Protein AF-A0A972FHZ9-F1 (afdb_monomer)

Secondary structure (DSSP, 8-state):
----------------------------------EEEEEEEEEEEEE-HHHHHHHHHHHHHHHHHHHHTT---EEES-GGGTTEEEEEEEEETTTTEEEEEEEEEEEEEEETTEEEEEEEEEEEEEEEETTEEEEEEEEEETTTEEPPPEEEEEPPPPTT-HHHHHHHHHTTT-TT--------EEEE-TTPPPEEETTEEEEEEEEESSS-EEEEEE-SS--SSS---EEEEEEEEEETTEEEEEEEEEEEEEEEEEEEEGGGGS-SSPPEE--GGG---HHHHHHHHHHHHHSS-TTSSS-HHHHHHHHHHHHHHHHHHHHHHHSS-TTTT-TTGGG-HHHHHHHHHHHHHHHHHHS--TTT--S----

Mean predicted aligned error: 17.62 Å

Structure (mmCIF, N/CA/C/O backbone):
data_AF-A0A972FHZ9-F1
#
_entry.id   AF-A0A972FHZ9-F1
#
loop_
_atom_site.group_PDB
_atom_site.id
_atom_site.type_symbol
_atom_site.label_atom_id
_atom_site.label_alt_id
_atom_site.label_comp_id
_atom_site.label_asym_id
_atom_site.label_entity_id
_atom_site.label_seq_id
_atom_site.pdbx_PDB_ins_code
_atom_site.Cartn_x
_atom_site.Cartn_y
_atom_site.Cartn_z
_atom_site.occupancy
_atom_site.B_iso_or_equiv
_atom_site.auth_seq_id
_atom_site.auth_comp_id
_atom_site.auth_asym_id
_atom_site.auth_atom_id
_atom_site.pdbx_PDB_model_num
ATOM 1 N N . MET A 1 1 ? -66.608 -33.799 22.487 1.00 36.12 1 MET A N 1
ATOM 2 C CA . MET A 1 1 ? -67.083 -35.166 22.180 1.00 36.12 1 MET A CA 1
ATOM 3 C C . MET A 1 1 ? -67.141 -35.326 20.663 1.00 36.12 1 MET A C 1
ATOM 5 O O . MET A 1 1 ? -67.740 -34.474 20.034 1.00 36.12 1 MET A O 1
ATOM 9 N N . HIS A 1 2 ? -66.452 -36.361 20.153 1.00 34.94 2 HIS A N 1
ATOM 10 C CA . HIS A 1 2 ? -66.429 -36.977 18.799 1.00 34.94 2 HIS A CA 1
ATOM 11 C C . HIS A 1 2 ? -66.316 -36.054 17.559 1.00 34.94 2 HIS A C 1
ATOM 13 O O . HIS A 1 2 ? -67.216 -35.275 17.301 1.00 34.94 2 HIS A O 1
ATOM 19 N N . SER A 1 3 ? -65.222 -35.994 16.783 1.00 38.12 3 SER A N 1
ATOM 20 C CA . SER A 1 3 ? -64.330 -36.983 16.121 1.00 38.12 3 SER A CA 1
ATOM 21 C C . SER A 1 3 ? -64.711 -37.312 14.665 1.00 38.12 3 SER A C 1
ATOM 23 O O . SER A 1 3 ? -65.830 -37.734 14.389 1.00 38.12 3 SER A O 1
ATOM 25 N N . SER A 1 4 ? -63.672 -37.263 13.811 1.00 38.16 4 SER A N 1
ATOM 26 C CA . SER A 1 4 ? -63.495 -37.873 12.475 1.00 38.16 4 SER A CA 1
ATOM 27 C C . SER A 1 4 ? -64.092 -37.102 11.280 1.00 38.16 4 SER A C 1
ATOM 29 O O . SER A 1 4 ? -65.180 -36.564 11.384 1.00 38.16 4 SER A O 1
ATOM 31 N N . ARG A 1 5 ? -63.463 -36.989 10.100 1.00 37.50 5 ARG A N 1
ATOM 32 C CA . ARG A 1 5 ? -62.303 -37.669 9.484 1.00 37.50 5 ARG A CA 1
ATOM 33 C C . ARG A 1 5 ? -61.876 -36.859 8.239 1.00 37.50 5 ARG A C 1
ATOM 35 O O . A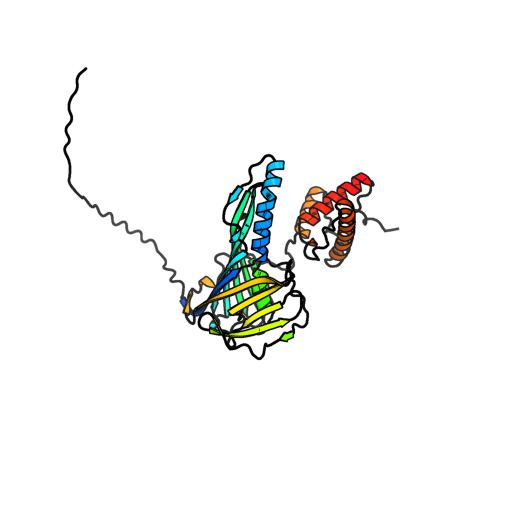RG A 1 5 ? -62.738 -36.379 7.511 1.00 37.50 5 ARG A O 1
ATOM 42 N N . THR A 1 6 ? -60.578 -36.765 7.959 1.00 44.47 6 THR A N 1
ATOM 43 C CA . THR A 1 6 ? -60.023 -36.435 6.627 1.00 44.47 6 THR A CA 1
ATOM 44 C C . THR A 1 6 ? -60.084 -37.665 5.701 1.00 44.47 6 THR A C 1
ATOM 46 O O . THR A 1 6 ? -60.233 -38.788 6.197 1.00 44.47 6 THR A O 1
ATOM 49 N N . PRO A 1 7 ? -59.981 -37.491 4.364 1.00 46.53 7 PRO A N 1
ATOM 50 C CA . PRO A 1 7 ? -58.689 -37.795 3.737 1.00 46.53 7 PRO A CA 1
ATOM 51 C C . PRO A 1 7 ? -58.280 -36.933 2.518 1.00 46.53 7 PRO A C 1
ATOM 53 O O . PRO A 1 7 ? -59.090 -36.402 1.765 1.00 46.53 7 PRO A O 1
ATOM 56 N N . SER A 1 8 ? -56.956 -36.900 2.355 1.00 34.06 8 SER A N 1
ATOM 57 C CA . SER A 1 8 ? -56.099 -36.620 1.191 1.00 34.06 8 SER A CA 1
ATOM 58 C C . SER A 1 8 ? -56.638 -36.994 -0.202 1.00 34.06 8 SER A C 1
ATOM 60 O O . SER A 1 8 ? -57.172 -38.091 -0.368 1.00 34.06 8 SER A O 1
ATOM 62 N N . LYS A 1 9 ? -56.328 -36.160 -1.216 1.00 32.69 9 LYS A N 1
ATOM 63 C CA . LYS A 1 9 ? -55.877 -36.597 -2.555 1.00 32.69 9 LYS A CA 1
ATOM 64 C C . LYS A 1 9 ? -54.842 -35.631 -3.152 1.00 32.69 9 LYS A C 1
ATOM 66 O O . LYS A 1 9 ? -54.832 -34.439 -2.872 1.00 32.69 9 LYS A O 1
ATOM 71 N N . VAL A 1 10 ? -53.970 -36.229 -3.954 1.00 31.61 10 VAL A N 1
ATOM 72 C CA . VAL A 1 10 ? -52.620 -35.848 -4.382 1.00 31.61 10 VAL A CA 1
ATOM 73 C C . VAL A 1 10 ? -52.620 -35.709 -5.921 1.00 31.61 10 VAL A C 1
ATOM 75 O O . VAL A 1 10 ? -53.064 -36.655 -6.561 1.00 31.61 10 VAL A O 1
ATOM 78 N N . THR A 1 11 ? -52.146 -34.552 -6.440 1.00 32.47 11 THR A N 1
ATOM 79 C CA . THR A 1 11 ? -51.518 -34.222 -7.772 1.00 32.47 11 THR A CA 1
ATOM 80 C C . THR A 1 11 ? -52.158 -34.700 -9.104 1.00 32.47 11 THR A C 1
ATOM 82 O O . THR A 1 11 ? -53.095 -35.490 -9.081 1.00 32.47 11 THR A O 1
ATOM 85 N N . PRO A 1 12 ? -51.618 -34.366 -10.311 1.00 47.16 12 PRO A N 1
ATOM 86 C CA . PRO A 1 12 ? -50.843 -33.212 -10.834 1.00 47.16 12 PRO A CA 1
ATOM 87 C C . PRO A 1 12 ? -51.491 -32.635 -12.137 1.00 47.16 12 PRO A C 1
ATOM 89 O O . PRO A 1 12 ? -52.632 -32.969 -12.421 1.00 47.16 12 PRO A O 1
ATOM 92 N N . PHE A 1 13 ? -50.744 -31.835 -12.924 1.00 30.38 13 PHE A N 1
ATOM 93 C CA . PHE A 1 13 ? -50.899 -31.389 -14.341 1.00 30.38 13 PHE A CA 1
ATOM 94 C C . PHE A 1 13 ? -50.919 -29.851 -14.444 1.00 30.38 13 PHE A C 1
ATOM 96 O O . PHE A 1 13 ? -51.624 -29.205 -13.685 1.00 30.38 13 PHE A O 1
ATOM 103 N N . LEU A 1 14 ? -50.249 -29.163 -15.371 1.00 29.53 14 LEU A N 1
ATOM 104 C CA . LEU A 1 14 ? -49.134 -29.431 -16.284 1.00 29.53 14 LEU A CA 1
ATOM 105 C C . LEU A 1 14 ? -48.761 -28.051 -16.874 1.00 29.53 14 LEU A C 1
ATOM 107 O O . LEU A 1 14 ? -49.586 -27.139 -16.894 1.00 29.53 14 LEU A O 1
ATOM 111 N N . LEU A 1 15 ? -47.517 -27.910 -17.322 1.00 30.86 15 LEU A N 1
ATOM 112 C CA . LEU A 1 15 ? -46.956 -26.736 -17.991 1.00 30.86 15 LEU A CA 1
ATOM 113 C C . LEU A 1 15 ? -47.874 -26.091 -19.047 1.00 30.86 15 LEU A C 1
ATOM 115 O O . LEU A 1 15 ? -48.360 -26.770 -19.948 1.00 30.86 15 LEU A O 1
ATOM 119 N N . ALA A 1 16 ? -47.929 -24.759 -19.035 1.00 30.77 16 ALA A N 1
ATOM 120 C CA . ALA A 1 16 ? -48.114 -23.957 -20.240 1.00 30.77 16 ALA A CA 1
ATOM 121 C C . ALA A 1 16 ? -47.090 -22.814 -20.227 1.00 30.77 16 ALA A C 1
ATOM 123 O O . ALA A 1 16 ? -47.262 -21.783 -19.581 1.00 30.77 16 ALA A O 1
ATOM 124 N N . VAL A 1 17 ? -45.980 -23.067 -20.919 1.00 32.78 17 VAL A N 1
ATOM 125 C CA . VAL A 1 17 ? -44.980 -22.079 -21.320 1.00 32.78 17 VAL A CA 1
ATOM 126 C C . VAL A 1 17 ? -45.645 -21.153 -22.333 1.00 32.78 17 VAL A C 1
ATOM 128 O O . VAL A 1 17 ? -46.023 -21.599 -23.413 1.00 32.78 17 VAL A O 1
ATOM 131 N N . LEU A 1 18 ? -45.783 -19.873 -21.995 1.00 32.00 18 LEU A N 1
ATOM 132 C CA . LEU A 1 18 ? -46.088 -18.827 -22.966 1.00 32.00 18 LEU A CA 1
ATOM 133 C C . LEU A 1 18 ? -44.900 -17.873 -23.022 1.00 32.00 18 LEU A C 1
ATOM 135 O O . LEU A 1 18 ? -44.718 -16.991 -22.186 1.00 32.00 18 LEU A O 1
ATOM 139 N N . SER A 1 19 ? -44.060 -18.142 -24.017 1.00 31.14 19 SER A N 1
ATOM 140 C CA . SER A 1 19 ? -42.948 -17.319 -24.461 1.00 31.14 19 SER A CA 1
ATOM 141 C C . SER A 1 19 ? -43.462 -15.948 -24.893 1.00 31.14 19 SER A C 1
ATOM 143 O O . SER A 1 19 ? -44.037 -15.807 -25.970 1.00 31.14 19 SER A O 1
ATOM 145 N N . ILE A 1 20 ? -43.217 -14.929 -24.074 1.00 36.31 20 ILE A N 1
ATOM 146 C CA . ILE A 1 20 ? -43.181 -13.544 -24.537 1.00 36.31 20 ILE A CA 1
ATOM 147 C C . ILE A 1 20 ? -41.704 -13.211 -24.717 1.00 36.31 20 ILE A C 1
ATOM 149 O O . ILE A 1 20 ? -40.995 -12.860 -23.777 1.00 36.31 20 ILE A O 1
ATOM 153 N N . THR A 1 21 ? -41.227 -13.388 -25.947 1.00 33.94 21 THR A N 1
ATOM 154 C CA . THR A 1 21 ? -39.967 -12.822 -26.427 1.00 33.94 21 THR A CA 1
ATOM 155 C C . THR A 1 21 ? -40.126 -11.309 -26.505 1.00 33.94 21 THR A C 1
ATOM 157 O O . THR A 1 21 ? -40.430 -10.754 -27.560 1.00 33.94 21 THR A O 1
ATOM 160 N N . SER A 1 22 ? -39.938 -10.633 -25.377 1.00 37.69 22 SER A N 1
ATOM 161 C CA . SER A 1 22 ? -39.629 -9.210 -25.381 1.00 37.69 22 SER A CA 1
ATOM 162 C C . SER A 1 22 ? -38.181 -9.068 -25.833 1.00 37.69 22 SER A C 1
ATOM 164 O O . SER A 1 22 ? -37.256 -9.296 -25.056 1.00 37.69 22 SER A O 1
ATOM 166 N N . LEU A 1 23 ? -37.990 -8.722 -27.111 1.00 38.62 23 LEU A N 1
ATOM 167 C CA . LEU A 1 23 ? -36.760 -8.102 -27.591 1.00 38.62 23 LEU A CA 1
ATOM 168 C C . LEU A 1 23 ? -36.585 -6.778 -26.838 1.00 38.62 23 LEU A C 1
ATOM 170 O O . LEU A 1 23 ? -36.986 -5.715 -27.306 1.00 38.62 23 LEU A O 1
ATOM 174 N N . THR A 1 24 ? -35.958 -6.824 -25.672 1.00 41.53 24 THR A N 1
ATOM 175 C CA . THR A 1 24 ? -35.124 -5.712 -25.252 1.00 41.53 24 THR A CA 1
ATOM 176 C C . THR A 1 24 ? -33.829 -5.840 -26.042 1.00 41.53 24 THR A C 1
ATOM 178 O O . THR A 1 24 ? -32.913 -6.571 -25.670 1.00 41.53 24 THR A O 1
ATOM 181 N N . LEU A 1 25 ? -33.742 -5.099 -27.152 1.00 41.47 25 LEU A N 1
ATOM 182 C CA . LEU A 1 25 ? -32.466 -4.553 -27.617 1.00 41.47 25 LEU A CA 1
ATOM 183 C C . LEU A 1 25 ? -31.961 -3.603 -26.519 1.00 41.47 25 LEU A C 1
ATOM 185 O O . LEU A 1 25 ? -31.985 -2.384 -26.644 1.00 41.47 25 LEU A O 1
ATOM 189 N N . GLY A 1 26 ? -31.551 -4.177 -25.392 1.00 34.72 26 GLY A N 1
ATOM 190 C CA . GLY A 1 26 ? -30.572 -3.555 -24.537 1.00 34.72 26 GLY A CA 1
ATOM 191 C C . GLY A 1 26 ? -29.279 -3.661 -25.311 1.00 34.72 26 GLY A C 1
ATOM 192 O O . GLY A 1 26 ? -28.727 -4.750 -25.458 1.00 34.72 26 GLY A O 1
ATOM 193 N N . SER A 1 27 ? -28.829 -2.537 -25.850 1.00 42.72 27 SER A N 1
ATOM 194 C CA . SER A 1 27 ? -27.440 -2.309 -26.197 1.00 42.72 27 SER A CA 1
ATOM 195 C C . SER A 1 27 ? -26.594 -2.542 -24.944 1.00 42.72 27 SER A C 1
ATOM 197 O O . SER A 1 27 ? -26.179 -1.605 -24.267 1.00 42.72 27 SER A O 1
ATOM 199 N N . ALA A 1 28 ? -26.345 -3.811 -24.624 1.00 39.69 28 ALA A N 1
ATOM 200 C CA . ALA A 1 28 ? -25.148 -4.225 -23.935 1.00 39.69 28 ALA A CA 1
ATOM 201 C C . ALA A 1 28 ? -24.023 -3.908 -24.915 1.00 39.69 28 ALA A C 1
ATOM 203 O O . ALA A 1 28 ? -23.588 -4.752 -25.700 1.00 39.69 28 ALA A O 1
ATOM 204 N N . GLY A 1 29 ? -23.619 -2.635 -24.921 1.00 37.09 29 GLY A N 1
ATOM 205 C CA . GLY A 1 29 ? -22.299 -2.252 -25.356 1.00 37.09 29 GLY A CA 1
ATOM 206 C C . GLY A 1 29 ? -21.361 -3.116 -24.542 1.00 37.09 29 GLY A C 1
ATOM 207 O O . GLY A 1 29 ? -21.085 -2.849 -23.377 1.00 37.09 29 GLY A O 1
ATOM 208 N N . SER A 1 30 ? -20.950 -4.221 -25.150 1.00 39.22 30 SER A N 1
ATOM 209 C CA . SER A 1 30 ? -19.762 -4.932 -24.755 1.00 39.22 30 SER A CA 1
ATOM 210 C C . SER A 1 30 ? -18.650 -3.927 -24.989 1.00 39.22 30 SER A C 1
ATOM 212 O O . SER A 1 30 ? -18.072 -3.863 -26.070 1.00 39.22 30 SER A O 1
ATOM 214 N N . HIS A 1 31 ? -18.392 -3.091 -23.985 1.00 41.53 31 HIS A N 1
ATOM 215 C CA . HIS A 1 31 ? -17.073 -2.539 -23.774 1.00 41.53 31 HIS A CA 1
ATOM 216 C C . HIS A 1 31 ? -16.197 -3.762 -23.521 1.00 41.53 31 HIS A C 1
ATOM 218 O O . HIS A 1 31 ? -15.962 -4.162 -22.383 1.00 41.53 31 HIS A O 1
ATOM 224 N N . ALA A 1 32 ? -15.814 -4.440 -24.604 1.00 45.75 32 ALA A N 1
ATOM 225 C CA . ALA A 1 32 ? -14.682 -5.330 -24.606 1.00 45.75 32 ALA A CA 1
ATOM 226 C C . ALA A 1 32 ? -13.535 -4.431 -24.166 1.00 45.75 32 ALA A C 1
ATOM 228 O O . ALA A 1 32 ? -13.055 -3.610 -24.944 1.00 45.75 32 ALA A O 1
ATOM 229 N N . ALA A 1 33 ? -13.246 -4.461 -22.867 1.00 58.81 33 ALA A N 1
ATOM 230 C CA . ALA A 1 33 ? -12.212 -3.643 -22.283 1.00 58.81 33 ALA A CA 1
ATOM 231 C C . ALA A 1 33 ? -10.935 -4.012 -23.031 1.00 58.81 33 ALA A C 1
ATOM 233 O O . ALA A 1 33 ? -10.531 -5.179 -23.016 1.00 58.81 33 ALA A O 1
ATOM 234 N N . ASP A 1 34 ? -10.420 -3.053 -23.798 1.00 81.56 34 ASP A N 1
ATOM 235 C CA . ASP A 1 34 ? -9.358 -3.297 -24.760 1.00 81.56 34 ASP A CA 1
ATOM 236 C C . ASP A 1 34 ? -8.165 -3.876 -24.000 1.00 81.56 34 ASP A C 1
ATOM 238 O O . ASP A 1 34 ? -7.641 -3.256 -23.067 1.00 81.56 34 ASP A O 1
ATOM 242 N N . ARG A 1 35 ? -7.833 -5.135 -24.293 1.00 87.31 35 ARG A N 1
ATOM 243 C CA . ARG A 1 35 ? -6.784 -5.854 -23.576 1.00 87.31 35 ARG A CA 1
ATOM 244 C C . ARG A 1 35 ? -5.467 -5.586 -24.279 1.00 87.31 35 ARG A C 1
ATOM 246 O O . ARG A 1 35 ? -5.270 -6.011 -25.412 1.00 87.31 35 ARG A O 1
ATOM 253 N N . ILE A 1 36 ? -4.551 -4.938 -23.578 1.00 90.06 36 ILE A N 1
ATOM 254 C CA . ILE A 1 36 ? -3.243 -4.551 -24.092 1.00 90.06 36 ILE A CA 1
ATOM 255 C C . ILE A 1 36 ? -2.209 -5.579 -23.625 1.00 90.06 36 ILE A C 1
ATOM 257 O O . ILE A 1 36 ? -2.117 -5.893 -22.436 1.00 90.06 36 ILE A O 1
ATOM 261 N N . ALA A 1 37 ? -1.472 -6.157 -24.573 1.00 92.75 37 ALA A N 1
ATOM 262 C CA . ALA A 1 37 ? -0.448 -7.164 -24.308 1.00 92.75 37 ALA A CA 1
ATOM 263 C C . ALA A 1 37 ? 0.852 -6.545 -23.771 1.00 92.75 37 ALA A C 1
ATOM 265 O O . ALA A 1 37 ? 1.229 -5.442 -24.156 1.00 92.75 37 ALA A O 1
ATOM 266 N N . GLY A 1 38 ? 1.587 -7.312 -22.960 1.00 92.62 38 GLY A N 1
ATOM 267 C CA . GLY A 1 38 ? 2.892 -6.898 -22.427 1.00 92.62 38 GLY A CA 1
ATOM 268 C C . GLY A 1 38 ? 2.835 -6.320 -21.013 1.00 92.62 38 GLY A C 1
ATOM 269 O O . GLY A 1 38 ? 3.799 -5.698 -20.572 1.00 92.62 38 GLY A O 1
ATOM 270 N N . GLY A 1 39 ? 1.721 -6.523 -20.311 1.00 95.88 39 GLY A N 1
ATOM 271 C CA . GLY A 1 39 ? 1.557 -6.139 -18.918 1.00 95.88 39 GLY A CA 1
ATOM 272 C C . GLY A 1 39 ? 2.061 -7.193 -17.932 1.00 95.88 39 GLY A C 1
ATOM 273 O O . GLY A 1 39 ? 2.273 -8.354 -18.282 1.00 95.88 39 GLY A O 1
ATOM 274 N N . PHE A 1 40 ? 2.218 -6.783 -16.681 1.00 96.50 40 PHE A N 1
ATOM 275 C CA . PHE A 1 40 ? 2.630 -7.614 -15.558 1.00 96.50 40 PHE A CA 1
ATOM 276 C C . PHE A 1 40 ? 1.651 -7.429 -14.404 1.00 96.50 40 PHE A C 1
ATOM 278 O O . PHE A 1 40 ? 1.159 -6.325 -14.180 1.00 96.50 40 PHE A O 1
ATOM 285 N N . GLU A 1 41 ? 1.393 -8.507 -13.677 1.00 97.06 41 GLU A N 1
ATOM 286 C CA . GLU A 1 41 ? 0.655 -8.494 -12.420 1.00 97.06 41 GLU A CA 1
ATOM 287 C C . GLU A 1 41 ? 1.550 -9.054 -11.315 1.00 97.06 41 GLU A C 1
ATOM 289 O O . GLU A 1 41 ? 2.112 -10.144 -11.455 1.00 97.06 41 GLU A O 1
ATOM 294 N N . ILE A 1 42 ? 1.671 -8.312 -10.219 1.00 95.50 42 ILE A N 1
ATOM 295 C CA . ILE A 1 42 ? 2.455 -8.688 -9.045 1.00 95.50 42 ILE A CA 1
ATOM 296 C C . ILE A 1 42 ? 1.523 -8.635 -7.837 1.00 95.50 42 ILE A C 1
ATOM 298 O O . ILE A 1 42 ? 0.853 -7.631 -7.617 1.00 95.50 42 ILE A O 1
ATOM 302 N N . VAL A 1 43 ? 1.473 -9.713 -7.059 1.00 97.12 43 VAL A N 1
ATOM 303 C CA . VAL A 1 43 ? 0.714 -9.765 -5.804 1.00 97.12 43 VAL A CA 1
ATOM 304 C C . VAL A 1 43 ? 1.690 -9.912 -4.654 1.00 97.12 43 VAL A C 1
ATOM 306 O O . VAL A 1 43 ? 2.536 -10.809 -4.669 1.00 97.12 43 VAL A O 1
ATOM 309 N N . ARG A 1 44 ? 1.552 -9.047 -3.653 1.00 96.00 44 ARG A N 1
ATOM 310 C CA . ARG A 1 44 ? 2.336 -9.062 -2.421 1.00 96.00 44 ARG A CA 1
ATOM 311 C C . ARG A 1 44 ? 1.440 -9.308 -1.230 1.00 96.00 44 ARG A C 1
ATOM 313 O O . ARG A 1 44 ? 0.312 -8.817 -1.177 1.00 96.00 44 ARG A O 1
ATOM 320 N N . GLN A 1 45 ? 1.989 -10.003 -0.250 1.00 96.06 45 GLN A N 1
ATOM 321 C CA . GLN A 1 45 ? 1.411 -10.103 1.077 1.00 96.06 45 GLN A CA 1
ATOM 322 C C . GLN A 1 45 ? 2.424 -9.596 2.085 1.00 96.06 45 GLN A C 1
ATOM 324 O O . GLN A 1 45 ? 3.624 -9.835 1.955 1.00 96.06 45 GLN A O 1
ATOM 329 N N . GLY A 1 46 ? 1.937 -8.887 3.090 1.00 93.12 46 GLY A N 1
ATOM 330 C CA . GLY A 1 46 ? 2.793 -8.364 4.130 1.00 93.12 46 GLY A CA 1
ATOM 331 C C . GLY A 1 46 ? 2.057 -8.150 5.434 1.00 93.12 46 GLY A C 1
ATOM 332 O O . GLY A 1 46 ? 0.846 -8.349 5.554 1.00 93.12 46 GLY A O 1
ATOM 333 N N . SER A 1 47 ? 2.835 -7.781 6.437 1.00 92.25 47 SER A N 1
ATOM 334 C CA . SER A 1 47 ? 2.349 -7.549 7.787 1.00 92.25 47 SER A CA 1
ATOM 335 C C . SER A 1 47 ? 3.210 -6.508 8.486 1.00 92.25 47 SER A C 1
ATOM 337 O O . SER A 1 47 ? 4.434 -6.531 8.334 1.00 92.25 47 SER A O 1
ATOM 339 N N . SER A 1 48 ? 2.589 -5.675 9.316 1.00 89.88 48 SER A N 1
ATOM 340 C CA . SER A 1 48 ? 3.268 -4.884 10.342 1.00 89.88 48 SER A CA 1
ATOM 341 C C . SER A 1 48 ? 3.012 -5.502 11.723 1.00 89.88 48 SER A C 1
ATOM 343 O O . SER A 1 48 ? 1.937 -5.297 12.294 1.00 89.88 48 SER A O 1
ATOM 345 N N . PRO A 1 49 ? 3.973 -6.271 12.279 1.00 87.25 49 PRO A N 1
ATOM 346 C CA . PRO A 1 49 ? 3.863 -6.798 13.638 1.00 87.25 49 PRO A CA 1
ATOM 347 C C . PRO A 1 49 ? 3.649 -5.691 14.672 1.00 87.25 49 PRO A C 1
ATOM 349 O O . PRO A 1 49 ? 2.858 -5.862 15.592 1.00 87.25 49 PRO A O 1
ATOM 352 N N . HIS A 1 50 ? 4.276 -4.531 14.468 1.00 83.38 50 HIS A N 1
ATOM 353 C CA . HIS A 1 50 ? 4.118 -3.373 15.340 1.00 83.38 50 HIS A CA 1
ATOM 354 C C . HIS A 1 50 ? 2.662 -2.879 15.411 1.00 83.38 50 HIS A C 1
ATOM 356 O O . HIS A 1 50 ? 2.119 -2.724 16.504 1.00 83.38 50 HIS A O 1
ATOM 362 N N . ALA A 1 51 ? 1.994 -2.707 14.263 1.00 84.94 51 ALA A N 1
ATOM 363 C CA . ALA A 1 51 ? 0.589 -2.293 14.228 1.00 84.94 51 ALA A CA 1
ATOM 364 C C . ALA A 1 51 ? -0.337 -3.316 14.910 1.00 84.94 51 ALA A C 1
ATOM 366 O O . ALA A 1 51 ? -1.265 -2.941 15.630 1.00 84.94 51 ALA A O 1
ATOM 367 N N . ARG A 1 52 ? -0.063 -4.613 14.728 1.00 88.94 52 ARG A N 1
ATOM 368 C CA . ARG A 1 52 ? -0.789 -5.694 15.406 1.00 88.94 52 ARG A CA 1
ATOM 369 C C . ARG A 1 52 ? -0.616 -5.622 16.921 1.00 88.94 52 ARG A C 1
ATOM 371 O O . ARG A 1 52 ? -1.594 -5.707 17.660 1.00 88.94 52 ARG A O 1
ATOM 378 N N . ASP A 1 53 ? 0.617 -5.480 17.390 1.00 86.31 53 ASP A N 1
ATOM 379 C CA . ASP A 1 53 ? 0.925 -5.484 18.818 1.00 86.31 53 ASP A CA 1
ATOM 380 C C . ASP A 1 53 ? 0.321 -4.243 19.505 1.00 86.31 53 ASP A C 1
ATOM 382 O O . ASP A 1 53 ? -0.276 -4.361 20.581 1.00 86.31 53 ASP A O 1
ATOM 386 N N . PHE A 1 54 ? 0.348 -3.085 18.833 1.00 85.31 54 PHE A N 1
ATOM 387 C CA . PHE A 1 54 ? -0.368 -1.880 19.261 1.00 85.31 54 PHE A CA 1
ATOM 388 C C . PHE A 1 54 ? -1.885 -2.103 19.343 1.00 85.31 54 PHE A C 1
ATOM 390 O O . PHE A 1 54 ? -2.507 -1.777 20.355 1.00 85.31 54 PHE A O 1
ATOM 397 N N . ALA A 1 55 ? -2.490 -2.720 18.325 1.00 87.62 55 ALA A N 1
ATOM 398 C CA . ALA A 1 55 ? -3.918 -3.029 18.321 1.00 87.62 55 ALA A CA 1
ATOM 399 C C . ALA A 1 55 ? -4.317 -3.970 19.472 1.00 87.62 55 ALA A C 1
ATOM 401 O O . ALA A 1 55 ? -5.309 -3.727 20.160 1.00 87.62 55 ALA A O 1
ATOM 402 N N . VAL A 1 56 ? -3.525 -5.017 19.729 1.00 90.19 56 VAL A N 1
ATOM 403 C CA . VAL A 1 56 ? -3.742 -5.947 20.851 1.00 90.19 56 VAL A CA 1
ATOM 404 C C . VAL A 1 56 ? -3.629 -5.232 22.197 1.00 90.19 56 VAL A C 1
ATOM 406 O O . VAL A 1 56 ? -4.424 -5.495 23.101 1.00 90.19 56 VAL A O 1
ATOM 409 N N . MET A 1 57 ? -2.657 -4.332 22.346 1.00 88.44 57 MET A N 1
ATOM 410 C CA . MET A 1 57 ? -2.501 -3.516 23.548 1.00 88.44 57 MET A CA 1
ATOM 411 C C . MET A 1 57 ? -3.704 -2.591 23.762 1.00 88.44 57 MET A C 1
ATOM 413 O O . MET A 1 57 ? -4.264 -2.576 24.860 1.00 88.44 57 MET A O 1
ATOM 417 N N . LEU A 1 58 ? -4.149 -1.884 22.718 1.00 87.25 58 LEU A N 1
ATOM 418 C CA . LEU A 1 58 ? -5.307 -0.993 22.785 1.00 87.25 58 LEU A CA 1
ATOM 419 C C . LEU A 1 58 ? -6.560 -1.760 23.227 1.00 87.25 58 LEU A C 1
ATOM 421 O O . LEU A 1 58 ? -7.189 -1.393 24.217 1.00 87.25 58 LEU A O 1
ATOM 425 N N . VAL A 1 59 ? -6.855 -2.890 22.576 1.00 90.56 59 VAL A N 1
ATOM 426 C CA . VAL A 1 59 ? -8.001 -3.75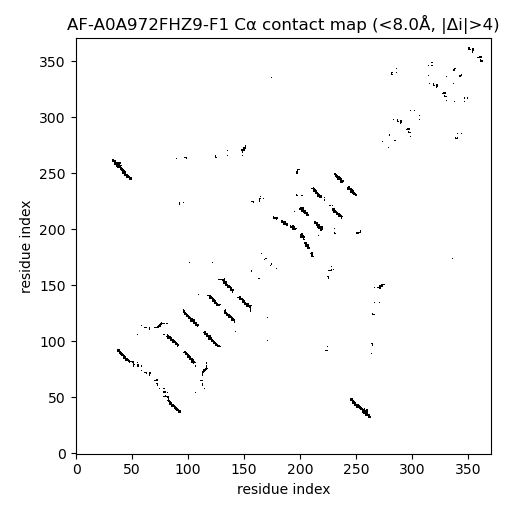6 22.901 1.00 90.56 59 VAL A CA 1
ATOM 427 C C . VAL A 1 59 ? -7.982 -4.252 24.350 1.00 90.56 59 VAL A C 1
ATOM 429 O O . VAL A 1 59 ? -9.043 -4.415 24.948 1.00 90.56 59 VAL A O 1
ATOM 432 N N . LYS A 1 60 ? -6.805 -4.489 24.939 1.00 91.31 60 LYS A N 1
ATOM 433 C CA . LYS A 1 60 ? -6.692 -4.887 26.352 1.00 91.31 60 LYS A CA 1
ATOM 434 C C . LYS A 1 60 ? -6.991 -3.735 27.317 1.00 91.31 60 LYS A C 1
ATOM 436 O O . LYS A 1 60 ? -7.518 -3.992 28.396 1.00 91.31 60 LYS A O 1
ATOM 441 N N . GLY A 1 61 ? -6.662 -2.493 26.952 1.00 87.00 61 GLY A N 1
ATOM 442 C CA . GLY A 1 61 ? -6.839 -1.311 27.807 1.00 87.00 61 GLY A CA 1
ATOM 443 C C . GLY A 1 61 ? -8.228 -0.665 27.733 1.00 87.00 61 GLY A C 1
ATOM 444 O O . GLY A 1 61 ? -8.732 -0.164 28.740 1.00 87.00 61 GLY A O 1
ATOM 445 N N . THR A 1 62 ? -8.883 -0.699 26.569 1.00 88.62 62 THR A N 1
ATOM 446 C CA . THR A 1 62 ? -10.176 -0.023 26.346 1.00 88.62 62 THR A CA 1
ATOM 447 C C . THR A 1 62 ? -11.340 -0.517 27.227 1.00 88.62 62 THR A C 1
ATOM 449 O O . THR A 1 62 ? -12.143 0.324 27.638 1.00 88.62 62 THR A O 1
ATOM 452 N N . PRO A 1 63 ? -11.474 -1.815 27.583 1.00 92.31 63 PRO A N 1
ATOM 453 C CA . PRO A 1 63 ? -12.578 -2.287 28.421 1.00 92.31 63 PRO A CA 1
ATOM 454 C C . PRO A 1 63 ? -12.715 -1.542 29.754 1.00 92.31 63 PRO A C 1
ATOM 456 O O . PRO A 1 63 ? -13.819 -1.132 30.104 1.00 92.31 63 PRO A O 1
ATOM 459 N N . ALA A 1 64 ? -11.601 -1.295 30.452 1.00 89.44 64 ALA A N 1
ATOM 460 C CA . ALA A 1 64 ? -11.603 -0.583 31.731 1.00 89.44 64 ALA A CA 1
ATOM 461 C C . ALA A 1 64 ? -12.035 0.886 31.574 1.00 89.44 64 ALA A C 1
ATOM 463 O O . ALA A 1 64 ? -12.784 1.414 32.392 1.00 89.44 64 ALA A O 1
ATOM 464 N N . GLN A 1 65 ? -11.618 1.546 30.489 1.00 88.19 65 GLN A N 1
ATOM 465 C CA . GLN A 1 65 ? -12.041 2.918 30.186 1.00 88.19 65 GLN A CA 1
ATOM 466 C C . GLN A 1 65 ? -13.546 2.992 29.893 1.00 88.19 65 GLN A C 1
ATOM 468 O O . GLN A 1 65 ? -14.228 3.910 30.340 1.00 88.19 65 GLN A O 1
ATOM 473 N N . CYS A 1 66 ? -14.087 2.004 29.183 1.00 92.06 66 CYS A N 1
ATOM 474 C CA . CYS A 1 66 ? -15.515 1.926 28.891 1.00 92.06 66 CYS A CA 1
ATOM 475 C C . CYS A 1 66 ? -16.374 1.641 30.124 1.00 92.06 66 CYS A C 1
ATOM 477 O O . CYS A 1 66 ? -17.462 2.207 30.254 1.00 92.06 66 CYS A O 1
ATOM 479 N N . GLU A 1 67 ? -15.862 0.838 31.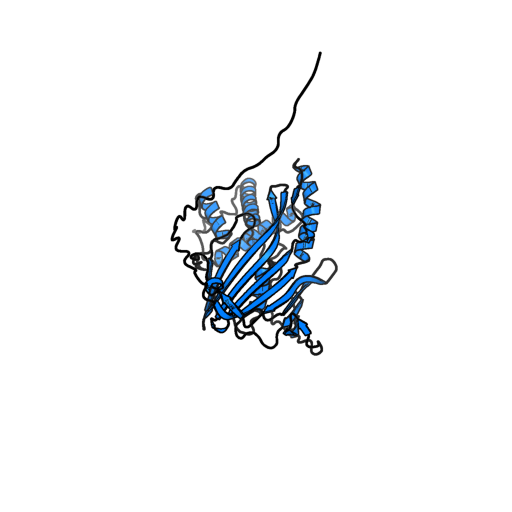058 1.00 93.19 67 GLU A N 1
ATOM 480 C CA . GLU A 1 67 ? -16.501 0.607 32.352 1.00 93.19 67 GLU A CA 1
ATOM 481 C C . GLU A 1 67 ? -16.636 1.911 33.155 1.00 93.19 67 GLU A C 1
ATOM 483 O O . GLU A 1 67 ? -17.723 2.203 33.655 1.00 93.19 67 GLU A O 1
ATOM 488 N N . LEU A 1 68 ? -15.596 2.758 33.178 1.00 92.50 68 LEU A N 1
ATOM 489 C CA . LEU A 1 68 ? -15.653 4.091 33.802 1.00 92.50 68 LEU A CA 1
ATOM 490 C C . LEU A 1 68 ? -16.700 5.014 33.156 1.00 92.50 68 LEU A C 1
ATOM 492 O O . LEU A 1 68 ? -17.273 5.870 33.826 1.00 92.50 68 LEU A O 1
ATOM 496 N N . LEU A 1 69 ? -16.980 4.826 31.865 1.00 92.00 69 LEU A N 1
ATOM 497 C CA . LEU A 1 69 ? -18.013 5.560 31.126 1.00 92.00 69 LEU A CA 1
ATOM 498 C C . LEU A 1 69 ? -19.413 4.932 31.252 1.00 92.00 69 LEU A C 1
ATOM 500 O O . LEU A 1 69 ? -20.361 5.434 30.641 1.00 92.00 69 LEU A O 1
ATOM 504 N N . GLY A 1 70 ? -19.560 3.831 31.998 1.00 93.25 70 GLY A N 1
ATOM 505 C CA . GLY A 1 70 ? -20.823 3.106 32.152 1.00 93.25 70 GLY A CA 1
ATOM 506 C C . GLY A 1 70 ? -21.333 2.479 30.851 1.00 93.25 70 GLY A C 1
ATOM 507 O O . GLY A 1 70 ? -22.543 2.325 30.673 1.00 93.25 70 GLY A O 1
ATOM 508 N N . ARG A 1 71 ? -20.437 2.157 29.907 1.00 93.81 71 ARG A N 1
ATOM 509 C CA . ARG A 1 71 ? -20.782 1.610 28.585 1.00 93.81 71 ARG A CA 1
ATOM 510 C C . ARG A 1 71 ? -20.110 0.253 28.362 1.00 93.81 71 ARG A C 1
ATOM 512 O O . ARG A 1 71 ? -18.943 0.092 28.703 1.00 93.81 71 ARG A O 1
ATOM 519 N N . PRO A 1 72 ? -20.796 -0.728 27.747 1.00 93.12 72 PRO A N 1
ATOM 520 C CA . PRO A 1 72 ? -20.161 -1.991 27.399 1.00 93.12 72 PRO A CA 1
ATOM 521 C C . PRO A 1 72 ? -19.160 -1.784 26.258 1.00 93.12 72 PRO A C 1
ATOM 523 O O . PRO A 1 72 ? -19.492 -1.177 25.238 1.00 93.12 72 PRO A O 1
ATOM 526 N N . PHE A 1 73 ? -17.955 -2.326 26.421 1.00 95.62 73 PHE A N 1
ATOM 527 C CA . PHE A 1 73 ? -16.972 -2.399 25.346 1.00 95.62 73 PHE A CA 1
ATOM 528 C C . PHE A 1 73 ? -17.366 -3.466 24.317 1.00 95.62 73 PHE A C 1
ATOM 530 O O . PHE A 1 73 ? -17.762 -4.576 24.677 1.00 95.62 73 PHE A O 1
ATOM 537 N N . GLN A 1 74 ? -17.239 -3.132 23.035 1.00 96.94 74 GLN A N 1
ATOM 538 C CA . GLN A 1 74 ? -17.461 -4.043 21.916 1.00 96.94 74 GLN A CA 1
ATOM 539 C C . GLN A 1 74 ? -16.241 -4.050 20.994 1.00 96.94 74 GLN A C 1
ATOM 541 O O . GLN A 1 74 ? -15.803 -2.999 20.529 1.00 96.94 74 GLN A O 1
ATOM 546 N N . LEU A 1 75 ? -15.744 -5.246 20.685 1.00 96.44 75 LEU A N 1
ATOM 547 C CA . LEU A 1 75 ? -14.754 -5.477 19.639 1.00 96.44 75 LEU A CA 1
ATOM 548 C C . LEU A 1 75 ? -15.392 -6.315 18.531 1.00 96.44 75 LEU A C 1
ATOM 550 O O . LEU A 1 75 ? -15.947 -7.378 18.809 1.00 96.44 75 LEU A O 1
ATOM 554 N N . VAL A 1 76 ? -15.303 -5.848 17.287 1.00 96.81 76 VAL A N 1
ATOM 555 C CA . VAL A 1 76 ? -15.753 -6.586 16.100 1.00 96.81 76 VAL A CA 1
ATOM 556 C C . VAL A 1 76 ? -14.545 -6.917 15.227 1.00 96.81 76 VAL A C 1
ATOM 558 O O . VAL A 1 76 ? -13.813 -6.024 14.813 1.00 96.81 76 VAL A O 1
ATOM 561 N N . GLY A 1 77 ? -14.350 -8.201 14.924 1.00 95.75 77 GLY A N 1
ATOM 562 C CA . GLY A 1 77 ? -13.196 -8.689 14.162 1.00 95.75 77 GLY A CA 1
ATOM 563 C C . GLY A 1 77 ? -12.029 -9.147 15.042 1.00 95.75 77 GLY A C 1
ATOM 564 O O . GLY A 1 77 ? -12.093 -9.083 16.270 1.00 95.75 77 GLY A O 1
ATOM 565 N N . ASP A 1 78 ? -10.979 -9.664 14.401 1.00 95.94 78 ASP A N 1
ATOM 566 C CA . ASP A 1 78 ? -9.808 -10.230 15.079 1.00 95.94 78 ASP A CA 1
ATOM 567 C C . ASP A 1 78 ? -8.638 -9.226 15.096 1.00 95.94 78 ASP A C 1
ATOM 569 O O . ASP A 1 78 ? -8.061 -8.953 14.036 1.00 95.94 78 ASP A O 1
ATOM 573 N N . PRO A 1 79 ? -8.235 -8.692 16.267 1.00 92.75 79 PRO A N 1
ATOM 574 C CA . PRO A 1 79 ? -7.133 -7.738 16.366 1.00 92.75 79 PRO A CA 1
ATOM 575 C C . PRO A 1 79 ? -5.786 -8.333 15.934 1.00 92.75 79 PRO A C 1
ATOM 577 O O . PRO A 1 79 ? -4.888 -7.580 15.568 1.00 92.75 79 PRO A O 1
ATOM 580 N N . ALA A 1 80 ? -5.634 -9.664 15.908 1.00 93.06 80 ALA A N 1
ATOM 581 C CA . ALA A 1 80 ? -4.419 -10.309 15.411 1.00 93.06 80 ALA A CA 1
ATOM 582 C C . ALA A 1 80 ? -4.222 -10.140 13.894 1.00 93.06 80 ALA A C 1
ATOM 584 O O . ALA A 1 80 ? -3.118 -10.357 13.391 1.00 93.06 80 ALA A O 1
ATOM 585 N N . THR A 1 81 ? -5.274 -9.748 13.167 1.00 94.94 81 THR A N 1
ATOM 586 C CA . THR A 1 81 ? -5.215 -9.488 11.722 1.00 94.94 81 THR A CA 1
ATOM 587 C C . THR A 1 81 ? -4.816 -8.055 11.377 1.00 94.94 81 THR A C 1
ATOM 589 O O . THR A 1 81 ? -4.483 -7.784 10.225 1.00 94.94 81 THR A O 1
ATOM 592 N N . VAL A 1 82 ? -4.818 -7.143 12.355 1.00 93.06 82 VAL A N 1
ATOM 593 C CA . VAL A 1 82 ? -4.464 -5.734 12.150 1.00 93.06 82 VAL A CA 1
ATOM 594 C C . VAL A 1 82 ? -3.018 -5.618 11.679 1.00 93.06 82 VAL A C 1
ATOM 596 O O . VAL A 1 82 ? -2.132 -6.310 12.173 1.00 93.06 82 VAL A O 1
ATOM 599 N N . GLY A 1 83 ? -2.782 -4.747 10.701 1.00 88.62 83 GLY A N 1
ATOM 600 C CA . GLY A 1 83 ? -1.471 -4.554 10.092 1.00 88.62 83 GLY A CA 1
ATOM 601 C C . GLY A 1 83 ? -1.129 -5.574 9.007 1.00 88.62 83 GLY A C 1
ATOM 602 O O . GLY A 1 83 ? -0.112 -5.390 8.340 1.00 88.62 83 GLY A O 1
ATOM 603 N N . ASN A 1 84 ? -1.947 -6.610 8.782 1.00 95.12 84 ASN A N 1
ATOM 604 C CA . ASN A 1 84 ? -1.830 -7.442 7.585 1.00 95.12 84 ASN A CA 1
ATOM 605 C C . ASN A 1 84 ? -2.321 -6.668 6.362 1.00 95.12 84 ASN A C 1
ATOM 607 O O . ASN A 1 84 ? -3.314 -5.934 6.427 1.00 95.12 84 ASN A O 1
ATOM 611 N N . PHE A 1 85 ? -1.639 -6.858 5.236 1.00 94.50 85 PHE A N 1
ATOM 612 C CA . PHE A 1 85 ? -2.016 -6.219 3.987 1.00 94.50 85 PHE A CA 1
ATOM 613 C C . PHE A 1 85 ? -1.739 -7.085 2.760 1.00 94.50 85 PHE A C 1
ATOM 615 O O . PHE A 1 85 ? -0.850 -7.937 2.743 1.00 94.50 85 PHE A O 1
ATOM 622 N N . GLU A 1 86 ? -2.502 -6.805 1.711 1.00 96.19 86 GLU A N 1
ATOM 623 C CA . GLU A 1 86 ? -2.315 -7.321 0.360 1.00 96.19 86 GLU A CA 1
ATOM 624 C C . GLU A 1 86 ? -2.061 -6.139 -0.579 1.00 96.19 86 GLU A C 1
ATOM 626 O O . GLU A 1 86 ? -2.738 -5.111 -0.489 1.00 96.19 86 GLU A O 1
ATOM 631 N N . VAL A 1 87 ? -1.096 -6.280 -1.486 1.00 95.56 87 VAL A N 1
ATOM 632 C CA . VAL A 1 87 ? -0.859 -5.316 -2.567 1.00 95.56 87 VAL A CA 1
ATOM 633 C C . VAL A 1 87 ? -1.014 -6.032 -3.896 1.00 95.56 87 VAL A C 1
ATOM 635 O O . VAL A 1 87 ? -0.349 -7.033 -4.145 1.00 95.56 87 VAL A O 1
ATOM 638 N N . ILE A 1 88 ? -1.876 -5.505 -4.757 1.00 96.62 88 ILE A N 1
ATOM 639 C CA . ILE A 1 88 ? -2.051 -5.965 -6.131 1.00 96.62 88 ILE A CA 1
ATOM 640 C C . ILE A 1 88 ? -1.532 -4.866 -7.046 1.00 96.62 88 ILE A C 1
ATOM 642 O O . ILE A 1 88 ? -2.041 -3.744 -7.044 1.00 96.62 88 ILE A O 1
ATOM 646 N N . GLU A 1 89 ? -0.524 -5.195 -7.837 1.00 95.75 89 GLU A N 1
ATOM 647 C CA . GLU A 1 89 ? 0.128 -4.270 -8.746 1.00 95.75 89 GLU A CA 1
ATOM 648 C C . GLU A 1 89 ? -0.058 -4.718 -10.189 1.00 95.75 89 GLU A C 1
ATOM 650 O O . GLU A 1 89 ? 0.161 -5.878 -10.532 1.00 95.75 89 GLU A O 1
ATOM 655 N N . TYR A 1 90 ? -0.403 -3.767 -11.045 1.00 97.06 90 TYR A N 1
ATOM 656 C CA . TYR A 1 90 ? -0.452 -3.915 -12.487 1.00 97.06 90 TYR A CA 1
ATOM 657 C C . TYR A 1 90 ? 0.523 -2.931 -13.108 1.00 97.06 90 TYR A C 1
ATOM 659 O O . TYR A 1 90 ? 0.462 -1.734 -12.832 1.00 97.06 90 TYR A O 1
ATOM 667 N N . HIS A 1 91 ? 1.384 -3.421 -13.989 1.00 95.50 91 HIS A N 1
ATOM 668 C CA . HIS A 1 91 ? 2.421 -2.621 -14.634 1.00 95.50 91 HIS A CA 1
ATOM 669 C C . HIS A 1 91 ? 2.402 -2.851 -16.136 1.00 95.50 91 HIS A C 1
ATOM 671 O O . HIS A 1 91 ? 2.299 -3.991 -16.586 1.00 95.50 91 HIS A O 1
ATOM 677 N N . HIS A 1 92 ? 2.527 -1.788 -16.926 1.00 96.00 92 HIS A N 1
ATOM 678 C CA . HIS A 1 92 ? 2.616 -1.894 -18.378 1.00 96.00 92 HIS A CA 1
ATOM 679 C C . HIS A 1 92 ? 3.807 -1.089 -18.921 1.00 96.00 92 HIS A C 1
ATOM 681 O O . HIS A 1 92 ? 3.645 0.075 -19.301 1.00 96.00 92 HIS A O 1
ATOM 687 N N . PRO A 1 93 ? 4.997 -1.706 -19.059 1.00 92.44 93 PRO A N 1
ATOM 688 C CA . PRO A 1 93 ? 6.213 -1.008 -19.487 1.00 92.44 93 PRO A CA 1
ATOM 689 C C . PRO A 1 93 ? 6.083 -0.334 -20.858 1.00 92.44 93 PRO A C 1
ATOM 691 O O . PRO A 1 93 ? 6.562 0.779 -21.049 1.00 92.44 93 PRO A O 1
ATOM 694 N N . GLY A 1 94 ? 5.368 -0.956 -21.804 1.00 91.44 94 GLY A N 1
ATOM 695 C CA . GLY A 1 94 ? 5.138 -0.371 -23.134 1.00 91.44 94 GLY A CA 1
ATOM 696 C C . GLY A 1 94 ? 4.263 0.892 -23.140 1.00 91.44 94 GLY A C 1
ATOM 697 O O . GLY A 1 94 ? 4.358 1.684 -24.069 1.00 91.44 94 GLY A O 1
ATOM 698 N N . LEU A 1 95 ? 3.441 1.094 -22.105 1.00 92.81 95 LEU A N 1
ATOM 699 C CA . LEU A 1 95 ? 2.585 2.275 -21.948 1.00 92.81 95 LEU A CA 1
ATOM 700 C C . LEU A 1 95 ? 3.118 3.236 -20.889 1.00 92.81 95 LEU A C 1
ATOM 702 O O . LEU A 1 95 ? 2.576 4.326 -20.753 1.00 92.81 95 LEU A O 1
ATOM 706 N N . GLN A 1 96 ? 4.139 2.823 -20.129 1.00 92.56 96 GLN A N 1
ATOM 707 C CA . GLN A 1 96 ? 4.670 3.578 -19.000 1.00 92.56 96 GLN A CA 1
ATOM 708 C C . GLN A 1 96 ? 3.567 3.929 -17.982 1.00 92.56 96 GLN A C 1
ATOM 710 O O . GLN A 1 96 ? 3.485 5.050 -17.490 1.00 92.56 96 GLN A O 1
ATOM 715 N N . LYS A 1 97 ? 2.700 2.956 -17.664 1.00 94.69 97 LYS A N 1
ATOM 716 C CA . LYS A 1 97 ? 1.609 3.107 -16.686 1.00 94.69 97 LYS A CA 1
ATOM 717 C C . LYS A 1 97 ? 1.634 2.005 -15.633 1.00 94.69 97 LYS A C 1
ATOM 719 O O . LYS A 1 97 ? 1.968 0.859 -15.943 1.00 94.69 97 LYS A O 1
ATOM 724 N N . SER A 1 98 ? 1.243 2.345 -14.410 1.00 95.00 98 SER A N 1
ATOM 725 C CA . SER A 1 98 ? 1.063 1.399 -13.307 1.00 95.00 98 SER A CA 1
ATOM 726 C C . SER A 1 98 ? -0.223 1.671 -12.530 1.00 95.00 98 SER A C 1
ATOM 728 O O . SER A 1 98 ? -0.710 2.801 -12.490 1.00 95.00 98 SER A O 1
ATOM 730 N N . ARG A 1 99 ? -0.774 0.625 -11.912 1.00 95.88 99 ARG A N 1
ATOM 731 C CA . ARG A 1 99 ? -1.831 0.695 -10.900 1.00 95.88 99 ARG A CA 1
ATOM 732 C C . ARG A 1 99 ? -1.445 -0.189 -9.731 1.00 95.88 99 ARG A C 1
ATOM 734 O O . ARG A 1 99 ? -1.200 -1.373 -9.915 1.00 95.88 99 ARG A O 1
ATOM 741 N N . ILE A 1 100 ? -1.446 0.371 -8.536 1.00 94.94 100 ILE A N 1
ATOM 742 C CA . ILE A 1 100 ? -1.144 -0.324 -7.293 1.00 94.94 100 ILE A CA 1
ATOM 743 C C . ILE A 1 100 ? -2.358 -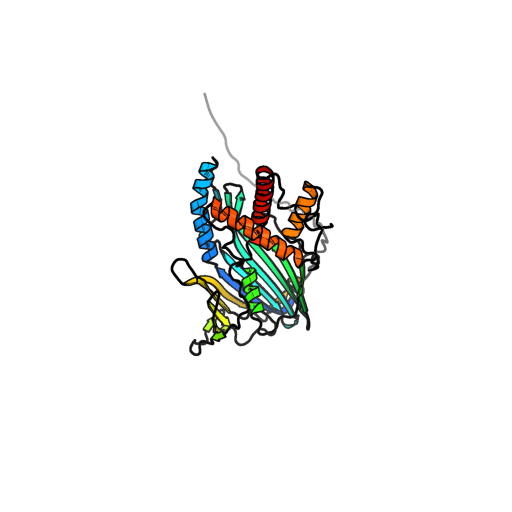0.161 -6.392 1.00 94.94 100 ILE A C 1
ATOM 745 O O . ILE A 1 100 ? -2.729 0.963 -6.065 1.00 94.94 100 ILE A O 1
ATOM 749 N N . THR A 1 101 ? -2.982 -1.266 -6.004 1.00 95.69 101 THR A N 1
ATOM 750 C CA . THR A 1 101 ? -4.069 -1.282 -5.025 1.00 95.69 101 THR A CA 1
ATOM 751 C C . THR A 1 101 ? -3.591 -2.020 -3.789 1.00 95.69 101 THR A C 1
ATOM 753 O O . THR A 1 101 ? -3.218 -3.187 -3.862 1.00 95.69 101 THR A O 1
ATOM 756 N N . LYS A 1 102 ? -3.617 -1.341 -2.648 1.00 93.69 102 LYS A N 1
ATOM 757 C CA . LYS A 1 102 ? -3.277 -1.896 -1.347 1.00 93.69 102 LYS A CA 1
ATOM 758 C C . LYS A 1 102 ? -4.521 -2.005 -0.482 1.00 93.69 102 LYS A C 1
ATOM 760 O O . LYS A 1 102 ? -5.298 -1.060 -0.396 1.00 93.69 102 LYS A O 1
ATOM 765 N N . ARG A 1 103 ? -4.663 -3.135 0.202 1.00 95.50 103 ARG A N 1
ATOM 766 C CA . ARG A 1 103 ? -5.707 -3.395 1.193 1.00 95.50 103 ARG A CA 1
ATOM 767 C C . ARG A 1 103 ? -5.056 -3.687 2.528 1.00 95.50 103 ARG A C 1
ATOM 769 O O . ARG A 1 103 ? -4.242 -4.601 2.600 1.00 95.50 103 ARG A O 1
ATOM 776 N N . THR A 1 104 ? -5.421 -2.942 3.561 1.00 94.06 104 THR A N 1
ATOM 777 C CA . THR A 1 104 ? -4.854 -3.078 4.908 1.00 94.06 104 THR A CA 1
ATOM 778 C C . THR A 1 104 ? -5.972 -3.311 5.910 1.00 94.06 104 THR A C 1
ATOM 780 O O . THR A 1 104 ? -6.977 -2.602 5.880 1.00 94.06 104 THR A O 1
ATOM 783 N N . ALA A 1 105 ? -5.798 -4.279 6.807 1.00 93.88 105 ALA A N 1
ATOM 784 C CA . ALA A 1 105 ? -6.664 -4.431 7.971 1.00 93.88 105 ALA A CA 1
ATOM 785 C C . ALA A 1 105 ? -6.233 -3.450 9.073 1.00 93.88 105 ALA A C 1
ATOM 787 O O . ALA A 1 105 ? -5.095 -3.494 9.543 1.00 93.88 105 ALA A O 1
ATOM 788 N N . GLU A 1 106 ? -7.140 -2.575 9.495 1.00 91.75 106 GLU A N 1
ATOM 789 C CA . GLU A 1 106 ? -6.899 -1.528 10.488 1.00 91.75 106 GLU A CA 1
ATOM 790 C C . GLU A 1 106 ? -7.898 -1.643 11.639 1.00 91.75 106 GLU A C 1
ATOM 792 O O . GLU A 1 106 ? -9.065 -1.976 11.433 1.00 91.75 106 GLU A O 1
ATOM 797 N N . LEU A 1 107 ? -7.444 -1.348 12.859 1.00 91.38 107 LEU A N 1
ATOM 798 C CA . LEU A 1 107 ? -8.327 -1.213 14.013 1.00 91.38 107 LEU A CA 1
ATOM 799 C C . LEU A 1 107 ? -8.879 0.211 14.053 1.00 91.38 107 LEU A C 1
ATOM 801 O O . LEU A 1 107 ? -8.118 1.173 14.128 1.00 91.38 107 LEU A O 1
ATOM 805 N N . VAL A 1 108 ? -10.199 0.341 14.020 1.00 90.56 108 VAL A N 1
ATOM 806 C CA . VAL A 1 108 ? -10.882 1.626 13.892 1.00 90.56 108 VAL A CA 1
ATOM 807 C C . VAL A 1 108 ? -11.894 1.801 15.013 1.00 90.56 108 VAL A C 1
ATOM 809 O O . VAL A 1 108 ? -12.683 0.906 15.312 1.00 90.56 108 VAL A O 1
ATOM 812 N N . THR A 1 109 ? -11.911 2.987 15.613 1.00 89.19 109 THR A N 1
ATOM 813 C CA . THR A 1 109 ? -12.941 3.378 16.578 1.00 89.19 109 THR A CA 1
ATOM 814 C C . THR A 1 109 ? -14.190 3.844 15.836 1.00 89.19 109 THR A C 1
ATOM 816 O O . THR A 1 109 ? -14.199 4.934 15.268 1.00 89.19 109 THR A O 1
ATOM 819 N N . THR A 1 110 ? -15.254 3.035 15.840 1.00 88.00 110 THR A N 1
ATOM 820 C CA . THR A 1 110 ? -16.536 3.374 15.187 1.00 88.00 110 THR A CA 1
ATOM 821 C C . THR A 1 110 ? -17.540 4.006 16.154 1.00 88.00 110 THR A C 1
ATOM 823 O O . THR A 1 110 ? -18.468 4.692 15.730 1.00 88.00 110 THR A O 1
ATOM 826 N N . ALA A 1 111 ? -17.343 3.826 17.464 1.00 88.25 111 ALA A N 1
ATOM 827 C CA . ALA A 1 111 ? -18.041 4.556 18.521 1.00 88.25 111 ALA A CA 1
ATOM 828 C C . ALA A 1 111 ? -17.190 4.604 19.803 1.00 88.25 111 ALA A C 1
ATOM 830 O O . ALA A 1 111 ? -16.234 3.850 19.943 1.00 88.25 111 ALA A O 1
ATOM 831 N N . VAL A 1 112 ? -17.588 5.432 20.778 1.00 85.81 112 VAL A N 1
ATOM 832 C CA . VAL A 1 112 ? -16.865 5.671 22.054 1.00 85.81 112 VAL A CA 1
ATOM 833 C C . VAL A 1 112 ? -16.393 4.389 22.761 1.00 85.81 112 VAL A C 1
ATOM 835 O O . VAL A 1 112 ? -15.331 4.390 23.366 1.00 85.81 112 VAL A O 1
ATOM 838 N N . CYS A 1 113 ? -17.152 3.295 22.665 1.00 93.19 113 CYS A N 1
ATOM 839 C CA . CYS A 1 113 ? -16.813 1.999 23.265 1.00 93.19 113 CYS A CA 1
ATOM 840 C C . CYS A 1 113 ? -16.888 0.841 22.272 1.00 93.19 113 CYS A C 1
ATOM 842 O O . CYS A 1 113 ? -17.215 -0.288 22.640 1.00 93.19 113 CYS A O 1
ATOM 844 N N . ARG A 1 114 ? -16.624 1.130 20.997 1.00 94.06 114 ARG A N 1
ATOM 845 C CA . ARG A 1 114 ? -16.684 0.142 19.929 1.00 94.06 114 ARG A CA 1
ATOM 846 C C . ARG A 1 114 ? -15.491 0.277 18.996 1.00 94.06 114 ARG A C 1
ATOM 848 O O . ARG A 1 114 ? -15.322 1.306 18.342 1.00 94.06 114 ARG A O 1
ATOM 855 N N . LEU A 1 115 ? -14.704 -0.790 18.942 1.00 94.06 115 LEU A N 1
ATOM 856 C CA . LEU A 1 115 ? -13.596 -0.956 18.013 1.00 94.06 115 LEU A CA 1
ATOM 857 C C . LEU A 1 115 ? -13.964 -2.017 16.980 1.00 94.06 115 LEU A C 1
ATOM 859 O O . LEU A 1 115 ? -14.526 -3.059 17.321 1.00 94.06 115 LEU A O 1
ATOM 863 N N . GLU A 1 116 ? -13.635 -1.763 15.724 1.00 96.44 116 GLU A N 1
ATOM 864 C CA . GLU A 1 116 ? -13.852 -2.702 14.630 1.00 96.44 116 GLU A CA 1
ATOM 865 C C . GLU A 1 116 ? -12.576 -2.849 13.812 1.00 96.44 116 GLU A C 1
ATOM 867 O O . GLU A 1 116 ? -11.904 -1.862 13.516 1.00 96.44 116 GLU A O 1
ATOM 872 N N . VAL A 1 117 ? -12.243 -4.081 13.440 1.00 96.06 117 VAL A N 1
ATOM 873 C CA . VAL A 1 117 ? -11.207 -4.341 12.444 1.00 96.06 117 VAL A CA 1
ATOM 874 C C . VAL A 1 117 ? -11.845 -4.223 11.069 1.00 96.06 117 VAL A C 1
ATOM 876 O O . VAL A 1 117 ? -12.659 -5.061 10.680 1.00 96.06 117 VAL A O 1
ATOM 879 N N . LEU A 1 118 ? -11.490 -3.164 10.350 1.00 94.81 118 LEU A N 1
ATOM 880 C CA . LEU A 1 118 ? -12.035 -2.835 9.038 1.00 94.81 118 LEU A CA 1
ATOM 881 C C . LEU A 1 118 ? -10.915 -2.767 8.001 1.00 94.81 118 LEU A C 1
ATOM 883 O O . LEU A 1 118 ? -9.743 -2.595 8.331 1.00 94.81 118 LEU A O 1
ATOM 887 N N . GLN A 1 119 ? -11.276 -2.911 6.728 1.00 94.69 119 GLN A N 1
ATOM 888 C CA . GLN A 1 119 ? -10.314 -2.853 5.634 1.00 94.69 119 GLN A CA 1
ATOM 889 C C . GLN A 1 119 ? -10.260 -1.440 5.046 1.00 94.69 119 GLN A C 1
ATOM 891 O O . GLN A 1 119 ? -11.271 -0.939 4.553 1.00 94.69 119 GLN A O 1
ATOM 896 N N . ARG A 1 120 ? -9.074 -0.829 5.041 1.00 92.50 120 ARG A N 1
ATOM 897 C CA . ARG A 1 120 ? -8.769 0.352 4.225 1.00 92.50 120 ARG A CA 1
ATOM 898 C C . ARG A 1 120 ? -8.252 -0.104 2.867 1.00 92.50 120 ARG A C 1
ATOM 900 O O . ARG A 1 120 ? -7.429 -1.016 2.796 1.00 92.50 120 ARG A O 1
ATOM 907 N N . GLU A 1 121 ? -8.710 0.532 1.793 1.00 94.44 121 GLU A N 1
ATOM 908 C CA . GLU A 1 121 ? -8.173 0.310 0.446 1.00 94.44 121 GLU A CA 1
ATOM 909 C C . GLU A 1 121 ? -7.588 1.612 -0.108 1.00 94.44 121 GLU A C 1
ATOM 911 O O . GLU A 1 121 ? -8.255 2.639 -0.116 1.00 94.44 121 GLU A O 1
ATOM 916 N N . ALA A 1 122 ? -6.351 1.577 -0.594 1.00 92.31 122 ALA A N 1
ATOM 917 C CA . ALA A 1 122 ? -5.705 2.698 -1.265 1.00 92.31 122 ALA A CA 1
ATOM 918 C C . ALA A 1 122 ? -5.290 2.270 -2.671 1.00 92.31 122 ALA A C 1
ATOM 920 O O . ALA A 1 122 ? -4.616 1.256 -2.844 1.00 92.31 122 ALA A O 1
ATOM 921 N N . THR A 1 123 ? -5.684 3.038 -3.682 1.00 94.56 123 THR A N 1
ATOM 922 C CA . THR A 1 123 ? -5.287 2.812 -5.072 1.00 94.56 123 THR A CA 1
ATOM 923 C C . THR A 1 123 ? -4.483 3.993 -5.589 1.00 94.56 123 THR A C 1
ATOM 925 O O . THR A 1 123 ? -4.898 5.145 -5.469 1.00 94.56 123 THR A O 1
ATOM 928 N N . VAL A 1 124 ? -3.347 3.691 -6.210 1.00 92.94 124 VAL A N 1
ATOM 929 C CA . VAL A 1 124 ? -2.477 4.644 -6.894 1.00 92.94 124 VAL A CA 1
ATOM 930 C C . VAL A 1 124 ? -2.358 4.240 -8.353 1.00 92.94 124 VAL A C 1
ATOM 932 O O . VAL A 1 124 ? -2.007 3.103 -8.653 1.00 92.94 124 VAL A O 1
ATOM 935 N N . ILE A 1 125 ? -2.622 5.168 -9.265 1.00 94.88 125 ILE A N 1
ATOM 936 C CA . ILE A 1 125 ? -2.354 5.012 -10.695 1.00 94.88 125 ILE A CA 1
ATOM 937 C C . ILE A 1 125 ? -1.257 6.002 -11.060 1.00 94.88 125 ILE A C 1
ATOM 939 O O . ILE A 1 125 ? -1.381 7.187 -10.765 1.00 94.88 125 ILE A O 1
ATOM 943 N N . THR A 1 126 ? -0.195 5.534 -11.708 1.00 92.88 126 THR A N 1
ATOM 944 C CA . THR A 1 126 ? 0.894 6.407 -12.159 1.00 92.88 126 THR A CA 1
ATOM 945 C C . THR A 1 126 ? 1.029 6.347 -13.668 1.00 92.88 126 THR A C 1
ATOM 947 O O . THR A 1 126 ? 1.133 5.266 -14.248 1.00 92.88 126 THR A O 1
ATOM 950 N N . HIS A 1 127 ? 1.049 7.514 -14.306 1.00 94.00 127 HIS A N 1
ATOM 951 C CA . HIS A 1 127 ? 1.412 7.686 -15.711 1.00 94.00 127 HIS A CA 1
ATOM 952 C C . HIS A 1 127 ? 2.808 8.300 -15.758 1.00 94.00 127 HIS A C 1
ATOM 954 O O . HIS A 1 127 ? 3.012 9.414 -15.276 1.00 94.00 127 HIS A O 1
ATOM 960 N N . HIS A 1 128 ? 3.783 7.566 -16.283 1.00 89.69 128 HIS A N 1
ATOM 961 C CA . HIS A 1 128 ? 5.166 8.019 -16.361 1.00 89.69 128 HIS A CA 1
ATOM 962 C C . HIS A 1 128 ? 5.425 8.698 -17.708 1.00 89.69 128 HIS A C 1
ATOM 964 O O . HIS A 1 128 ? 5.167 8.144 -18.775 1.00 89.69 128 HIS A O 1
ATOM 970 N N . GLU A 1 129 ? 5.990 9.896 -17.645 1.00 87.19 129 GLU A N 1
ATOM 971 C CA . GLU A 1 129 ? 6.393 10.697 -18.792 1.00 87.19 129 GLU A CA 1
ATOM 972 C C . GLU A 1 129 ? 7.918 10.899 -18.771 1.00 87.19 129 GLU A C 1
ATOM 974 O O . GLU A 1 129 ? 8.563 10.725 -17.732 1.00 87.19 129 GLU A O 1
ATOM 979 N N . PRO A 1 130 ? 8.546 11.316 -19.885 1.00 83.69 130 PRO A N 1
ATOM 980 C CA . PRO A 1 130 ? 10.000 11.485 -19.935 1.00 83.69 130 PRO A CA 1
ATOM 981 C C . PRO A 1 130 ? 10.577 12.468 -18.903 1.00 83.69 130 PRO A C 1
ATOM 983 O O . PRO A 1 130 ? 11.762 12.391 -18.581 1.00 83.69 130 PRO A O 1
ATOM 986 N N . ARG A 1 131 ? 9.774 13.426 -18.420 1.00 83.81 131 ARG A N 1
ATOM 987 C CA . ARG A 1 131 ? 10.208 14.504 -17.511 1.00 83.81 131 ARG A CA 1
ATOM 988 C C . ARG A 1 131 ? 9.322 14.672 -16.278 1.00 83.81 131 ARG A C 1
ATOM 990 O O . ARG A 1 131 ? 9.549 15.589 -15.496 1.00 83.81 131 ARG A O 1
ATOM 997 N N . SER A 1 132 ? 8.329 13.814 -16.107 1.00 87.94 132 SER A N 1
ATOM 998 C CA . SER A 1 132 ? 7.271 13.975 -15.114 1.00 87.94 132 SER A CA 1
ATOM 999 C C . SER A 1 132 ? 6.598 12.637 -14.866 1.00 87.94 132 SER A C 1
ATOM 1001 O O . SER A 1 132 ? 6.798 11.663 -15.588 1.00 87.94 132 SER A O 1
ATOM 1003 N N . ARG A 1 133 ? 5.786 12.580 -13.824 1.00 89.38 133 ARG A N 1
ATOM 1004 C CA . ARG A 1 133 ? 4.773 11.546 -13.673 1.00 89.38 133 ARG A CA 1
ATOM 1005 C C . ARG A 1 133 ? 3.497 12.184 -13.157 1.00 89.38 133 ARG A C 1
ATOM 1007 O O . ARG A 1 133 ? 3.556 13.050 -12.283 1.00 89.38 133 ARG A O 1
ATOM 1014 N N . THR A 1 134 ? 2.359 11.735 -13.653 1.00 91.38 134 THR A N 1
ATOM 1015 C CA . THR A 1 134 ? 1.065 12.073 -13.065 1.00 91.38 134 THR A CA 1
ATOM 1016 C C . THR A 1 134 ? 0.655 10.930 -12.156 1.00 91.38 134 THR A C 1
ATOM 1018 O O . THR A 1 134 ? 0.636 9.772 -12.571 1.00 91.38 134 THR A O 1
ATOM 1021 N N . VAL A 1 135 ? 0.382 11.251 -10.897 1.00 90.31 135 VAL A N 1
ATOM 1022 C CA . VAL A 1 135 ? -0.040 10.297 -9.875 1.00 90.31 135 VAL A CA 1
ATOM 1023 C C . VAL A 1 135 ? -1.490 10.583 -9.535 1.00 90.31 135 VAL A C 1
ATOM 1025 O O . VAL A 1 135 ? -1.814 11.671 -9.054 1.00 90.31 135 VAL A O 1
ATOM 1028 N N . HIS A 1 136 ? -2.347 9.598 -9.767 1.00 92.94 136 HIS A N 1
ATOM 1029 C CA . HIS A 1 136 ? -3.722 9.600 -9.305 1.00 92.94 136 HIS A CA 1
ATOM 1030 C C . HIS A 1 136 ? -3.839 8.744 -8.055 1.00 92.94 136 HIS A C 1
ATOM 1032 O O . HIS A 1 136 ? -3.367 7.608 -8.044 1.00 92.94 136 HIS A O 1
ATOM 1038 N N . THR A 1 137 ? -4.486 9.255 -7.016 1.00 90.75 137 THR A N 1
ATOM 1039 C CA . THR A 1 137 ? -4.705 8.503 -5.777 1.00 90.75 137 THR A CA 1
ATOM 1040 C C . THR A 1 137 ? -6.177 8.481 -5.418 1.00 90.75 137 THR A C 1
ATOM 1042 O O . THR A 1 137 ? -6.903 9.448 -5.643 1.00 90.75 137 THR A O 1
ATOM 1045 N N . ARG A 1 138 ? -6.620 7.368 -4.846 1.00 91.56 138 ARG A N 1
ATOM 1046 C CA . ARG A 1 138 ? -7.934 7.236 -4.232 1.00 91.56 138 ARG A CA 1
ATOM 1047 C C . ARG A 1 138 ? -7.814 6.368 -3.004 1.00 91.56 138 ARG A C 1
ATOM 1049 O O . ARG A 1 138 ? -7.184 5.315 -3.044 1.00 91.56 138 ARG A O 1
ATOM 1056 N N . GLU A 1 139 ? -8.471 6.796 -1.945 1.00 91.12 139 GLU A N 1
ATOM 1057 C CA . GLU A 1 139 ? -8.580 6.032 -0.717 1.00 91.12 139 GLU A CA 1
ATOM 1058 C C . GLU A 1 139 ? -10.045 5.691 -0.454 1.00 91.12 139 GLU A C 1
ATOM 1060 O O . GLU A 1 139 ? -10.941 6.509 -0.656 1.00 91.12 139 GLU A O 1
ATOM 1065 N N . VAL A 1 140 ? -10.290 4.472 -0.002 1.00 89.94 140 VAL A N 1
ATOM 1066 C CA . VAL A 1 140 ? -11.558 4.034 0.560 1.00 89.94 140 VAL A CA 1
ATOM 1067 C C . VAL A 1 140 ? -11.346 3.910 2.056 1.00 89.94 140 VAL A C 1
ATOM 1069 O O . VAL A 1 140 ? -10.802 2.918 2.548 1.00 89.94 140 VAL A O 1
ATOM 1072 N N . ASN A 1 141 ? -11.746 4.963 2.764 1.00 88.44 141 ASN A N 1
ATOM 1073 C CA . ASN A 1 141 ? -11.666 5.004 4.209 1.00 88.44 141 ASN A CA 1
ATOM 1074 C C . ASN A 1 141 ? -12.797 4.140 4.795 1.00 88.44 141 ASN A C 1
ATOM 1076 O O . ASN A 1 141 ? -13.950 4.282 4.374 1.00 88.44 141 ASN A O 1
ATOM 1080 N N . PRO A 1 142 ? -12.510 3.268 5.774 1.00 83.81 142 PRO A N 1
ATOM 1081 C CA . PRO A 1 142 ? -13.515 2.360 6.321 1.00 83.81 142 PRO A CA 1
ATOM 1082 C C . PRO A 1 142 ? -14.655 3.066 7.078 1.00 83.81 142 PRO A C 1
ATOM 1084 O O . PRO A 1 142 ? -15.717 2.474 7.251 1.00 83.81 142 PRO A O 1
ATOM 1087 N N . VAL A 1 143 ? -14.460 4.315 7.518 1.00 84.56 143 VAL A N 1
ATOM 1088 C CA . VAL A 1 143 ? -15.463 5.108 8.250 1.00 84.56 143 VAL A CA 1
ATOM 1089 C C . VAL A 1 143 ? -16.190 6.079 7.329 1.00 84.56 143 VAL A C 1
ATOM 1091 O O . VAL A 1 143 ? -17.415 6.152 7.348 1.00 84.56 143 VAL A O 1
ATOM 1094 N N . THR A 1 144 ? -15.442 6.843 6.531 1.00 85.69 144 THR A N 1
ATOM 1095 C CA . THR A 1 144 ? -16.001 7.933 5.713 1.00 85.69 144 THR A CA 1
ATOM 1096 C C . THR A 1 144 ? -16.323 7.516 4.278 1.00 85.69 144 THR A C 1
ATOM 1098 O O . THR A 1 144 ? -16.906 8.297 3.529 1.00 85.69 144 THR A O 1
ATOM 1101 N N . GLY A 1 145 ? -15.999 6.279 3.896 1.00 88.19 145 GLY A N 1
ATOM 1102 C CA . GLY A 1 145 ? -16.278 5.730 2.576 1.00 88.19 145 GLY A CA 1
ATOM 1103 C C . GLY A 1 145 ? -15.262 6.149 1.502 1.00 88.19 145 GLY A C 1
ATOM 1104 O O . GLY A 1 145 ? -14.175 6.656 1.811 1.00 88.19 145 GLY A O 1
ATOM 1105 N N . PRO A 1 146 ? -15.581 5.897 0.218 1.00 88.75 146 PRO A N 1
ATOM 1106 C CA . PRO A 1 146 ? -14.684 6.186 -0.893 1.00 88.75 146 PRO A CA 1
ATOM 1107 C C . PRO A 1 146 ? -14.484 7.690 -1.067 1.00 88.75 146 PRO A C 1
ATOM 1109 O O . PRO A 1 146 ? -15.434 8.432 -1.310 1.00 88.75 146 PRO A O 1
ATOM 1112 N N . GLN A 1 147 ? -13.230 8.121 -1.007 1.00 89.31 147 GLN A N 1
ATOM 1113 C CA . GLN A 1 147 ? -12.836 9.487 -1.316 1.00 89.31 147 GLN A CA 1
ATOM 1114 C C . GLN A 1 147 ? -12.808 9.703 -2.838 1.00 89.31 147 GLN A C 1
ATOM 1116 O O . GLN A 1 147 ? -12.655 8.736 -3.602 1.00 89.31 147 GLN A O 1
ATOM 1121 N N . PRO A 1 148 ? -12.976 10.952 -3.310 1.00 89.00 148 PRO A N 1
ATOM 1122 C CA . PRO A 1 148 ? -12.790 11.267 -4.719 1.00 89.00 148 PRO A CA 1
ATOM 1123 C C . PRO A 1 148 ? -11.349 10.980 -5.149 1.00 89.00 148 PRO A C 1
ATOM 1125 O O . PRO A 1 148 ? -10.411 11.053 -4.354 1.00 89.00 148 PRO A O 1
ATOM 1128 N N . TRP A 1 149 ? -11.166 10.686 -6.435 1.00 90.50 149 TRP A N 1
ATOM 1129 C CA . TRP A 1 149 ? -9.832 10.616 -7.016 1.00 90.50 149 TRP A CA 1
ATOM 1130 C C . TRP A 1 149 ? -9.134 11.967 -6.897 1.00 90.50 149 TRP A C 1
ATOM 1132 O O . TRP A 1 149 ? -9.717 13.008 -7.202 1.00 90.50 149 TRP A O 1
ATOM 1142 N N . SER A 1 150 ? -7.863 11.937 -6.529 1.00 87.94 150 SER A N 1
ATOM 1143 C CA . SER A 1 150 ? -6.979 13.090 -6.573 1.00 87.94 150 SER A CA 1
ATOM 1144 C C . SER A 1 150 ? -5.922 12.910 -7.655 1.00 87.94 150 SER A C 1
ATOM 1146 O O . SER A 1 150 ? -5.602 11.782 -8.024 1.00 87.94 150 SER A O 1
ATOM 1148 N N . SER A 1 151 ? -5.399 14.009 -8.197 1.00 89.50 151 SER A N 1
ATOM 1149 C CA . SER A 1 151 ? -4.339 13.994 -9.206 1.00 89.50 151 SER A CA 1
ATOM 1150 C C . SER A 1 151 ? -3.250 14.993 -8.858 1.00 89.50 151 SER A C 1
ATOM 1152 O O . SER A 1 151 ? -3.545 16.159 -8.589 1.00 89.50 151 SER A O 1
ATOM 1154 N N . ARG A 1 152 ? -1.992 14.554 -8.935 1.00 87.88 152 ARG A N 1
ATOM 1155 C CA . ARG A 1 152 ? -0.812 15.398 -8.729 1.00 87.88 152 ARG A CA 1
ATOM 1156 C C . ARG A 1 152 ? 0.265 15.092 -9.764 1.00 87.88 152 ARG A C 1
ATOM 1158 O O . ARG A 1 152 ? 0.590 13.933 -10.003 1.00 87.88 152 ARG A O 1
ATOM 1165 N N . ASN A 1 153 ? 0.876 16.138 -10.311 1.00 86.62 153 ASN A N 1
ATOM 1166 C CA . ASN A 1 153 ? 2.100 16.005 -11.097 1.00 86.62 153 ASN A CA 1
ATOM 1167 C C . ASN A 1 153 ? 3.317 15.979 -10.174 1.00 86.62 153 ASN A C 1
ATOM 1169 O O . ASN A 1 153 ? 3.441 16.793 -9.262 1.00 86.62 153 ASN A O 1
ATOM 1173 N N . GLN A 1 154 ? 4.211 15.030 -10.409 1.00 81.81 154 GLN A N 1
ATOM 1174 C CA . GLN A 1 154 ? 5.421 14.823 -9.628 1.00 81.81 154 GLN A CA 1
ATOM 1175 C C . GLN A 1 154 ? 6.636 14.713 -10.566 1.00 81.81 154 GLN A C 1
ATOM 1177 O O . GLN A 1 154 ? 6.473 14.410 -11.754 1.00 81.81 154 GLN A O 1
ATOM 1182 N N . PRO A 1 155 ? 7.863 14.944 -10.064 1.00 79.38 155 PRO A N 1
ATOM 1183 C CA . PRO A 1 155 ? 9.088 14.717 -10.834 1.00 79.38 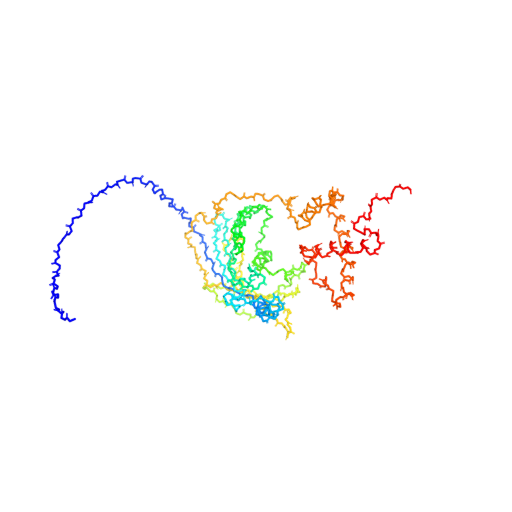155 PRO A CA 1
ATOM 1184 C C . PRO A 1 155 ? 9.186 13.270 -11.360 1.00 79.38 155 PRO A C 1
ATOM 1186 O O . PRO A 1 155 ? 8.492 12.386 -10.859 1.00 79.38 155 PRO A O 1
ATOM 1189 N N . PRO A 1 156 ? 10.040 12.961 -12.344 1.00 78.56 156 PRO A N 1
ATOM 1190 C CA . PRO A 1 156 ? 10.222 11.583 -12.795 1.00 78.56 156 PRO A CA 1
ATOM 1191 C C . PRO A 1 156 ? 10.902 10.734 -11.703 1.00 78.56 156 PRO A C 1
ATOM 1193 O O . PRO A 1 156 ? 11.644 11.254 -10.870 1.00 78.56 156 PRO A O 1
ATOM 1196 N N . LEU A 1 157 ? 10.654 9.419 -11.694 1.00 71.19 157 LEU A N 1
ATOM 1197 C CA . LEU A 1 157 ? 11.386 8.474 -10.835 1.00 71.19 157 LEU A CA 1
ATOM 1198 C C . LEU A 1 157 ? 12.649 8.009 -11.561 1.00 71.19 157 LEU A C 1
ATOM 1200 O O . LEU A 1 157 ? 12.582 7.540 -12.697 1.00 71.19 157 LEU A O 1
ATOM 1204 N N . GLY A 1 158 ? 13.804 8.117 -10.903 1.00 61.50 158 GLY A N 1
ATOM 1205 C CA . GLY A 1 158 ? 15.030 7.485 -11.386 1.00 61.50 158 GLY A CA 1
ATOM 1206 C C . GLY A 1 158 ? 14.958 5.962 -11.232 1.00 61.50 158 GLY A C 1
ATOM 1207 O O . GLY A 1 158 ? 14.362 5.468 -10.277 1.00 61.50 158 GLY A O 1
ATOM 1208 N N . ARG A 1 159 ? 15.610 5.209 -12.129 1.00 52.81 159 ARG A N 1
ATOM 1209 C CA . ARG A 1 159 ? 15.660 3.730 -12.086 1.00 52.81 159 ARG A CA 1
ATOM 1210 C C . ARG A 1 159 ? 16.190 3.154 -10.764 1.00 52.81 159 ARG A C 1
ATOM 1212 O O . ARG A 1 159 ? 15.789 2.070 -10.388 1.00 52.81 159 ARG A O 1
ATOM 1219 N N . ALA A 1 160 ? 17.066 3.880 -10.070 1.00 50.19 160 ALA A N 1
ATOM 1220 C CA . ALA A 1 160 ? 17.722 3.440 -8.834 1.00 50.19 160 ALA A CA 1
ATOM 1221 C C . ALA A 1 160 ? 17.241 4.216 -7.599 1.00 50.19 160 ALA A C 1
ATOM 1223 O O . ALA A 1 160 ? 18.005 4.461 -6.665 1.00 50.19 160 ALA A O 1
ATOM 1224 N N . SER A 1 161 ? 16.007 4.716 -7.617 1.00 50.81 161 SER A N 1
ATOM 1225 C CA . SER A 1 161 ? 15.566 5.597 -6.548 1.00 50.81 161 SER A CA 1
ATOM 1226 C C . SER A 1 161 ? 15.084 4.779 -5.350 1.00 50.81 161 SER A C 1
ATOM 1228 O O . SER A 1 161 ? 14.050 4.123 -5.400 1.00 50.81 161 SER A O 1
ATOM 1230 N N . LEU A 1 162 ? 15.807 4.899 -4.232 1.00 51.81 162 LEU A N 1
ATOM 1231 C CA . LEU A 1 162 ? 15.310 4.639 -2.872 1.00 51.81 162 LEU A CA 1
ATOM 1232 C C . LEU A 1 162 ? 13.904 5.218 -2.646 1.00 51.81 162 LEU A C 1
ATOM 1234 O O . LEU A 1 162 ? 13.178 4.736 -1.794 1.00 51.81 162 LEU A O 1
ATOM 1238 N N . GLU A 1 163 ? 13.506 6.209 -3.442 1.00 53.44 163 GLU A N 1
ATOM 1239 C CA . GLU A 1 163 ? 12.160 6.763 -3.518 1.00 53.44 163 GLU A CA 1
ATOM 1240 C C . GLU A 1 163 ? 11.074 5.755 -3.936 1.00 53.44 163 GLU A C 1
ATOM 1242 O O . GLU A 1 163 ? 9.964 5.832 -3.430 1.00 53.44 163 GLU A O 1
ATOM 1247 N N . LEU A 1 164 ? 11.367 4.778 -4.802 1.00 57.69 164 LEU A N 1
ATOM 1248 C CA . LEU A 1 164 ? 10.433 3.692 -5.146 1.00 57.69 164 LEU A CA 1
ATOM 1249 C C . LEU A 1 164 ? 10.211 2.750 -3.961 1.00 57.69 164 LEU A C 1
ATOM 1251 O O . LEU A 1 164 ? 9.090 2.331 -3.685 1.00 57.69 164 LEU A O 1
ATOM 1255 N N . ILE A 1 165 ? 11.291 2.469 -3.235 1.00 56.50 165 ILE A N 1
ATOM 1256 C CA . ILE A 1 165 ? 11.272 1.688 -2.000 1.00 56.50 165 ILE A CA 1
ATOM 1257 C C . ILE A 1 165 ? 10.525 2.480 -0.909 1.00 56.50 165 ILE A C 1
ATOM 1259 O O . ILE A 1 165 ? 9.613 1.957 -0.277 1.00 56.50 165 ILE A O 1
ATOM 1263 N N . ARG A 1 166 ? 10.808 3.781 -0.763 1.00 54.84 166 ARG A N 1
ATOM 1264 C CA . ARG A 1 166 ? 10.087 4.698 0.132 1.00 54.84 166 ARG A CA 1
ATOM 1265 C C . ARG A 1 166 ? 8.621 4.825 -0.216 1.00 54.84 166 ARG A C 1
ATOM 1267 O O . ARG A 1 166 ? 7.836 4.884 0.705 1.00 54.84 166 ARG A O 1
ATOM 1274 N N . GLN A 1 167 ? 8.230 4.858 -1.485 1.00 53.47 167 GLN A N 1
ATOM 1275 C CA . GLN A 1 167 ? 6.819 4.913 -1.878 1.00 53.47 167 GLN A CA 1
ATOM 1276 C C . GLN A 1 167 ? 6.094 3.602 -1.585 1.00 53.47 167 GLN A C 1
ATOM 1278 O O . GLN A 1 167 ? 4.957 3.619 -1.121 1.00 53.47 167 GLN A O 1
ATOM 1283 N N . ALA A 1 168 ? 6.765 2.465 -1.778 1.00 53.19 168 ALA A N 1
ATOM 1284 C CA . ALA A 1 168 ? 6.246 1.178 -1.331 1.00 53.19 168 ALA A CA 1
ATOM 1285 C C . ALA A 1 168 ? 6.066 1.134 0.199 1.00 53.19 168 ALA A C 1
ATOM 1287 O O . ALA A 1 168 ? 5.105 0.530 0.678 1.00 53.19 168 ALA A O 1
ATOM 1288 N N . PHE A 1 169 ? 6.940 1.819 0.947 1.00 49.81 169 PHE A N 1
ATOM 1289 C CA . PHE A 1 169 ? 6.870 1.946 2.404 1.00 49.81 169 PHE A CA 1
ATOM 1290 C C . PHE A 1 169 ? 5.948 3.077 2.911 1.00 49.81 169 PHE A C 1
ATOM 1292 O O . PHE A 1 169 ? 5.328 2.934 3.957 1.00 49.81 169 PHE A O 1
ATOM 1299 N N . SER A 1 170 ? 5.762 4.173 2.177 1.00 44.75 170 SER A N 1
ATOM 1300 C CA . SER A 1 170 ? 4.918 5.310 2.578 1.00 44.75 170 SER A CA 1
ATOM 1301 C C . SER A 1 170 ? 3.433 5.006 2.404 1.00 44.75 170 SER A C 1
ATOM 1303 O O . SER A 1 170 ? 2.602 5.520 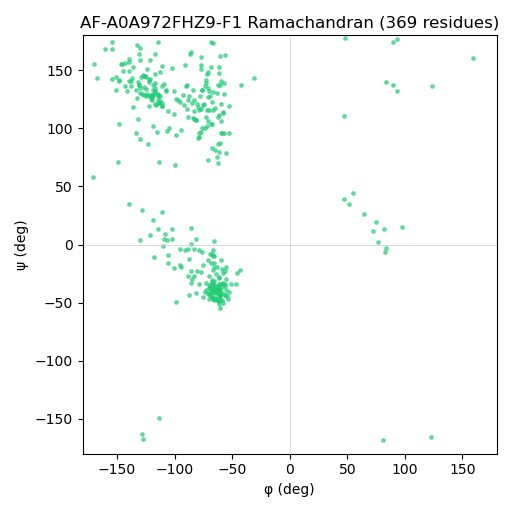3.145 1.00 44.75 170 SER A O 1
ATOM 1305 N N . LEU A 1 171 ? 3.094 4.061 1.522 1.00 41.25 171 LEU A N 1
ATOM 1306 C CA . LEU A 1 171 ? 1.770 3.437 1.459 1.00 41.25 171 LEU A CA 1
ATOM 1307 C C . LEU A 1 171 ? 1.439 2.590 2.706 1.00 41.25 171 LEU A C 1
ATOM 1309 O O . LEU A 1 171 ? 0.408 1.914 2.736 1.00 41.25 171 LEU A O 1
ATOM 1313 N N . GLN A 1 172 ? 2.314 2.540 3.715 1.00 40.09 172 GLN A N 1
ATOM 1314 C CA . GLN A 1 172 ? 2.205 1.634 4.859 1.00 40.09 172 GLN A CA 1
ATOM 1315 C C . GLN A 1 172 ? 1.826 2.264 6.182 1.00 40.09 172 GLN A C 1
ATOM 1317 O O . GLN A 1 172 ? 1.833 1.537 7.171 1.00 40.09 172 GLN A O 1
ATOM 1322 N N . SER A 1 173 ? 1.439 3.540 6.213 1.00 36.56 173 SER A N 1
ATOM 1323 C CA . SER A 1 173 ? 1.072 4.183 7.482 1.00 36.56 173 SER A CA 1
ATOM 1324 C C . SER A 1 173 ? 2.178 3.986 8.534 1.00 36.56 173 SER A C 1
ATOM 1326 O O . SER A 1 173 ? 1.914 3.785 9.713 1.00 36.56 173 SER A O 1
ATOM 1328 N N . LEU A 1 174 ? 3.436 3.974 8.083 1.00 37.28 174 LEU A N 1
ATOM 1329 C CA . LEU A 1 174 ? 4.617 4.057 8.926 1.00 37.28 174 LEU A CA 1
ATOM 1330 C C . LEU A 1 174 ? 5.094 5.507 8.865 1.00 37.28 174 LEU A C 1
ATOM 1332 O O . LEU A 1 174 ? 6.145 5.798 8.303 1.00 37.28 174 LEU A O 1
ATOM 1336 N N . GLU A 1 175 ? 4.320 6.426 9.448 1.00 35.19 175 GLU A N 1
ATOM 1337 C CA . GLU A 1 175 ? 4.843 7.759 9.795 1.00 35.19 175 GLU A CA 1
ATOM 1338 C C . GLU A 1 175 ? 6.081 7.637 10.707 1.00 35.19 175 GLU A C 1
ATOM 1340 O O . GLU A 1 175 ? 6.957 8.492 10.689 1.00 35.19 175 GLU A O 1
ATOM 1345 N N . ALA A 1 176 ? 6.228 6.510 11.415 1.00 32.12 176 ALA A N 1
ATOM 1346 C CA . ALA A 1 176 ? 7.346 6.229 12.311 1.00 32.12 176 ALA A CA 1
ATOM 1347 C C . ALA A 1 176 ? 8.675 5.839 11.628 1.00 32.12 176 ALA A C 1
ATOM 1349 O O . ALA A 1 176 ? 9.681 5.686 12.320 1.00 32.12 176 ALA A O 1
ATOM 1350 N N . VAL A 1 177 ? 8.728 5.654 10.302 1.00 36.44 177 VAL A N 1
ATOM 1351 C CA . VAL A 1 177 ? 9.996 5.352 9.609 1.00 36.44 177 VAL A CA 1
ATOM 1352 C C . VAL A 1 177 ? 10.359 6.517 8.698 1.00 36.44 177 VAL A C 1
ATOM 1354 O O . VAL A 1 177 ? 10.317 6.424 7.471 1.00 36.44 177 VAL A O 1
ATOM 1357 N N . GLU A 1 178 ? 10.747 7.636 9.313 1.00 34.78 178 GLU A N 1
ATOM 1358 C CA . GLU A 1 178 ? 11.464 8.695 8.609 1.00 34.78 178 GLU A CA 1
ATOM 1359 C C . GLU A 1 178 ? 12.771 8.115 8.048 1.00 34.78 178 GLU A C 1
ATOM 1361 O O . GLU A 1 178 ? 13.797 8.044 8.724 1.00 34.78 178 GLU A O 1
ATOM 1366 N N . LEU A 1 179 ? 12.768 7.712 6.778 1.00 36.72 179 LEU A N 1
ATOM 1367 C CA . LEU A 1 179 ? 13.996 7.462 6.030 1.00 36.72 179 LEU A CA 1
ATOM 1368 C C . LEU A 1 179 ? 14.661 8.822 5.763 1.00 36.72 179 LEU A C 1
ATOM 1370 O O . LEU A 1 179 ? 14.611 9.336 4.646 1.00 36.72 179 LEU A O 1
ATOM 1374 N N . ARG A 1 180 ? 15.248 9.448 6.792 1.00 35.12 180 ARG A N 1
ATOM 1375 C CA . ARG A 1 180 ? 15.995 10.703 6.637 1.00 35.12 180 ARG A CA 1
ATOM 1376 C C . ARG A 1 180 ? 17.150 10.484 5.668 1.00 35.12 180 ARG A C 1
ATOM 1378 O O . ARG A 1 180 ? 17.787 9.432 5.649 1.00 35.12 180 ARG A O 1
ATOM 1385 N N . GLY A 1 181 ? 17.390 11.483 4.821 1.00 34.34 181 GLY A N 1
ATOM 1386 C CA . GLY A 1 181 ? 18.457 11.507 3.825 1.00 34.34 181 GLY A CA 1
ATOM 1387 C C . GLY A 1 181 ? 19.852 11.472 4.449 1.00 34.34 181 GLY A C 1
ATOM 1388 O O . GLY A 1 181 ? 20.540 12.481 4.484 1.00 34.34 181 GLY A O 1
ATOM 1389 N N . GLY A 1 182 ? 20.278 10.308 4.927 1.00 34.25 182 GLY A N 1
ATOM 1390 C CA . GLY A 1 182 ? 21.683 9.958 5.083 1.00 34.25 182 GLY A CA 1
ATOM 1391 C C . GLY A 1 182 ? 22.181 9.278 3.812 1.00 34.25 182 GLY A C 1
ATOM 1392 O O . GLY A 1 182 ? 21.399 8.676 3.078 1.00 34.25 182 GLY A O 1
ATOM 1393 N N . SER A 1 183 ? 23.480 9.342 3.537 1.00 37.47 183 SER A N 1
ATOM 1394 C CA . SER A 1 183 ? 24.115 8.479 2.537 1.00 37.47 183 SER A CA 1
ATOM 1395 C C . SER A 1 183 ? 23.890 7.019 2.946 1.00 37.47 183 SER A C 1
ATOM 1397 O O . SER A 1 183 ? 24.608 6.508 3.801 1.00 37.47 183 SER A O 1
ATOM 1399 N N . HIS A 1 184 ? 22.864 6.362 2.396 1.00 44.03 184 HIS A N 1
ATOM 1400 C CA . HIS A 1 184 ? 22.589 4.956 2.685 1.00 44.03 184 HIS A CA 1
ATOM 1401 C C . HIS A 1 184 ? 23.764 4.152 2.135 1.00 44.03 184 HIS A C 1
ATOM 1403 O O . HIS A 1 184 ? 24.027 4.179 0.930 1.00 44.03 184 HIS A O 1
ATOM 1409 N N . SER A 1 185 ? 24.494 3.459 3.005 1.00 42.62 185 SER A N 1
ATOM 1410 C CA . SER A 1 185 ? 25.470 2.492 2.528 1.00 42.62 185 SER A CA 1
ATOM 1411 C C . SER A 1 185 ? 24.709 1.231 2.134 1.00 42.62 185 SER A C 1
ATOM 1413 O O . SER A 1 185 ? 24.047 0.599 2.957 1.00 42.62 185 SER A O 1
ATOM 1415 N N . ILE A 1 186 ? 24.743 0.902 0.841 1.00 50.59 186 ILE A N 1
ATOM 1416 C CA . ILE A 1 186 ? 24.282 -0.396 0.356 1.00 50.59 186 ILE A CA 1
ATOM 1417 C C . ILE A 1 186 ? 25.391 -1.376 0.714 1.00 50.59 186 ILE A C 1
ATOM 1419 O O . ILE A 1 186 ? 26.414 -1.449 0.031 1.00 50.59 186 ILE A O 1
ATOM 1423 N N . ALA A 1 187 ? 25.204 -2.113 1.802 1.00 48.19 187 ALA A N 1
ATOM 1424 C CA . ALA A 1 187 ? 26.000 -3.297 2.040 1.00 48.19 187 ALA A CA 1
ATOM 1425 C C . ALA A 1 187 ? 25.404 -4.402 1.161 1.00 48.19 187 ALA A C 1
ATOM 1427 O O . ALA A 1 187 ? 24.415 -5.047 1.512 1.00 48.19 187 ALA A O 1
ATOM 1428 N N . THR A 1 188 ? 25.974 -4.608 -0.026 1.00 50.69 188 THR A N 1
ATOM 1429 C CA . THR A 1 188 ? 25.813 -5.894 -0.711 1.00 50.69 188 THR A CA 1
ATOM 1430 C C . THR A 1 188 ? 26.427 -6.945 0.197 1.00 50.69 188 THR A C 1
ATOM 1432 O O . THR A 1 188 ? 27.640 -6.927 0.387 1.00 50.69 188 THR A O 1
ATOM 1435 N N . ALA A 1 189 ? 25.607 -7.819 0.782 1.00 50.78 189 ALA A N 1
ATOM 1436 C CA . ALA A 1 189 ? 26.091 -8.989 1.499 1.00 50.78 189 ALA A CA 1
ATOM 1437 C C . ALA A 1 189 ? 26.730 -9.921 0.451 1.00 50.78 189 ALA A C 1
ATOM 1439 O O . ALA A 1 189 ? 25.988 -10.527 -0.324 1.00 50.78 189 ALA A O 1
ATOM 1440 N N . PRO A 1 190 ? 28.072 -10.006 0.347 1.00 45.53 190 PRO A N 1
ATOM 1441 C CA . PRO A 1 190 ? 28.732 -10.611 -0.814 1.00 45.53 190 PRO A CA 1
ATOM 1442 C C . PRO A 1 190 ? 28.493 -12.122 -0.949 1.00 45.53 190 PRO A C 1
ATOM 1444 O O . PRO A 1 190 ? 28.798 -12.690 -1.992 1.00 45.53 190 PRO A O 1
ATOM 1447 N N . ASP A 1 191 ? 27.912 -12.752 0.076 1.00 50.28 191 ASP A N 1
ATOM 1448 C CA . ASP A 1 191 ? 27.852 -14.205 0.235 1.00 50.28 191 ASP A CA 1
ATOM 1449 C C . ASP A 1 191 ? 26.423 -14.770 0.331 1.00 50.28 191 ASP A C 1
ATOM 1451 O O . ASP A 1 191 ? 26.251 -15.954 0.629 1.00 50.28 191 ASP A O 1
ATOM 1455 N N . LEU A 1 192 ? 25.376 -13.965 0.096 1.00 56.81 192 LEU A N 1
ATOM 1456 C CA . LEU A 1 192 ? 24.010 -14.498 0.080 1.00 56.81 192 LEU A CA 1
ATOM 1457 C C . LEU A 1 192 ? 23.690 -15.118 -1.294 1.00 56.81 192 LEU A C 1
ATOM 1459 O O . LEU A 1 192 ? 23.812 -14.435 -2.315 1.00 56.81 192 LEU A O 1
ATOM 1463 N N . PRO A 1 193 ? 23.285 -16.402 -1.348 1.00 64.25 193 PRO A N 1
ATOM 1464 C CA . PRO A 1 193 ? 22.985 -17.077 -2.605 1.00 64.25 193 PRO A CA 1
ATOM 1465 C C . PRO A 1 193 ? 21.828 -16.388 -3.342 1.00 64.25 193 PRO A C 1
ATOM 1467 O O . PRO A 1 193 ? 20.899 -15.870 -2.713 1.00 64.25 193 PRO A O 1
ATOM 1470 N N . GLU A 1 194 ? 21.860 -16.417 -4.683 1.00 76.75 194 GLU A N 1
ATOM 1471 C CA . GLU A 1 194 ? 20.688 -16.054 -5.490 1.00 76.75 194 GLU A CA 1
ATOM 1472 C C . GLU A 1 194 ? 19.497 -16.880 -5.000 1.00 76.75 194 GLU A C 1
ATOM 1474 O O . GLU A 1 194 ? 19.530 -18.111 -5.012 1.00 76.75 194 GLU A O 1
ATOM 1479 N N . THR A 1 195 ? 18.467 -16.186 -4.526 1.00 87.25 195 THR A N 1
ATOM 1480 C CA . THR A 1 195 ? 17.240 -16.805 -4.023 1.00 87.25 195 THR A CA 1
ATOM 1481 C C . THR A 1 195 ? 16.163 -16.675 -5.090 1.00 87.25 195 THR A C 1
ATOM 1483 O O . THR A 1 195 ? 16.194 -15.746 -5.897 1.00 87.25 195 THR A O 1
ATOM 1486 N N . GLU A 1 196 ? 15.217 -17.607 -5.118 1.00 90.75 196 GLU A N 1
ATOM 1487 C CA . GLU A 1 196 ? 14.066 -17.547 -6.013 1.00 90.75 196 GLU A CA 1
ATOM 1488 C C . GLU A 1 196 ? 12.793 -17.293 -5.202 1.00 90.75 196 GLU A C 1
ATOM 1490 O O . GLU A 1 196 ? 12.463 -18.068 -4.308 1.00 90.75 196 GLU A O 1
ATOM 1495 N N . ILE A 1 197 ? 12.088 -16.205 -5.515 1.00 91.00 197 ILE A N 1
ATOM 1496 C CA . ILE A 1 197 ? 10.806 -15.826 -4.910 1.00 91.00 197 ILE A CA 1
ATOM 1497 C C . ILE A 1 197 ? 9.794 -15.671 -6.044 1.00 91.00 197 ILE A C 1
ATOM 1499 O O . ILE A 1 197 ? 10.083 -15.026 -7.052 1.00 91.00 197 ILE A O 1
ATOM 1503 N N . ALA A 1 198 ? 8.627 -16.309 -5.920 1.00 92.88 198 ALA A N 1
ATOM 1504 C CA . ALA A 1 198 ? 7.572 -16.311 -6.943 1.00 92.88 198 ALA A CA 1
ATOM 1505 C C . ALA A 1 198 ? 8.067 -16.606 -8.382 1.00 92.88 198 ALA A C 1
ATOM 1507 O O . ALA A 1 198 ? 7.605 -16.000 -9.352 1.00 92.88 198 ALA A O 1
ATOM 1508 N N . GLY A 1 199 ? 9.023 -17.529 -8.540 1.00 91.44 199 GLY A N 1
ATOM 1509 C CA . GLY A 1 199 ? 9.568 -17.890 -9.855 1.00 91.44 199 GLY A CA 1
ATOM 1510 C C . GLY A 1 199 ? 10.529 -16.853 -10.454 1.00 91.44 199 GLY A C 1
ATOM 1511 O O . GLY A 1 199 ? 10.703 -16.794 -11.678 1.00 91.44 199 GLY A O 1
ATOM 1512 N N . ARG A 1 200 ? 11.085 -15.956 -9.630 1.00 90.81 200 ARG A N 1
ATOM 1513 C CA . ARG A 1 200 ? 12.015 -14.895 -10.032 1.00 90.81 200 ARG A CA 1
ATOM 1514 C C . ARG A 1 200 ? 13.245 -14.908 -9.140 1.00 90.81 200 ARG A C 1
ATOM 1516 O O . ARG A 1 200 ? 13.144 -14.988 -7.920 1.00 90.81 200 ARG A O 1
ATOM 1523 N N . LYS A 1 201 ? 14.416 -14.802 -9.765 1.00 90.44 201 LYS A N 1
ATOM 1524 C CA . LYS A 1 201 ? 15.683 -14.684 -9.047 1.00 90.44 201 LYS A CA 1
ATOM 1525 C C . LYS A 1 201 ? 15.811 -13.301 -8.420 1.00 90.44 201 LYS A C 1
ATOM 1527 O O . LYS A 1 201 ? 15.512 -12.302 -9.074 1.00 90.44 201 LYS A O 1
ATOM 1532 N N . CYS A 1 202 ? 16.324 -13.244 -7.199 1.00 87.88 202 CYS A N 1
ATOM 1533 C CA . CYS A 1 202 ? 16.676 -12.007 -6.523 1.00 87.88 202 CYS A CA 1
ATOM 1534 C C . CYS A 1 202 ? 17.991 -12.120 -5.747 1.00 87.88 202 CYS A C 1
ATOM 1536 O O . CYS A 1 202 ? 18.480 -13.213 -5.443 1.00 87.88 202 CYS A O 1
ATOM 1538 N N . ARG A 1 203 ? 18.585 -10.956 -5.470 1.00 84.81 203 ARG A N 1
ATOM 1539 C CA . ARG A 1 203 ? 19.800 -10.801 -4.668 1.00 84.81 203 ARG A CA 1
ATOM 1540 C C . ARG A 1 203 ? 19.496 -9.960 -3.446 1.00 84.81 203 ARG A C 1
ATOM 1542 O O . ARG A 1 203 ? 18.884 -8.899 -3.555 1.00 84.81 203 ARG A O 1
ATOM 1549 N N . TRP A 1 204 ? 19.949 -10.440 -2.299 1.00 82.19 204 TRP A N 1
ATOM 1550 C CA . TRP A 1 204 ? 19.768 -9.744 -1.040 1.00 82.19 204 TRP A CA 1
ATOM 1551 C C . TRP A 1 204 ? 20.731 -8.568 -0.920 1.00 82.19 204 TRP A C 1
ATOM 1553 O O . TRP A 1 204 ? 21.935 -8.698 -1.147 1.00 82.19 204 TRP A O 1
ATOM 1563 N N . ILE A 1 205 ? 20.187 -7.426 -0.524 1.00 75.88 205 ILE A N 1
ATOM 1564 C CA . ILE A 1 205 ? 20.950 -6.267 -0.081 1.00 75.88 205 ILE A CA 1
ATOM 1565 C C . ILE A 1 205 ? 20.498 -5.872 1.320 1.00 75.88 205 ILE A C 1
ATOM 1567 O O . ILE A 1 205 ? 19.330 -6.053 1.680 1.00 75.88 205 ILE A O 1
ATOM 1571 N N . THR A 1 206 ? 21.419 -5.287 2.077 1.00 75.44 206 THR A N 1
ATOM 1572 C CA . THR A 1 206 ? 21.115 -4.689 3.373 1.00 75.44 206 THR A CA 1
ATOM 1573 C C . THR A 1 206 ? 21.328 -3.183 3.294 1.00 75.44 206 THR A C 1
ATOM 1575 O O . THR A 1 206 ? 22.367 -2.702 2.833 1.00 75.44 206 THR A O 1
ATOM 1578 N N . LEU A 1 207 ? 20.327 -2.434 3.738 1.00 70.69 207 LEU A N 1
ATOM 1579 C CA . LEU A 1 207 ? 20.379 -0.990 3.903 1.00 70.69 207 LEU A CA 1
ATOM 1580 C C . LEU A 1 207 ? 20.831 -0.675 5.334 1.00 70.69 207 LEU A C 1
ATOM 1582 O O . LEU A 1 207 ? 20.168 -1.079 6.290 1.00 70.69 207 LEU A O 1
ATOM 1586 N N . VAL A 1 208 ? 21.960 0.032 5.468 1.00 65.62 208 VAL A N 1
ATOM 1587 C CA . VAL A 1 208 ? 22.565 0.420 6.758 1.00 65.62 208 VAL A CA 1
ATOM 1588 C C . VAL A 1 208 ? 23.112 1.862 6.677 1.00 65.62 208 VAL A C 1
ATOM 1590 O O . VAL A 1 208 ? 23.735 2.184 5.656 1.00 65.62 208 VAL A O 1
ATOM 1593 N N . PRO A 1 209 ? 22.996 2.729 7.717 1.00 56.25 209 PRO A N 1
ATOM 1594 C CA . PRO A 1 209 ? 22.104 2.746 8.899 1.00 56.25 209 PRO A CA 1
ATOM 1595 C C . PRO A 1 209 ? 21.116 3.966 8.839 1.00 56.25 209 PRO A C 1
ATOM 1597 O O . PRO A 1 209 ? 20.943 4.532 7.764 1.00 56.25 209 PRO A O 1
ATOM 1600 N N . PRO A 1 210 ? 20.669 4.545 9.972 1.00 54.75 210 PRO A N 1
ATOM 1601 C CA . PRO A 1 210 ? 19.351 4.541 10.658 1.00 54.75 210 PRO A CA 1
ATOM 1602 C C . PRO A 1 210 ? 18.173 5.276 9.949 1.00 54.75 210 PRO A C 1
ATOM 1604 O O . PRO A 1 210 ? 18.407 5.980 8.967 1.00 54.75 210 PRO A O 1
ATOM 1607 N N . PRO A 1 211 ? 16.915 5.198 10.470 1.00 53.75 211 PRO A N 1
ATOM 1608 C CA . PRO A 1 211 ? 16.491 4.661 11.784 1.00 53.75 211 PRO A CA 1
ATOM 1609 C C . PRO A 1 211 ? 16.182 3.155 11.838 1.00 53.75 211 PRO A C 1
ATOM 1611 O O . PRO A 1 211 ? 15.932 2.633 12.921 1.00 53.75 211 PRO A O 1
ATOM 1614 N N . ALA A 1 212 ? 16.232 2.439 10.715 1.00 65.94 212 ALA A N 1
ATOM 1615 C CA . ALA A 1 212 ? 15.964 1.001 10.649 1.00 65.94 212 ALA A CA 1
ATOM 1616 C C . ALA A 1 212 ? 16.949 0.289 9.703 1.00 65.94 212 ALA A C 1
ATOM 1618 O O . ALA A 1 212 ? 17.410 0.882 8.727 1.00 65.94 212 ALA A O 1
ATOM 1619 N N . GLU A 1 213 ? 17.263 -0.976 9.987 1.00 76.56 213 GLU A N 1
ATOM 1620 C CA . GLU A 1 213 ? 17.923 -1.890 9.048 1.00 76.56 213 GLU A CA 1
ATOM 1621 C C . GLU A 1 213 ? 16.878 -2.388 8.044 1.00 76.56 213 GLU A C 1
ATOM 1623 O O . GLU A 1 213 ? 15.819 -2.881 8.431 1.00 76.56 213 GLU A O 1
ATOM 1628 N N . GLY A 1 214 ? 17.168 -2.259 6.751 1.00 78.12 214 GLY A N 1
ATOM 1629 C CA . GLY A 1 214 ? 16.328 -2.814 5.690 1.00 78.12 214 GLY A CA 1
ATOM 1630 C C . GLY A 1 214 ? 16.999 -4.016 5.043 1.00 78.12 214 GLY A C 1
ATOM 1631 O O . GLY A 1 214 ? 18.161 -3.925 4.657 1.00 78.12 214 GLY A O 1
ATOM 1632 N N . ARG A 1 215 ? 16.279 -5.123 4.864 1.00 82.62 215 ARG A N 1
ATOM 1633 C CA . ARG A 1 215 ? 16.720 -6.281 4.074 1.00 82.62 215 ARG A CA 1
ATOM 1634 C C . ARG A 1 215 ? 15.817 -6.422 2.870 1.00 82.62 215 ARG A C 1
ATOM 1636 O O . ARG A 1 215 ? 14.610 -6.556 3.024 1.00 82.62 215 ARG A O 1
ATOM 1643 N N . LEU A 1 216 ? 16.394 -6.379 1.675 1.00 83.62 216 LEU A N 1
ATOM 1644 C CA . LEU A 1 216 ? 15.635 -6.382 0.427 1.00 83.62 216 LEU A CA 1
ATOM 1645 C C . LEU A 1 216 ? 16.168 -7.467 -0.501 1.00 83.62 216 LEU A C 1
ATOM 1647 O O . LEU A 1 216 ? 17.365 -7.486 -0.779 1.00 83.62 216 LEU A O 1
ATOM 1651 N N . CYS A 1 217 ? 15.296 -8.320 -1.035 1.00 86.62 217 CYS A N 1
ATOM 1652 C CA . CYS A 1 217 ? 15.650 -9.225 -2.127 1.00 86.62 217 CYS A CA 1
ATOM 1653 C C . CYS A 1 217 ? 15.273 -8.571 -3.456 1.00 86.62 217 CYS A C 1
ATOM 1655 O O . CYS A 1 217 ? 14.111 -8.597 -3.852 1.00 86.62 217 CYS A O 1
ATOM 1657 N N . LEU A 1 218 ? 16.237 -7.961 -4.144 1.00 83.81 218 LEU A N 1
ATOM 1658 C CA . LEU A 1 218 ? 15.994 -7.211 -5.379 1.00 83.81 218 LEU A CA 1
ATOM 1659 C C . LEU A 1 218 ? 16.118 -8.099 -6.618 1.00 83.81 218 LEU A C 1
ATOM 1661 O O . LEU A 1 218 ? 17.071 -8.875 -6.737 1.00 83.81 218 LEU A O 1
ATOM 1665 N N . MET A 1 219 ? 15.190 -7.957 -7.567 1.00 85.31 219 MET A N 1
ATOM 1666 C CA . MET A 1 219 ? 15.351 -8.544 -8.899 1.00 85.31 219 MET A CA 1
ATOM 1667 C C . MET A 1 219 ? 16.565 -7.921 -9.610 1.00 85.31 219 MET A C 1
ATOM 1669 O O . MET A 1 219 ? 16.650 -6.698 -9.678 1.00 85.31 219 MET A O 1
ATOM 1673 N N . PRO A 1 220 ? 17.485 -8.716 -10.189 1.00 76.00 220 PRO A N 1
ATOM 1674 C CA . PRO A 1 220 ? 18.604 -8.174 -10.963 1.00 76.00 220 PRO A CA 1
ATOM 1675 C C . PRO A 1 220 ? 18.147 -7.496 -12.259 1.00 76.00 220 PRO A C 1
ATOM 1677 O O . PRO A 1 220 ? 18.775 -6.550 -12.728 1.00 76.00 220 PRO A O 1
ATOM 1680 N N . GLU A 1 221 ? 17.063 -8.006 -12.843 1.00 78.75 221 GLU A N 1
ATOM 1681 C CA . GLU A 1 221 ? 16.478 -7.528 -14.089 1.00 78.75 221 GLU A CA 1
ATOM 1682 C C . GLU A 1 221 ? 15.055 -7.041 -13.803 1.00 78.75 221 GLU A C 1
ATOM 1684 O O . GLU A 1 221 ? 14.130 -7.836 -13.625 1.00 78.75 221 GLU A O 1
ATOM 1689 N N . GLY A 1 222 ? 14.882 -5.721 -13.718 1.00 78.25 222 GLY A N 1
ATOM 1690 C CA . GLY A 1 222 ? 13.566 -5.097 -13.618 1.00 78.25 222 GLY A CA 1
ATOM 1691 C C . GLY A 1 222 ? 12.736 -5.271 -14.895 1.00 78.25 222 GLY A C 1
ATOM 1692 O O . GLY A 1 222 ? 13.216 -5.712 -15.937 1.00 78.25 222 GLY A O 1
ATOM 1693 N N . ILE A 1 223 ? 11.472 -4.848 -14.860 1.00 85.31 223 ILE A N 1
ATOM 1694 C CA . ILE A 1 223 ? 10.542 -5.000 -15.998 1.00 85.31 223 ILE A CA 1
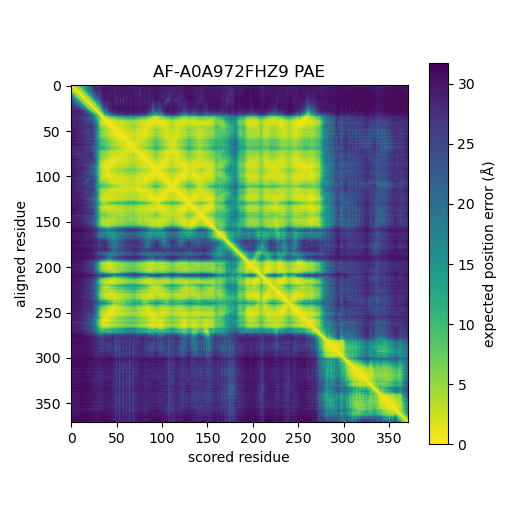ATOM 1695 C C . ILE A 1 223 ? 10.622 -3.857 -17.030 1.00 85.31 223 ILE A C 1
ATOM 1697 O O . ILE A 1 223 ? 9.734 -3.702 -17.863 1.00 85.31 223 ILE A O 1
ATOM 1701 N N . GLY A 1 224 ? 11.666 -3.024 -16.980 1.00 83.25 224 GLY A N 1
ATOM 1702 C CA . GLY A 1 224 ? 11.870 -1.926 -17.935 1.00 83.25 224 GLY A CA 1
ATOM 1703 C C . GLY A 1 224 ? 11.084 -0.639 -17.645 1.00 83.25 224 GLY A C 1
ATOM 1704 O O . GLY A 1 224 ? 11.039 0.245 -18.500 1.00 83.25 224 GLY A O 1
ATOM 1705 N N . MET A 1 225 ? 10.510 -0.495 -16.449 1.00 83.94 225 MET A N 1
ATOM 1706 C CA . MET A 1 225 ? 9.859 0.728 -15.957 1.00 83.94 225 MET A CA 1
ATOM 1707 C C . MET A 1 225 ? 10.134 0.915 -14.452 1.00 83.94 225 MET A C 1
ATOM 1709 O O . MET A 1 225 ? 10.443 -0.074 -13.789 1.00 83.94 225 MET A O 1
ATOM 1713 N N . PRO A 1 226 ? 10.070 2.147 -13.909 1.00 78.19 226 PRO A N 1
ATOM 1714 C CA . PRO A 1 226 ? 10.398 2.403 -12.505 1.00 78.19 226 PRO A CA 1
ATOM 1715 C C . PRO A 1 226 ? 9.309 1.845 -11.574 1.00 78.19 226 PRO A C 1
ATOM 1717 O O . PRO A 1 226 ? 8.248 2.450 -11.428 1.00 78.19 226 PRO A O 1
ATOM 1720 N N . ILE A 1 227 ? 9.578 0.693 -10.954 1.00 82.00 227 ILE A N 1
ATOM 1721 C CA . ILE A 1 227 ? 8.683 0.012 -10.003 1.00 82.00 227 ILE A CA 1
ATOM 1722 C C . ILE A 1 227 ? 9.444 -0.424 -8.749 1.00 82.00 227 ILE A C 1
ATOM 1724 O O . ILE A 1 227 ? 10.671 -0.374 -8.713 1.00 82.00 227 ILE A O 1
ATOM 1728 N N . ASN A 1 228 ? 8.724 -0.893 -7.729 1.00 82.56 228 ASN A N 1
ATOM 1729 C CA . ASN A 1 228 ? 9.351 -1.599 -6.618 1.00 82.56 228 ASN A CA 1
ATOM 1730 C C . ASN A 1 228 ? 9.896 -2.961 -7.095 1.00 82.56 228 ASN A C 1
ATOM 1732 O O . ASN A 1 228 ? 9.138 -3.910 -7.295 1.00 82.56 228 ASN A O 1
ATOM 1736 N N . GLU A 1 229 ? 11.214 -3.048 -7.278 1.00 81.88 229 GLU A N 1
ATOM 1737 C CA . GLU A 1 229 ? 11.916 -4.254 -7.745 1.00 81.88 229 GLU A CA 1
ATOM 1738 C C . GLU A 1 229 ? 12.216 -5.266 -6.626 1.00 81.88 229 GLU A C 1
ATOM 1740 O O . GLU A 1 229 ? 12.722 -6.357 -6.904 1.00 81.88 229 GLU A O 1
ATOM 1745 N N . ALA A 1 230 ? 11.907 -4.940 -5.365 1.00 86.31 230 ALA A N 1
ATOM 1746 C CA . ALA A 1 230 ? 12.040 -5.887 -4.267 1.00 86.31 230 ALA A CA 1
ATOM 1747 C C . ALA A 1 230 ? 10.990 -6.995 -4.400 1.00 86.31 230 ALA A C 1
ATOM 1749 O O . ALA A 1 230 ? 9.798 -6.714 -4.516 1.00 86.31 230 ALA A O 1
ATOM 1750 N N . LEU A 1 231 ? 11.420 -8.254 -4.366 1.00 89.56 231 LEU A N 1
ATOM 1751 C CA . LEU A 1 231 ? 10.547 -9.423 -4.237 1.00 89.56 231 LEU A CA 1
ATOM 1752 C C . LEU A 1 231 ? 10.224 -9.747 -2.783 1.00 89.56 231 LEU A C 1
ATOM 1754 O O . LEU A 1 231 ? 9.215 -10.381 -2.510 1.00 89.56 231 LEU A O 1
ATOM 1758 N N . SER A 1 232 ? 11.069 -9.306 -1.861 1.00 90.12 232 SER A N 1
ATOM 1759 C CA . SER A 1 232 ? 10.801 -9.339 -0.431 1.00 90.12 232 SER A CA 1
ATOM 1760 C C . SER A 1 232 ? 11.490 -8.156 0.223 1.00 90.12 232 SER A C 1
ATOM 1762 O O . SER A 1 232 ? 12.603 -7.792 -0.179 1.00 90.12 232 SER A O 1
ATOM 1764 N N . ALA A 1 233 ? 10.824 -7.564 1.203 1.00 86.81 233 ALA A N 1
ATOM 1765 C CA . ALA A 1 233 ? 11.387 -6.545 2.057 1.00 86.81 233 ALA A CA 1
ATOM 1766 C C . ALA A 1 233 ? 11.104 -6.851 3.525 1.00 86.81 233 ALA A C 1
ATOM 1768 O O . ALA A 1 233 ? 10.000 -7.233 3.905 1.00 86.81 233 ALA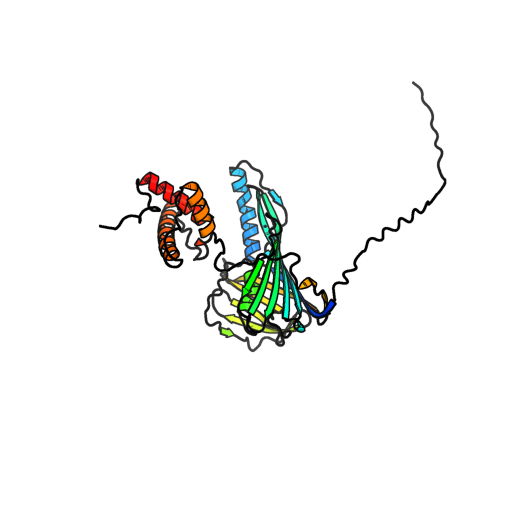 A O 1
ATOM 1769 N N . GLU A 1 234 ? 12.097 -6.613 4.368 1.00 86.25 234 GLU A N 1
ATOM 1770 C CA . GLU A 1 234 ? 11.973 -6.633 5.817 1.00 86.25 234 GLU A CA 1
ATOM 1771 C C . GLU A 1 234 ? 12.594 -5.352 6.370 1.00 86.25 234 GLU A C 1
ATOM 1773 O O . GLU A 1 234 ? 13.715 -4.993 6.010 1.00 86.25 234 GLU A O 1
ATOM 1778 N N . MET A 1 235 ? 11.862 -4.657 7.237 1.00 82.19 235 MET A N 1
ATOM 1779 C CA . MET A 1 235 ? 12.356 -3.493 7.964 1.00 82.19 235 MET A CA 1
ATOM 1780 C C . MET A 1 235 ? 12.449 -3.841 9.441 1.00 82.19 235 MET A C 1
ATOM 1782 O O . MET A 1 235 ? 11.459 -4.229 10.064 1.00 82.19 235 MET A O 1
ATOM 1786 N N . ILE A 1 236 ? 13.642 -3.676 9.998 1.00 82.12 236 ILE A N 1
ATOM 1787 C CA . ILE A 1 236 ? 13.984 -4.003 11.376 1.00 82.12 236 ILE A CA 1
ATOM 1788 C C . ILE A 1 236 ? 14.369 -2.705 12.081 1.00 82.12 236 ILE A C 1
ATOM 1790 O O . ILE A 1 236 ? 15.299 -2.017 11.669 1.00 82.12 236 ILE A O 1
ATOM 1794 N N . GLY A 1 237 ? 13.658 -2.360 13.145 1.00 79.75 237 GLY A N 1
ATOM 1795 C CA . GLY A 1 237 ? 13.918 -1.162 13.942 1.00 79.75 237 GLY A CA 1
ATOM 1796 C C . GLY A 1 237 ? 14.067 -1.479 15.422 1.00 79.75 237 GLY A C 1
ATOM 1797 O O . GLY A 1 237 ? 14.201 -2.639 15.814 1.00 79.75 237 GLY A O 1
ATOM 1798 N N . ALA A 1 238 ? 14.043 -0.441 16.255 1.00 77.44 238 ALA A N 1
ATOM 1799 C CA . ALA A 1 238 ? 14.057 -0.603 17.703 1.00 77.44 238 ALA A CA 1
ATOM 1800 C C . ALA A 1 238 ? 12.714 -1.169 18.200 1.00 77.44 238 ALA A C 1
ATOM 1802 O O . ALA A 1 238 ? 11.654 -0.627 17.896 1.00 77.44 238 ALA A O 1
ATOM 1803 N N . GLY A 1 239 ? 12.765 -2.254 18.968 1.00 73.38 239 GLY A N 1
ATOM 1804 C CA . GLY A 1 239 ? 11.648 -2.795 19.741 1.00 73.38 239 GLY A CA 1
ATOM 1805 C C . GLY A 1 239 ? 11.909 -2.704 21.246 1.00 73.38 239 GLY A C 1
ATOM 1806 O O . GLY A 1 239 ? 13.005 -2.339 21.675 1.00 73.38 239 GLY A O 1
ATOM 1807 N N . SER A 1 240 ? 10.905 -3.060 22.054 1.00 72.31 240 SER A N 1
ATOM 1808 C CA . SER A 1 240 ? 10.975 -3.011 23.526 1.00 72.31 240 SER A CA 1
ATOM 1809 C C . SER A 1 240 ? 12.093 -3.876 24.115 1.00 72.31 240 SER A C 1
ATOM 1811 O O . SER A 1 240 ? 12.701 -3.491 25.108 1.00 72.31 240 SER A O 1
ATOM 1813 N N . ASP A 1 241 ? 12.382 -5.015 23.480 1.00 78.19 241 ASP A N 1
ATOM 1814 C CA . ASP A 1 241 ? 13.317 -6.039 23.969 1.00 78.19 241 ASP A CA 1
ATOM 1815 C C . ASP A 1 241 ? 14.507 -6.262 23.015 1.00 78.19 241 ASP A C 1
ATOM 1817 O O . ASP A 1 241 ? 15.155 -7.310 23.034 1.00 78.19 241 ASP A O 1
ATOM 1821 N N . GLY A 1 242 ? 14.793 -5.281 22.153 1.00 79.81 242 GLY A N 1
ATOM 1822 C CA . GLY A 1 242 ? 15.829 -5.356 21.121 1.00 79.81 242 GLY A CA 1
ATOM 1823 C C . GLY A 1 242 ? 15.281 -5.129 19.709 1.00 79.81 242 GLY A C 1
ATOM 1824 O O . GLY A 1 242 ? 14.169 -4.626 19.561 1.00 79.81 242 GLY A O 1
ATOM 1825 N N . PRO A 1 243 ? 16.054 -5.454 18.655 1.00 82.38 243 PRO A N 1
ATOM 1826 C CA . PRO A 1 243 ? 15.616 -5.269 17.275 1.00 82.38 243 PRO A CA 1
ATOM 1827 C C . PRO A 1 243 ? 14.312 -6.020 16.988 1.00 82.38 243 PRO A C 1
ATOM 1829 O O . PRO A 1 243 ? 14.206 -7.216 17.259 1.00 82.38 243 PRO A O 1
ATOM 1832 N N . ALA A 1 244 ? 13.334 -5.322 16.419 1.00 82.31 244 ALA A N 1
ATOM 1833 C CA . ALA A 1 244 ? 12.028 -5.871 16.084 1.00 82.31 244 ALA A CA 1
ATOM 1834 C C . ALA A 1 244 ? 11.691 -5.623 14.614 1.00 82.31 244 ALA A C 1
ATOM 1836 O O . ALA A 1 244 ? 12.014 -4.578 14.047 1.00 82.31 244 ALA A O 1
ATOM 1837 N N . VAL A 1 245 ? 11.004 -6.588 14.004 1.00 84.50 245 VAL A N 1
ATOM 1838 C CA . VAL A 1 245 ? 10.489 -6.462 12.639 1.00 84.50 245 VAL A CA 1
ATOM 1839 C C . VAL A 1 245 ? 9.311 -5.493 12.654 1.00 84.50 245 VAL A C 1
ATOM 1841 O O . VAL A 1 245 ? 8.241 -5.806 13.175 1.00 84.50 245 VAL A O 1
ATOM 1844 N N . LEU A 1 246 ? 9.507 -4.314 12.074 1.00 83.06 246 LEU A N 1
ATOM 1845 C CA . LEU A 1 246 ? 8.473 -3.285 11.946 1.00 83.06 246 LEU A CA 1
ATOM 1846 C C . LEU A 1 246 ? 7.523 -3.599 10.790 1.00 83.06 246 LEU A C 1
ATOM 1848 O O . LEU A 1 246 ? 6.320 -3.329 10.854 1.00 83.06 246 LEU A O 1
ATOM 1852 N N . LEU A 1 247 ? 8.079 -4.200 9.742 1.00 84.88 247 LEU A N 1
ATOM 1853 C CA . LEU A 1 247 ? 7.388 -4.528 8.514 1.00 84.88 247 LEU A CA 1
ATOM 1854 C C . LEU A 1 247 ? 8.071 -5.703 7.832 1.00 84.88 247 LEU A C 1
ATOM 1856 O O . LEU A 1 247 ? 9.296 -5.772 7.767 1.00 84.88 247 LEU A O 1
ATOM 1860 N N . ARG A 1 248 ? 7.258 -6.566 7.236 1.00 89.50 248 ARG A N 1
ATOM 1861 C CA . ARG A 1 248 ? 7.709 -7.505 6.216 1.00 89.50 248 ARG A CA 1
ATOM 1862 C C . ARG A 1 248 ? 6.713 -7.577 5.068 1.00 89.50 248 ARG A C 1
ATOM 1864 O O . ARG A 1 248 ? 5.503 -7.538 5.312 1.00 89.50 248 ARG A O 1
ATOM 1871 N N . ASP A 1 249 ? 7.210 -7.725 3.852 1.00 91.00 249 ASP A N 1
ATOM 1872 C CA . ASP A 1 249 ? 6.420 -8.091 2.685 1.00 91.00 249 ASP A CA 1
ATOM 1873 C C . ASP A 1 249 ? 7.160 -9.093 1.785 1.00 91.00 249 ASP A C 1
ATOM 1875 O O . ASP A 1 249 ? 8.385 -9.249 1.824 1.00 91.00 249 ASP A O 1
ATOM 1879 N N . GLU A 1 250 ? 6.380 -9.822 0.997 1.00 93.81 250 GLU A N 1
ATOM 1880 C CA . GLU A 1 250 ? 6.880 -10.775 0.016 1.00 93.81 250 GLU A CA 1
ATOM 1881 C C . GLU A 1 250 ? 5.928 -10.837 -1.180 1.00 93.81 250 GLU A C 1
ATOM 1883 O O . GLU A 1 250 ? 4.702 -10.802 -1.039 1.00 93.81 250 GLU A O 1
ATOM 1888 N N . VAL A 1 251 ? 6.496 -10.934 -2.379 1.00 95.25 251 VAL A N 1
ATOM 1889 C CA . VAL A 1 251 ? 5.767 -11.230 -3.608 1.00 95.25 251 VAL A CA 1
ATOM 1890 C C . VAL A 1 251 ? 5.349 -12.696 -3.581 1.00 95.25 251 VAL A C 1
ATOM 1892 O O . VAL A 1 251 ? 6.181 -13.594 -3.652 1.00 95.25 251 VAL A O 1
ATOM 1895 N N . VAL A 1 252 ? 4.041 -12.940 -3.553 1.00 97.12 252 VAL A N 1
ATOM 1896 C CA . VAL A 1 252 ? 3.456 -14.290 -3.562 1.00 97.12 252 VAL A CA 1
ATOM 1897 C C . VAL A 1 252 ? 3.067 -14.755 -4.968 1.00 97.12 252 VAL A C 1
ATOM 1899 O O . VAL A 1 252 ? 2.877 -15.945 -5.204 1.00 97.12 252 VAL A O 1
ATOM 1902 N N . SER A 1 253 ? 2.949 -13.830 -5.925 1.00 97.12 253 SER A N 1
ATOM 1903 C CA . SER A 1 253 ? 2.666 -14.137 -7.329 1.00 97.12 253 SER A CA 1
ATOM 1904 C C . SER A 1 253 ? 3.269 -13.075 -8.241 1.00 97.12 253 SER A C 1
ATOM 1906 O O . SER A 1 253 ? 3.084 -11.881 -8.015 1.00 97.12 253 SER A O 1
ATOM 1908 N N . PHE A 1 254 ? 3.949 -13.514 -9.300 1.00 96.31 254 PHE A N 1
ATOM 1909 C CA . PHE A 1 254 ? 4.503 -12.652 -10.340 1.00 96.31 254 PHE A CA 1
ATOM 1910 C C . PHE A 1 254 ? 4.124 -13.214 -11.714 1.00 96.31 254 PHE A C 1
ATOM 1912 O O . PHE A 1 254 ? 4.660 -14.231 -12.159 1.00 96.31 254 PHE A O 1
ATOM 1919 N N . ARG A 1 255 ? 3.202 -12.553 -12.419 1.00 96.19 255 ARG A N 1
ATOM 1920 C CA . ARG A 1 255 ? 2.684 -12.995 -13.723 1.00 96.19 255 ARG A CA 1
ATOM 1921 C C . ARG A 1 255 ? 3.015 -11.980 -14.807 1.00 96.19 255 ARG A C 1
ATOM 1923 O O . ARG A 1 255 ? 2.773 -10.790 -14.648 1.00 96.19 255 ARG A O 1
ATOM 1930 N N . GLY A 1 256 ? 3.533 -12.448 -15.937 1.00 93.12 256 GLY A N 1
ATOM 1931 C CA . GLY A 1 256 ? 3.807 -11.597 -17.092 1.00 93.12 256 GLY A CA 1
ATOM 1932 C C . GLY A 1 256 ? 4.838 -12.201 -18.050 1.00 93.12 256 GLY A C 1
ATOM 1933 O O . GLY A 1 256 ? 5.600 -13.078 -17.633 1.00 93.12 256 GLY A O 1
ATOM 1934 N N . PRO A 1 257 ? 4.883 -11.736 -19.311 1.00 93.75 257 PRO A N 1
ATOM 1935 C CA . PRO A 1 257 ? 3.969 -10.755 -19.901 1.00 93.75 257 PRO A CA 1
ATOM 1936 C C . PRO A 1 257 ? 2.562 -11.342 -20.139 1.00 93.75 257 PRO A C 1
ATOM 1938 O O . PRO A 1 257 ? 2.417 -12.452 -20.642 1.00 93.75 257 PRO A O 1
ATOM 1941 N N . ILE A 1 258 ? 1.520 -10.595 -19.774 1.00 95.81 258 ILE A N 1
ATOM 1942 C CA . ILE A 1 258 ? 0.100 -10.946 -19.941 1.00 95.81 258 ILE A CA 1
ATOM 1943 C C . ILE A 1 258 ? -0.668 -9.793 -20.601 1.00 95.81 258 ILE A C 1
ATOM 1945 O O . ILE A 1 258 ? -0.148 -8.688 -20.757 1.00 95.81 258 ILE A O 1
ATOM 1949 N N . ALA A 1 259 ? -1.906 -10.054 -21.021 1.00 95.12 259 ALA A N 1
ATOM 1950 C CA . ALA A 1 259 ? -2.801 -9.017 -21.521 1.00 95.12 259 ALA A CA 1
ATOM 1951 C C . ALA A 1 259 ? -3.599 -8.396 -20.362 1.00 95.12 259 ALA A C 1
ATOM 1953 O O . ALA A 1 259 ? -4.288 -9.116 -19.638 1.00 95.12 259 ALA A O 1
ATOM 1954 N N . LEU A 1 260 ? -3.518 -7.075 -20.204 1.00 94.75 260 LEU A N 1
ATOM 1955 C CA . LEU A 1 260 ? -4.192 -6.307 -19.153 1.00 94.75 260 LEU A CA 1
ATOM 1956 C C . LEU A 1 260 ? -5.271 -5.405 -19.750 1.00 94.75 260 LEU A C 1
ATOM 1958 O O . LEU A 1 260 ? -5.124 -4.922 -20.866 1.00 94.75 260 LEU A O 1
ATOM 1962 N N . SER A 1 261 ? -6.349 -5.153 -19.009 1.00 93.69 261 SER A N 1
ATOM 1963 C CA . SER A 1 261 ? -7.354 -4.174 -19.439 1.00 93.69 261 SER A CA 1
ATOM 1964 C C . SER A 1 261 ? -6.761 -2.766 -19.436 1.00 93.69 261 SER A C 1
ATOM 1966 O O . SER A 1 261 ? -6.189 -2.349 -18.429 1.00 93.69 261 SER A O 1
ATOM 1968 N N . SER A 1 262 ? -6.948 -2.009 -20.516 1.00 88.88 262 SER A N 1
ATOM 1969 C CA . SER A 1 262 ? -6.550 -0.598 -20.598 1.00 88.88 262 SER A CA 1
ATOM 1970 C C . SER A 1 262 ? -7.178 0.260 -19.494 1.00 88.88 262 SER A C 1
ATOM 1972 O O . SER A 1 262 ? -6.525 1.146 -18.947 1.00 88.88 262 SER A O 1
ATOM 1974 N N . THR A 1 263 ? -8.408 -0.070 -19.092 1.00 91.69 263 THR A N 1
ATOM 1975 C CA . THR A 1 263 ? -9.152 0.627 -18.031 1.00 91.69 263 THR A CA 1
ATOM 1976 C C . THR A 1 263 ? -8.530 0.482 -16.646 1.00 91.69 263 THR A C 1
ATOM 1978 O O . THR A 1 263 ? -8.861 1.254 -15.753 1.00 91.69 263 THR A O 1
ATOM 1981 N N . LEU A 1 264 ? -7.617 -0.479 -16.437 1.00 93.62 264 LEU A N 1
ATOM 1982 C CA . LEU A 1 264 ? -6.890 -0.584 -15.170 1.00 93.62 264 LEU A CA 1
ATOM 1983 C C . LEU A 1 264 ? -6.058 0.666 -14.903 1.00 93.62 264 LEU A C 1
ATOM 1985 O O . LEU A 1 264 ? -5.824 0.985 -13.746 1.00 93.62 264 LEU A O 1
ATOM 1989 N N . PHE A 1 265 ? -5.626 1.367 -15.947 1.00 95.06 265 PHE A N 1
ATOM 1990 C CA . PHE A 1 265 ? -4.695 2.478 -15.827 1.00 95.06 265 PHE A CA 1
ATOM 1991 C C . PHE A 1 265 ? -5.363 3.845 -15.919 1.00 95.06 265 PHE A C 1
ATOM 1993 O O . PHE A 1 265 ? -4.658 4.836 -16.065 1.00 95.06 265 PHE A O 1
ATOM 2000 N N . GLU A 1 266 ? -6.688 3.919 -15.830 1.00 93.75 266 GLU A N 1
ATOM 2001 C CA . GLU A 1 266 ? -7.423 5.181 -15.837 1.00 93.75 266 GLU A CA 1
ATOM 2002 C C . GLU A 1 266 ? -8.258 5.315 -14.554 1.00 93.75 266 GLU A C 1
ATOM 2004 O O . GLU A 1 266 ? -8.801 4.313 -14.074 1.00 93.75 266 GLU A O 1
ATOM 2009 N N . PRO A 1 267 ? -8.372 6.524 -13.976 1.00 89.62 267 PRO A N 1
ATOM 2010 C CA . PRO A 1 267 ? -9.341 6.790 -12.920 1.00 89.62 267 PRO A CA 1
ATOM 2011 C C . PRO A 1 267 ? -10.762 6.476 -13.404 1.00 89.62 267 PRO A C 1
ATOM 2013 O O . PRO A 1 267 ? -11.127 6.805 -14.531 1.00 89.62 267 PRO A O 1
ATOM 2016 N N . GLU A 1 268 ? -11.575 5.868 -12.540 1.00 84.81 268 GLU A N 1
ATOM 2017 C CA . GLU A 1 268 ? -12.975 5.532 -12.859 1.00 84.81 268 GLU A CA 1
ATOM 2018 C C . GLU A 1 268 ? -13.840 6.785 -13.068 1.00 84.81 268 GLU A C 1
ATOM 2020 O O . GLU A 1 268 ? -14.745 6.783 -13.898 1.00 84.81 268 GLU A O 1
ATOM 2025 N N . ASP A 1 269 ? -13.506 7.863 -12.355 1.00 85.31 269 ASP A N 1
ATOM 2026 C CA . ASP A 1 269 ? -14.176 9.159 -12.402 1.00 85.31 269 ASP A CA 1
ATOM 2027 C C . ASP A 1 269 ? -13.149 10.282 -12.579 1.00 85.31 269 ASP A C 1
ATOM 2029 O O . ASP A 1 269 ? -11.953 10.105 -12.333 1.00 85.31 269 ASP A O 1
ATOM 2033 N N . LYS A 1 270 ? -13.612 11.476 -12.968 1.00 81.69 270 LYS A N 1
ATOM 2034 C CA . LYS A 1 270 ? -12.731 12.633 -13.168 1.00 81.69 270 LYS A CA 1
ATOM 2035 C C . LYS A 1 270 ? -11.996 12.984 -11.861 1.00 81.69 270 LYS A C 1
ATOM 2037 O O . LYS A 1 270 ? -12.661 13.327 -10.881 1.00 81.69 270 LYS A O 1
ATOM 2042 N N . PRO A 1 271 ? -10.652 12.972 -11.839 1.00 76.69 271 PRO A N 1
ATOM 2043 C CA . PRO A 1 271 ? -9.906 13.302 -10.638 1.00 76.69 271 PRO A CA 1
ATOM 2044 C C . PRO A 1 271 ? -9.979 14.798 -10.325 1.00 76.69 271 PRO A C 1
ATOM 2046 O O . PRO A 1 271 ? -9.994 15.647 -11.221 1.00 76.69 271 PRO A O 1
ATOM 2049 N N . LEU A 1 272 ? -9.969 15.119 -9.035 1.00 75.81 272 LEU A N 1
ATOM 2050 C CA . LEU A 1 272 ? -9.756 16.468 -8.536 1.00 75.81 272 LEU A CA 1
ATOM 2051 C C . LEU A 1 272 ? -8.270 16.809 -8.690 1.00 75.81 272 LEU A C 1
ATOM 2053 O O . LEU A 1 272 ? -7.399 16.117 -8.158 1.00 75.81 272 LEU A O 1
ATOM 2057 N N . ALA A 1 273 ? -7.969 17.864 -9.447 1.00 69.44 273 ALA A N 1
ATOM 2058 C CA . ALA A 1 273 ? -6.609 18.375 -9.546 1.00 69.44 273 ALA A CA 1
ATOM 2059 C C . ALA A 1 273 ? -6.229 19.019 -8.209 1.00 69.44 273 ALA A C 1
ATOM 2061 O O . ALA A 1 273 ? -6.841 20.008 -7.806 1.00 69.44 273 ALA A O 1
ATOM 2062 N N . ILE A 1 274 ? -5.235 18.452 -7.527 1.00 61.56 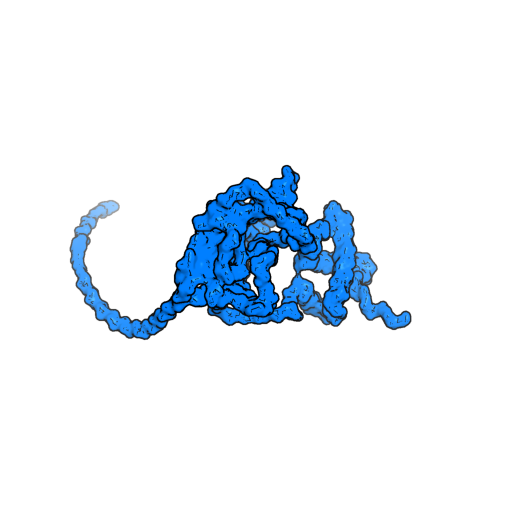274 ILE A N 1
ATOM 2063 C CA . ILE A 1 274 ? -4.670 19.064 -6.330 1.00 61.56 274 ILE A CA 1
ATOM 2064 C C . ILE A 1 274 ? -3.550 19.991 -6.787 1.00 61.56 274 ILE A C 1
ATOM 2066 O O . ILE A 1 274 ? -2.498 19.529 -7.232 1.00 61.56 274 ILE A O 1
ATOM 2070 N N . ASP A 1 275 ? -3.782 21.295 -6.663 1.00 51.78 275 ASP A N 1
ATOM 2071 C CA . ASP A 1 275 ? -2.719 22.285 -6.769 1.00 51.78 275 ASP A CA 1
ATOM 2072 C C . ASP A 1 275 ? -1.931 22.282 -5.452 1.00 51.78 275 ASP A C 1
ATOM 2074 O O . ASP A 1 275 ? -2.486 22.556 -4.387 1.00 51.78 275 ASP A O 1
ATOM 2078 N N . SER A 1 276 ? -0.647 21.921 -5.501 1.00 42.56 276 SER A N 1
ATOM 2079 C CA . SER A 1 276 ? 0.210 21.802 -4.312 1.00 42.56 276 SER A CA 1
ATOM 2080 C C . SER A 1 276 ? 0.307 23.114 -3.518 1.00 42.56 276 SER A C 1
ATOM 2082 O O . SER A 1 276 ? 0.604 23.072 -2.331 1.00 42.56 276 SER A O 1
ATOM 2084 N N . ALA A 1 277 ? 0.023 24.258 -4.152 1.00 42.53 277 ALA A N 1
ATOM 2085 C CA . ALA A 1 277 ? -0.016 25.578 -3.522 1.00 42.53 277 ALA A CA 1
ATOM 2086 C C . ALA A 1 277 ? -1.307 25.863 -2.721 1.00 42.53 277 ALA A C 1
ATOM 2088 O O . ALA A 1 277 ? -1.427 26.923 -2.114 1.00 42.53 277 ALA A O 1
ATOM 2089 N N . LYS A 1 278 ? -2.296 24.956 -2.740 1.00 39.31 278 LYS A N 1
ATOM 2090 C CA . LYS A 1 278 ? -3.620 25.127 -2.109 1.00 39.31 278 LYS A CA 1
ATOM 2091 C C . LYS A 1 278 ? -4.119 23.856 -1.423 1.00 39.31 278 LYS A C 1
ATOM 2093 O O . LYS A 1 278 ? -5.312 23.551 -1.453 1.00 39.31 278 LYS A O 1
ATOM 2098 N N . LEU A 1 279 ? -3.220 23.075 -0.837 1.00 40.62 279 LEU A N 1
ATOM 2099 C CA . LEU A 1 279 ? -3.648 21.998 0.047 1.00 40.62 279 LEU A CA 1
ATOM 2100 C C . LEU A 1 279 ? -4.101 22.613 1.375 1.00 40.62 279 LEU A C 1
ATOM 2102 O O . LEU A 1 279 ? -3.279 23.260 2.020 1.00 40.62 279 LEU A O 1
ATOM 2106 N N . PRO A 1 280 ? -5.360 22.423 1.806 1.00 43.56 280 PRO A N 1
ATOM 2107 C CA . PRO A 1 280 ? -5.696 22.651 3.199 1.00 43.56 280 PRO A CA 1
ATOM 2108 C C . PRO A 1 280 ? -4.880 21.650 4.023 1.00 43.56 280 PRO A C 1
ATOM 2110 O O . PRO A 1 280 ? -5.071 20.438 3.922 1.00 43.56 280 PRO A O 1
ATOM 2113 N N . ASN A 1 281 ? -3.890 22.150 4.756 1.00 49.38 281 ASN A N 1
ATOM 2114 C CA . ASN A 1 281 ? -3.267 21.395 5.835 1.00 49.38 281 ASN A CA 1
ATOM 2115 C C . ASN A 1 281 ? -4.088 21.614 7.117 1.00 49.38 281 ASN A C 1
ATOM 2117 O O . ASN A 1 281 ? -4.915 22.527 7.181 1.00 49.38 281 ASN A O 1
ATOM 2121 N N . ALA A 1 282 ? -3.880 20.767 8.128 1.00 49.75 282 ALA A N 1
ATOM 2122 C CA . ALA A 1 282 ? -4.591 20.858 9.406 1.00 49.75 282 ALA A CA 1
ATOM 2123 C C . ALA A 1 282 ? -4.533 22.276 10.004 1.00 49.75 282 ALA A C 1
ATOM 2125 O O . ALA A 1 282 ? -5.517 22.747 10.569 1.00 49.75 282 ALA A O 1
ATOM 2126 N N . THR A 1 283 ? -3.420 22.982 9.787 1.00 52.84 283 THR A N 1
ATOM 2127 C CA . THR A 1 283 ? -3.235 24.393 10.133 1.00 52.84 283 THR A CA 1
ATOM 2128 C C . THR A 1 283 ? -4.225 25.290 9.388 1.00 52.84 283 THR A C 1
ATOM 2130 O O . THR A 1 283 ? -4.960 26.023 10.026 1.00 52.84 283 THR A O 1
ATOM 2133 N N . THR A 1 284 ? -4.350 25.176 8.063 1.00 56.06 284 THR A N 1
ATOM 2134 C CA . THR A 1 284 ? -5.272 25.980 7.233 1.00 56.06 284 THR A CA 1
ATOM 2135 C C . THR A 1 284 ? -6.743 25.740 7.591 1.00 56.06 284 THR A C 1
ATOM 2137 O O . THR A 1 284 ? -7.561 26.661 7.532 1.00 56.06 284 THR A O 1
ATOM 2140 N N . ASP A 1 285 ? -7.108 24.504 7.939 1.00 57.97 285 ASP A N 1
ATOM 2141 C CA . ASP A 1 285 ? -8.463 24.186 8.399 1.00 57.97 285 ASP A CA 1
ATOM 2142 C C . ASP A 1 285 ? -8.713 24.725 9.818 1.00 57.97 285 ASP A C 1
ATOM 2144 O O . ASP A 1 285 ? -9.773 25.300 10.065 1.00 57.97 285 ASP A O 1
ATOM 2148 N N . TRP A 1 286 ? -7.723 24.654 10.714 1.00 66.19 286 TRP A N 1
ATOM 2149 C CA . TRP A 1 286 ? -7.788 25.274 12.040 1.00 66.19 286 TRP A CA 1
ATOM 2150 C C . TRP A 1 286 ? -7.880 26.806 11.968 1.00 66.19 286 TRP A C 1
ATOM 2152 O O . TRP A 1 286 ? -8.761 27.372 12.610 1.00 66.19 286 TRP A O 1
ATOM 2162 N N . CYS A 1 287 ? -7.063 27.475 11.143 1.00 64.25 287 CYS A N 1
ATOM 2163 C CA . CYS A 1 287 ? -7.108 28.933 10.958 1.00 64.25 287 CYS A CA 1
ATOM 2164 C C . CYS A 1 287 ? -8.509 29.370 10.516 1.00 64.25 287 CYS A C 1
ATOM 2166 O O . CYS A 1 287 ? -9.086 30.305 11.064 1.00 64.25 287 CYS A O 1
ATOM 2168 N N . ARG A 1 288 ? -9.111 28.626 9.576 1.00 68.81 288 ARG A N 1
ATOM 2169 C CA . ARG A 1 288 ? -10.474 28.882 9.092 1.00 68.81 288 ARG A CA 1
ATOM 2170 C C . ARG A 1 288 ? -11.525 28.673 10.180 1.00 68.81 288 ARG A C 1
ATOM 2172 O O . ARG A 1 288 ? -12.472 29.453 10.267 1.00 68.81 288 ARG A O 1
ATOM 2179 N N . GLU A 1 289 ? -11.387 27.626 10.992 1.00 66.25 289 GLU A N 1
ATOM 2180 C CA . GLU A 1 289 ? -12.285 27.374 12.123 1.00 66.25 289 GLU A CA 1
ATOM 2181 C C . GLU A 1 289 ? -12.165 28.450 13.207 1.00 66.25 289 GLU A C 1
ATOM 2183 O O . GLU A 1 289 ? -13.190 28.852 13.760 1.00 66.25 289 GLU A O 1
ATOM 2188 N N . GLN A 1 290 ? -10.958 28.945 13.490 1.00 62.66 290 GLN A N 1
ATOM 2189 C CA . GLN A 1 290 ? -10.750 30.036 14.443 1.00 62.66 290 GLN A CA 1
ATOM 2190 C C . GLN A 1 290 ? -11.276 31.358 13.908 1.00 62.66 290 GLN A C 1
ATOM 2192 O O . GLN A 1 290 ? -12.087 31.977 14.586 1.00 62.66 290 GLN A O 1
ATOM 2197 N N . ALA A 1 291 ? -10.963 31.712 12.660 1.00 73.50 291 ALA A N 1
ATOM 2198 C CA . ALA A 1 291 ? -11.516 32.891 11.998 1.00 73.50 291 ALA A CA 1
ATOM 2199 C C . ALA A 1 291 ? -13.050 32.914 12.053 1.00 73.50 291 ALA A C 1
ATOM 2201 O O . ALA A 1 291 ? -13.662 33.945 12.324 1.00 73.50 291 ALA A O 1
ATOM 2202 N N . ALA A 1 292 ? -13.688 31.755 11.859 1.00 65.75 292 ALA A N 1
ATOM 2203 C CA . ALA A 1 292 ? -15.137 31.625 11.964 1.00 65.75 292 ALA A CA 1
ATOM 2204 C C . ALA A 1 292 ? -15.672 31.760 13.404 1.00 65.75 292 ALA A C 1
ATOM 2206 O O . ALA A 1 292 ? -16.832 32.132 13.584 1.00 65.75 292 ALA A O 1
ATOM 2207 N N . ARG A 1 293 ? -14.869 31.437 14.425 1.00 59.31 293 ARG A N 1
ATOM 2208 C CA . ARG A 1 293 ? -15.251 31.504 15.846 1.00 59.31 293 ARG A CA 1
ATOM 2209 C C . ARG A 1 293 ? -15.001 32.873 16.469 1.00 59.31 293 ARG A C 1
ATOM 2211 O O . ARG A 1 293 ? -15.844 33.339 17.229 1.00 59.31 293 ARG A O 1
ATOM 2218 N N . THR A 1 294 ? -13.856 33.481 16.184 1.00 59.09 294 THR A N 1
ATOM 2219 C CA . THR A 1 294 ? -13.374 34.711 16.831 1.00 59.09 294 THR A CA 1
ATOM 2220 C C . THR A 1 294 ? -13.610 35.946 15.966 1.00 59.09 294 THR A C 1
ATOM 2222 O O . THR A 1 294 ? -13.661 37.052 16.490 1.00 59.09 294 THR A O 1
ATOM 2225 N N . GLY A 1 295 ? -13.809 35.769 14.654 1.00 63.72 295 GLY A N 1
ATOM 2226 C CA . GLY A 1 295 ? -13.913 36.864 13.688 1.00 63.72 295 GLY A CA 1
ATOM 2227 C C . GLY A 1 295 ? -12.562 37.386 13.188 1.00 63.72 295 GLY A C 1
ATOM 2228 O O . GLY A 1 295 ? -12.552 38.232 12.295 1.00 63.72 295 GLY A O 1
ATOM 2229 N N . THR A 1 296 ? -11.451 36.853 13.704 1.00 61.00 296 THR A N 1
ATOM 2230 C CA . THR A 1 296 ? -10.077 37.235 13.349 1.00 61.00 296 THR A CA 1
ATOM 2231 C C . THR A 1 296 ? -9.353 36.016 12.795 1.00 61.00 296 THR A C 1
ATOM 2233 O O . THR A 1 296 ? -9.361 34.965 13.433 1.00 61.00 296 THR A O 1
ATOM 2236 N N . ASP A 1 297 ? -8.755 36.130 11.606 1.00 67.12 297 ASP A N 1
ATOM 2237 C CA . ASP A 1 297 ? -7.967 35.048 11.008 1.00 67.12 297 ASP A CA 1
ATOM 2238 C C . ASP A 1 297 ? -6.540 35.075 11.574 1.00 67.12 297 ASP A C 1
ATOM 2240 O O . ASP A 1 297 ? -5.772 35.970 11.216 1.00 67.12 297 ASP A O 1
ATOM 2244 N N . PRO A 1 298 ? -6.166 34.110 12.436 1.00 58.16 298 PRO A N 1
ATOM 2245 C CA . PRO A 1 298 ? -4.850 34.094 13.072 1.00 58.16 298 PRO A CA 1
ATOM 2246 C C . PRO A 1 298 ? -3.709 33.837 12.076 1.00 58.16 298 PRO A C 1
ATOM 2248 O O . PRO A 1 298 ? -2.547 33.923 12.444 1.00 58.16 298 PRO A O 1
ATOM 2251 N N . CYS A 1 299 ? -4.028 33.501 10.824 1.00 65.06 299 CYS A N 1
ATOM 2252 C CA . CYS A 1 299 ? -3.066 33.169 9.779 1.00 65.06 299 CYS A CA 1
ATOM 2253 C C . CYS A 1 299 ? -3.070 34.205 8.642 1.00 65.06 299 CYS A C 1
ATOM 2255 O O . CYS A 1 299 ? -2.539 33.946 7.562 1.00 65.06 299 CYS A O 1
ATOM 2257 N N . ALA A 1 300 ? -3.698 35.368 8.860 1.00 61.41 300 ALA A N 1
ATOM 2258 C CA . ALA A 1 300 ? -3.732 36.468 7.897 1.00 61.41 300 ALA A CA 1
ATOM 2259 C C . ALA A 1 300 ? -2.407 37.243 7.810 1.00 61.41 300 ALA A C 1
ATOM 2261 O O . ALA A 1 300 ? -2.185 37.953 6.823 1.00 61.41 300 ALA A O 1
ATOM 2262 N N . HIS A 1 301 ? -1.536 37.093 8.808 1.00 53.84 301 HIS A N 1
ATOM 2263 C CA . HIS A 1 301 ? -0.221 37.706 8.842 1.00 53.84 301 HIS A CA 1
ATOM 2264 C C . HIS A 1 301 ? 0.855 36.645 8.609 1.00 53.84 301 HIS A C 1
ATOM 2266 O O . HIS A 1 301 ? 0.836 35.563 9.188 1.00 53.84 301 HIS A O 1
ATOM 2272 N N . ASP A 1 302 ? 1.765 37.007 7.710 1.00 49.22 302 ASP A N 1
ATOM 2273 C CA . ASP A 1 302 ? 3.063 36.392 7.477 1.00 49.22 302 ASP A CA 1
ATOM 2274 C C . ASP A 1 302 ? 3.160 35.243 6.466 1.00 49.22 302 ASP A C 1
ATOM 2276 O O . ASP A 1 302 ? 2.321 34.355 6.321 1.00 49.22 302 ASP A O 1
ATOM 2280 N N . GLY A 1 303 ? 4.228 35.318 5.668 1.00 46.50 303 GLY A N 1
ATOM 2281 C CA . GLY A 1 303 ? 4.560 34.306 4.675 1.00 46.50 303 GLY A CA 1
ATOM 2282 C C . GLY A 1 303 ? 4.795 32.935 5.323 1.00 46.50 303 GLY A C 1
ATOM 2283 O O . GLY A 1 303 ? 5.066 32.848 6.521 1.00 46.50 303 GLY A O 1
ATOM 2284 N N . PRO A 1 304 ? 4.753 31.851 4.528 1.00 43.72 304 PRO A N 1
ATOM 2285 C CA . PRO A 1 304 ? 4.802 30.474 5.026 1.00 43.72 304 PRO A CA 1
ATOM 2286 C C . PRO A 1 304 ? 6.018 30.144 5.908 1.00 43.72 304 PRO A C 1
ATOM 2288 O O . PRO A 1 304 ? 5.943 29.183 6.662 1.00 43.72 304 PRO A O 1
ATOM 2291 N N . ASP A 1 305 ? 7.095 30.932 5.837 1.00 43.50 305 ASP A N 1
ATOM 2292 C CA . ASP A 1 305 ? 8.326 30.722 6.604 1.00 43.50 305 ASP A CA 1
ATOM 2293 C C . ASP A 1 305 ? 8.259 31.293 8.040 1.00 43.50 305 ASP A C 1
ATOM 2295 O O . ASP A 1 305 ? 8.912 30.768 8.935 1.00 43.50 305 ASP A O 1
ATOM 2299 N N . GLN A 1 306 ? 7.448 32.328 8.293 1.00 45.06 306 GLN A N 1
ATOM 2300 C CA . GLN A 1 306 ? 7.315 32.967 9.617 1.00 45.06 306 GLN A CA 1
ATOM 2301 C C . GLN A 1 306 ? 6.239 32.306 10.492 1.00 45.06 306 GLN A C 1
ATOM 2303 O O . GLN A 1 306 ? 6.371 32.273 11.715 1.00 45.06 306 GLN A O 1
ATOM 2308 N N . ILE A 1 307 ? 5.225 31.697 9.865 1.00 47.59 307 ILE A N 1
ATOM 2309 C CA . ILE A 1 307 ? 4.196 30.909 10.559 1.00 47.59 307 ILE A CA 1
ATOM 2310 C C . ILE A 1 307 ? 4.829 29.717 11.288 1.00 47.59 307 ILE A C 1
ATOM 2312 O O . ILE A 1 307 ? 4.428 29.417 12.407 1.00 47.59 307 ILE A O 1
ATOM 2316 N N . THR A 1 308 ? 5.826 29.058 10.688 1.00 50.16 308 THR A N 1
ATOM 2317 C CA . THR A 1 308 ? 6.528 27.907 11.284 1.00 50.16 308 THR A CA 1
ATOM 2318 C C . THR A 1 308 ? 7.333 28.276 12.526 1.00 50.16 308 THR A C 1
ATOM 2320 O O . THR A 1 308 ? 7.157 27.635 13.556 1.00 50.16 308 THR A O 1
ATOM 2323 N N . ASP A 1 309 ? 8.134 29.344 12.476 1.00 48.25 309 ASP A N 1
ATOM 2324 C CA . ASP A 1 309 ? 8.991 29.737 13.605 1.00 48.25 309 ASP A CA 1
ATOM 2325 C C . ASP A 1 309 ? 8.167 30.195 14.825 1.00 48.25 309 ASP A C 1
ATOM 2327 O O . ASP A 1 309 ? 8.533 29.931 15.972 1.00 48.25 309 ASP A O 1
ATOM 2331 N N . HIS A 1 310 ? 7.028 30.858 14.588 1.00 55.00 310 HIS A N 1
ATOM 2332 C CA . HIS A 1 310 ? 6.122 31.297 15.651 1.00 55.00 310 HIS A CA 1
ATOM 2333 C C . HIS A 1 310 ? 5.331 30.129 16.263 1.00 55.00 310 HIS A C 1
ATOM 2335 O O . HIS A 1 310 ? 5.177 30.047 17.485 1.00 55.00 310 HIS A O 1
ATOM 2341 N N . PHE A 1 311 ? 4.865 29.194 15.428 1.00 58.34 311 PHE A N 1
ATOM 2342 C CA . PHE A 1 311 ? 4.171 28.000 15.907 1.00 58.34 311 PHE A CA 1
ATOM 2343 C C . PHE A 1 311 ? 5.079 27.092 16.727 1.00 58.34 311 PHE A C 1
ATOM 2345 O O . PHE A 1 311 ? 4.649 26.596 17.765 1.00 58.34 311 PHE A O 1
ATOM 2352 N N . ASP A 1 312 ? 6.326 26.911 16.296 1.00 56.81 312 ASP A N 1
ATOM 2353 C CA . ASP A 1 312 ? 7.292 26.067 16.995 1.00 56.81 312 ASP A CA 1
ATOM 2354 C C . ASP A 1 312 ? 7.569 26.600 18.415 1.00 56.81 312 ASP A C 1
ATOM 2356 O O . ASP A 1 312 ? 7.630 25.820 19.366 1.00 56.81 312 ASP A O 1
ATOM 2360 N N . ALA A 1 313 ? 7.615 27.926 18.600 1.00 57.53 313 ALA A N 1
ATOM 2361 C CA . ALA A 1 313 ? 7.801 28.548 19.913 1.00 57.53 313 ALA A CA 1
ATOM 2362 C C . ALA A 1 313 ? 6.596 28.365 20.862 1.00 57.53 313 ALA A C 1
ATOM 2364 O O . ALA A 1 313 ? 6.780 28.051 22.041 1.00 57.53 313 ALA A O 1
ATOM 2365 N N . LEU A 1 314 ? 5.364 28.534 20.364 1.00 58.69 314 LEU A N 1
ATOM 2366 C CA . LEU A 1 314 ? 4.139 28.317 21.152 1.00 58.69 314 LEU A CA 1
ATOM 2367 C C . LEU A 1 314 ? 3.950 26.844 21.521 1.00 58.69 314 LEU A C 1
ATOM 2369 O O . LEU A 1 314 ? 3.525 26.518 22.632 1.00 58.69 314 LEU A O 1
ATOM 2373 N N . ILE A 1 315 ? 4.294 25.958 20.588 1.00 63.34 315 ILE A N 1
ATOM 2374 C CA . ILE A 1 315 ? 4.318 24.521 20.809 1.00 63.34 315 ILE A CA 1
ATOM 2375 C C . ILE A 1 315 ? 5.310 24.208 21.925 1.00 63.34 315 ILE A C 1
ATOM 2377 O O . ILE A 1 315 ? 4.892 23.630 22.923 1.00 63.34 315 ILE A O 1
ATOM 2381 N N . ASP A 1 316 ? 6.569 24.637 21.827 1.00 63.44 316 ASP A N 1
ATOM 2382 C CA . ASP A 1 316 ? 7.592 24.366 22.844 1.00 63.44 316 ASP A CA 1
ATOM 2383 C C . ASP A 1 316 ? 7.166 24.826 24.251 1.00 63.44 316 ASP A C 1
ATOM 2385 O O . ASP A 1 316 ? 7.379 24.106 25.235 1.00 63.44 316 ASP A O 1
ATOM 2389 N N . GLU A 1 317 ? 6.501 25.981 24.361 1.00 63.41 317 GLU A N 1
ATOM 2390 C CA . GLU A 1 317 ? 5.988 26.491 25.637 1.00 63.41 317 GLU A CA 1
ATOM 2391 C C . GLU A 1 317 ? 4.823 25.643 26.186 1.00 63.41 317 GLU A C 1
ATOM 2393 O O . GLU A 1 317 ? 4.816 25.281 27.370 1.00 63.41 317 GLU A O 1
ATOM 2398 N N . TRP A 1 318 ? 3.874 25.239 25.336 1.00 68.75 318 TRP A N 1
ATOM 2399 C CA . TRP A 1 318 ? 2.793 24.323 25.719 1.00 68.75 318 TRP A CA 1
ATOM 2400 C C . TRP A 1 318 ? 3.323 22.939 26.127 1.00 68.75 318 TRP A C 1
ATOM 2402 O O . TRP A 1 318 ? 2.892 22.365 27.131 1.00 68.75 318 TRP A O 1
ATOM 2412 N N . CYS A 1 319 ? 4.297 22.412 25.385 1.00 66.25 319 CYS A N 1
ATOM 2413 C CA . CYS A 1 319 ? 4.951 21.140 25.669 1.00 66.25 319 CYS A CA 1
ATOM 2414 C C . CYS A 1 319 ? 5.634 21.166 27.039 1.00 66.25 319 CYS A C 1
ATOM 2416 O O . CYS A 1 319 ? 5.521 20.204 27.805 1.00 66.25 319 CYS A O 1
ATOM 2418 N N . ALA A 1 320 ? 6.314 22.266 27.377 1.00 68.19 320 ALA A N 1
ATOM 2419 C CA . ALA A 1 320 ? 6.917 22.465 28.690 1.00 68.19 320 ALA A CA 1
ATOM 2420 C C . ALA A 1 320 ? 5.852 22.492 29.800 1.00 68.19 320 ALA A C 1
ATOM 2422 O O . ALA A 1 320 ? 5.982 21.761 30.784 1.00 68.19 320 ALA A O 1
ATOM 2423 N N . TYR A 1 321 ? 4.763 23.244 29.607 1.00 65.06 321 TYR A N 1
ATOM 2424 C CA . TYR A 1 321 ? 3.651 23.309 30.558 1.00 65.06 321 TYR A CA 1
ATOM 2425 C C . TYR A 1 321 ? 3.016 21.935 30.823 1.00 65.06 321 TYR A C 1
ATOM 2427 O O . TYR A 1 321 ? 2.822 21.546 31.977 1.00 65.06 321 TYR A O 1
ATOM 2435 N N . GLU A 1 322 ? 2.710 21.160 29.779 1.00 60.22 322 GLU A N 1
ATOM 2436 C CA . GLU A 1 322 ? 2.127 19.830 29.968 1.00 60.22 322 GLU A CA 1
ATOM 2437 C C . GLU A 1 322 ? 3.126 18.835 30.561 1.00 60.22 322 GLU A C 1
ATOM 2439 O O . GLU A 1 322 ? 2.756 18.036 31.422 1.00 60.22 322 GLU A O 1
ATOM 2444 N N . THR A 1 323 ? 4.412 18.936 30.217 1.00 68.81 323 THR A N 1
ATOM 2445 C CA . THR A 1 323 ? 5.457 18.139 30.880 1.00 68.81 323 THR A CA 1
ATOM 2446 C C . THR A 1 323 ? 5.442 18.355 32.389 1.00 68.81 323 THR A C 1
ATOM 2448 O O . THR A 1 323 ? 5.517 17.388 33.150 1.00 68.81 323 THR A O 1
ATOM 2451 N N . GLU A 1 324 ? 5.302 19.602 32.836 1.00 64.56 324 GLU A N 1
ATOM 2452 C CA . GLU A 1 324 ? 5.202 19.932 34.256 1.00 64.56 324 GLU A CA 1
ATOM 2453 C C . GLU A 1 324 ? 3.883 19.454 34.880 1.00 64.56 324 GLU A C 1
ATOM 2455 O O . GLU A 1 324 ? 3.877 18.976 36.017 1.00 64.56 324 GLU A O 1
ATOM 2460 N N . ARG A 1 325 ? 2.766 19.536 34.146 1.00 61.16 325 ARG A N 1
ATOM 2461 C CA . ARG A 1 325 ? 1.432 19.192 34.660 1.00 61.16 325 ARG A CA 1
ATOM 2462 C C . ARG A 1 325 ? 1.191 17.687 34.773 1.00 61.16 325 ARG A C 1
ATOM 2464 O O . ARG A 1 325 ? 0.636 17.234 35.774 1.00 61.16 325 ARG A O 1
ATOM 2471 N N . ILE A 1 326 ? 1.558 16.919 33.748 1.00 61.12 326 ILE A N 1
ATOM 2472 C CA . ILE A 1 326 ? 1.278 15.476 33.655 1.00 61.12 326 ILE A CA 1
ATOM 2473 C C . ILE A 1 326 ? 2.531 14.602 33.804 1.00 61.12 326 ILE A C 1
ATOM 2475 O O . ILE A 1 326 ? 2.421 13.376 33.811 1.00 61.12 326 ILE A O 1
ATOM 2479 N N . GLY A 1 327 ? 3.715 15.203 33.972 1.00 65.44 327 GLY A N 1
ATOM 2480 C CA . GLY A 1 327 ? 4.983 14.491 34.173 1.00 65.44 327 GLY A CA 1
ATOM 2481 C C . GLY A 1 327 ? 5.523 13.803 32.915 1.00 65.44 327 GLY A C 1
ATOM 2482 O O . GLY A 1 327 ? 6.434 12.979 33.009 1.00 65.44 327 GLY A O 1
ATOM 2483 N N . HIS A 1 328 ? 4.953 14.103 31.748 1.00 63.53 328 HIS A N 1
ATOM 2484 C CA . HIS A 1 328 ? 5.305 13.514 30.461 1.00 63.53 328 HIS A CA 1
ATOM 2485 C C . HIS A 1 328 ? 5.250 14.585 29.372 1.00 63.53 328 HIS A C 1
ATOM 2487 O O . HIS A 1 328 ? 4.266 15.314 29.304 1.00 63.53 328 HIS A O 1
ATOM 2493 N N . ASN A 1 329 ? 6.289 14.674 28.534 1.00 67.12 329 ASN A N 1
ATOM 2494 C CA . ASN A 1 329 ? 6.347 15.650 27.449 1.00 67.12 329 ASN A CA 1
ATOM 2495 C C . ASN A 1 329 ? 5.558 15.140 26.234 1.00 67.12 329 ASN A C 1
ATOM 2497 O O . ASN A 1 329 ? 6.060 14.244 25.548 1.00 67.12 329 ASN A O 1
ATOM 2501 N N . PRO A 1 330 ? 4.373 15.706 25.932 1.00 56.78 330 PRO A N 1
ATOM 2502 C CA . PRO A 1 330 ? 3.546 15.257 24.811 1.00 56.78 330 PRO A CA 1
ATOM 2503 C C . PRO A 1 330 ? 4.201 15.502 23.442 1.00 56.78 330 PRO A C 1
ATOM 2505 O O . PRO A 1 330 ? 3.724 14.993 22.435 1.00 56.78 330 PRO A O 1
ATOM 2508 N N . CYS A 1 331 ? 5.300 16.255 23.397 1.00 63.12 331 CYS A N 1
ATOM 2509 C CA . CYS A 1 331 ? 5.999 16.647 22.177 1.00 63.12 331 CYS A CA 1
ATOM 2510 C C . CYS A 1 331 ? 7.323 15.908 21.971 1.00 63.12 331 CYS A C 1
ATOM 2512 O O . CYS A 1 331 ? 8.039 16.159 21.005 1.00 63.12 331 CYS A O 1
ATOM 2514 N N . ALA A 1 332 ? 7.658 14.962 22.853 1.00 59.81 332 ALA A N 1
ATOM 2515 C CA . ALA A 1 332 ? 8.846 14.127 22.699 1.00 59.81 332 ALA A CA 1
ATOM 2516 C C . ALA A 1 332 ? 8.749 13.132 21.521 1.00 59.81 332 ALA A C 1
ATOM 2518 O O . ALA A 1 332 ? 9.747 12.495 21.185 1.00 59.81 332 ALA A O 1
ATOM 2519 N N . GLU A 1 333 ? 7.580 13.000 20.880 1.00 50.41 333 GLU A N 1
ATOM 2520 C CA . GLU A 1 333 ? 7.326 12.047 19.784 1.00 50.41 333 GLU A CA 1
ATOM 2521 C C . GLU A 1 333 ? 7.805 12.530 18.397 1.00 50.41 333 GLU A C 1
ATOM 2523 O O . GLU A 1 333 ? 7.672 11.817 17.402 1.00 50.41 333 GLU A O 1
ATOM 2528 N N . GLY A 1 334 ? 8.468 13.687 18.330 1.00 47.69 334 GLY A N 1
ATOM 2529 C CA . GLY A 1 334 ? 9.140 14.180 17.128 1.00 47.69 334 GLY A CA 1
ATOM 2530 C C . GLY A 1 334 ? 8.255 15.040 16.213 1.00 47.69 334 GLY A C 1
ATOM 2531 O O . GLY A 1 334 ? 7.056 15.192 16.447 1.00 47.69 334 GLY A O 1
ATOM 2532 N N . PRO A 1 335 ? 8.842 15.616 15.147 1.00 39.56 335 PRO A N 1
ATOM 2533 C CA . PRO A 1 335 ? 8.258 16.734 14.401 1.00 39.56 335 PRO A CA 1
ATOM 2534 C C . PRO A 1 335 ? 6.970 16.442 13.610 1.00 39.56 335 PRO A C 1
ATOM 2536 O O . PRO A 1 335 ? 6.370 17.358 13.056 1.00 39.56 335 PRO A O 1
ATOM 2539 N N . GLY A 1 336 ? 6.511 15.187 13.570 1.00 41.56 336 GLY A N 1
ATOM 2540 C CA . GLY A 1 336 ? 5.220 14.807 12.984 1.00 41.56 336 GLY A CA 1
ATOM 2541 C C . GLY A 1 336 ? 4.014 15.054 13.900 1.00 41.56 336 GLY A C 1
ATOM 2542 O O . GLY A 1 336 ? 2.903 15.242 13.399 1.00 41.56 336 GLY A O 1
ATOM 2543 N N . ALA A 1 337 ? 4.222 15.125 15.221 1.00 46.28 337 ALA A N 1
ATOM 2544 C CA . ALA A 1 337 ? 3.154 15.336 16.204 1.00 46.28 337 ALA A CA 1
ATOM 2545 C C . ALA A 1 337 ? 2.462 16.706 16.050 1.00 46.28 337 ALA A C 1
ATOM 2547 O O . ALA A 1 337 ? 1.281 16.852 16.362 1.00 46.28 337 ALA A O 1
ATOM 2548 N N . TYR A 1 338 ? 3.170 17.692 15.491 1.00 49.44 338 TYR A N 1
ATOM 2549 C CA . TYR A 1 338 ? 2.702 19.070 15.298 1.00 49.44 338 TYR A CA 1
ATOM 2550 C C . TYR A 1 338 ? 1.623 19.220 14.216 1.00 49.44 338 TYR A C 1
ATOM 2552 O O . TYR A 1 338 ? 0.953 20.245 14.137 1.00 49.44 338 TYR A O 1
ATOM 2560 N N . SER A 1 339 ? 1.422 18.189 13.389 1.00 46.09 339 SER A N 1
ATOM 2561 C CA . SER A 1 339 ? 0.373 18.170 12.363 1.00 46.09 339 SER A CA 1
ATOM 2562 C C . SER A 1 339 ? -0.955 17.568 12.847 1.00 46.09 339 SER A C 1
ATOM 2564 O O . SER A 1 339 ? -1.950 17.605 12.117 1.00 46.09 339 SER A O 1
ATOM 2566 N N . ASP A 1 340 ? -1.005 17.043 14.079 1.00 51.25 340 ASP A N 1
ATOM 2567 C CA . ASP A 1 340 ? -2.224 16.474 14.649 1.00 51.25 340 ASP A CA 1
ATOM 2568 C C . ASP A 1 340 ? -3.151 17.584 15.175 1.00 51.25 340 ASP A C 1
ATOM 2570 O O . ASP A 1 340 ? -2.851 18.311 16.125 1.00 51.25 340 ASP A O 1
ATOM 2574 N N . THR A 1 341 ? -4.351 17.665 14.595 1.00 49.38 341 THR A N 1
ATOM 2575 C CA . THR A 1 341 ? -5.470 18.504 15.062 1.00 49.38 341 THR A CA 1
ATOM 2576 C C . THR A 1 341 ? -5.748 18.432 16.571 1.00 49.38 341 THR A C 1
ATOM 2578 O O . THR A 1 341 ? -6.313 19.373 17.133 1.00 49.38 341 THR A O 1
ATOM 2581 N N . ARG A 1 342 ? -5.373 17.340 17.251 1.00 53.66 342 ARG A N 1
ATOM 2582 C CA . ARG A 1 342 ? -5.493 17.199 18.709 1.00 53.66 342 ARG A CA 1
ATOM 2583 C C . ARG A 1 342 ? -4.518 18.088 19.472 1.00 53.66 342 ARG A C 1
ATOM 2585 O O . ARG A 1 342 ? -4.943 18.697 20.449 1.00 53.66 342 ARG A O 1
ATOM 2592 N N . VAL A 1 343 ? -3.268 18.190 19.017 1.00 56.19 343 VAL A N 1
ATOM 2593 C CA . VAL A 1 343 ? -2.244 19.065 19.614 1.00 56.19 343 VAL A CA 1
ATOM 2594 C C . VAL A 1 343 ? -2.667 20.521 19.441 1.00 56.19 343 VAL A C 1
ATOM 2596 O O . VAL A 1 343 ? -2.751 21.261 20.414 1.00 56.19 343 VAL A O 1
ATOM 2599 N N . MET A 1 344 ? -3.107 20.886 18.235 1.00 57.66 344 MET A N 1
ATOM 2600 C CA . MET A 1 344 ? -3.613 22.229 17.924 1.00 57.66 344 MET A CA 1
ATOM 2601 C C . MET A 1 344 ? -4.816 22.631 18.791 1.00 57.66 344 MET A C 1
ATOM 2603 O O . MET A 1 344 ? -4.910 23.763 19.271 1.00 57.66 344 MET A O 1
ATOM 2607 N N . ARG A 1 345 ? -5.751 21.701 19.027 1.00 59.12 345 ARG A N 1
ATOM 2608 C CA . ARG A 1 345 ? -6.924 21.944 19.879 1.00 59.12 345 ARG A CA 1
ATOM 2609 C C . ARG A 1 345 ? -6.548 22.041 21.358 1.00 59.12 345 ARG A C 1
ATOM 2611 O O . ARG A 1 345 ? -7.026 22.949 22.027 1.00 59.12 345 ARG A O 1
ATOM 2618 N N . ALA A 1 346 ? -5.674 21.162 21.846 1.00 58.19 346 ALA A N 1
ATOM 2619 C CA . ALA A 1 346 ? -5.185 21.207 23.223 1.00 58.19 346 ALA A CA 1
ATOM 2620 C C . ALA A 1 346 ? -4.405 22.500 23.516 1.00 58.19 346 ALA A C 1
ATOM 2622 O O . ALA A 1 346 ? -4.564 23.082 24.587 1.00 58.19 346 ALA A O 1
ATOM 2623 N N . MET A 1 347 ? -3.635 22.990 22.542 1.00 63.91 347 MET A N 1
ATOM 2624 C CA . MET A 1 347 ? -2.925 24.264 22.631 1.00 63.91 347 MET A CA 1
ATOM 2625 C C . MET A 1 347 ? -3.893 25.455 22.645 1.00 63.91 347 MET A C 1
ATOM 2627 O O . MET A 1 347 ? -3.741 26.361 23.456 1.00 63.91 347 MET A O 1
ATOM 2631 N N . THR A 1 348 ? -4.952 25.419 21.826 1.00 63.12 348 THR A N 1
ATOM 2632 C CA . THR A 1 348 ? -6.015 26.444 21.846 1.00 63.12 348 THR A CA 1
ATOM 2633 C C . THR A 1 348 ? -6.718 26.498 23.211 1.00 63.12 348 THR A C 1
ATOM 2635 O O . THR A 1 348 ? -6.946 27.578 23.757 1.00 63.12 348 THR A O 1
ATOM 2638 N N . ASP A 1 349 ? -7.047 25.336 23.782 1.00 65.12 349 ASP A N 1
ATOM 2639 C CA . ASP A 1 349 ? -7.690 25.249 25.096 1.00 65.12 349 ASP A CA 1
ATOM 2640 C C . ASP A 1 349 ? -6.751 25.744 26.216 1.00 65.12 349 ASP A C 1
ATOM 2642 O O . ASP A 1 349 ? -7.204 26.388 27.165 1.00 65.12 349 ASP A O 1
ATOM 2646 N N . TRP A 1 350 ? -5.438 25.513 26.083 1.00 68.94 350 TRP A N 1
ATOM 2647 C CA . TRP A 1 350 ? -4.418 26.071 26.973 1.00 68.94 350 TRP A CA 1
ATOM 2648 C C . TRP A 1 350 ? -4.294 27.596 26.849 1.00 68.94 350 TRP A C 1
ATOM 2650 O O . TRP A 1 350 ? -4.341 28.268 27.877 1.00 68.94 350 TRP A O 1
ATOM 2660 N N . CYS A 1 351 ? -4.237 28.154 25.632 1.00 62.38 351 CYS A N 1
ATOM 2661 C CA . CYS A 1 351 ? -4.237 29.606 25.403 1.00 62.38 351 CYS A CA 1
ATOM 2662 C C . CYS A 1 351 ? -5.433 30.272 26.103 1.00 62.38 351 CYS A C 1
ATOM 2664 O O . CYS A 1 351 ? -5.277 31.251 26.830 1.00 62.38 351 CYS A O 1
ATOM 2666 N N . ALA A 1 352 ? -6.635 29.705 25.940 1.00 63.59 352 ALA A N 1
ATOM 2667 C CA . ALA A 1 352 ? -7.847 30.216 26.576 1.00 63.59 352 ALA A CA 1
ATOM 2668 C C . ALA A 1 352 ? -7.794 30.108 28.112 1.00 63.59 352 ALA A C 1
ATOM 2670 O O . ALA A 1 352 ? -8.271 30.998 28.822 1.00 63.59 352 ALA A O 1
ATOM 2671 N N . HIS A 1 353 ? -7.201 29.033 28.637 1.00 57.75 353 HIS A N 1
ATOM 2672 C CA . HIS A 1 353 ? -6.996 28.849 30.071 1.00 57.75 353 HIS A CA 1
ATOM 2673 C C . HIS A 1 353 ? -5.990 29.855 30.653 1.00 57.75 353 HIS A C 1
ATOM 2675 O O . HIS A 1 353 ? -6.265 30.460 31.690 1.00 57.75 353 HIS A O 1
ATOM 2681 N N . GLU A 1 354 ? -4.857 30.078 29.985 1.00 59.44 354 GLU A N 1
ATOM 2682 C CA . GLU A 1 354 ? -3.840 31.052 30.396 1.00 59.44 354 GLU A CA 1
ATOM 2683 C C . GLU A 1 354 ? -4.341 32.492 30.285 1.00 59.44 354 GLU A C 1
ATOM 2685 O O . GLU A 1 354 ? -4.110 33.280 31.204 1.00 59.44 354 GLU A O 1
ATOM 2690 N N . ALA A 1 355 ? -5.117 32.820 29.249 1.00 64.44 355 ALA A N 1
ATOM 2691 C CA . ALA A 1 355 ? -5.783 34.115 29.128 1.00 64.44 355 ALA A CA 1
ATOM 2692 C C . ALA A 1 355 ? -6.748 34.366 30.294 1.00 64.44 355 ALA A C 1
ATOM 2694 O O . ALA A 1 355 ? -6.740 35.437 30.900 1.00 64.44 355 ALA A O 1
ATOM 2695 N N . ALA A 1 356 ? -7.528 33.354 30.686 1.00 56.03 356 ALA A N 1
ATOM 2696 C CA . ALA A 1 356 ? -8.406 33.445 31.850 1.00 56.03 356 ALA A CA 1
ATOM 2697 C C . ALA A 1 356 ? -7.637 33.545 33.183 1.00 56.03 356 ALA A C 1
ATOM 2699 O O . ALA A 1 356 ? -8.133 34.153 34.133 1.00 56.03 356 ALA A O 1
ATOM 2700 N N . ARG A 1 357 ? -6.438 32.951 33.271 1.00 63.19 357 ARG A N 1
ATOM 2701 C CA . ARG A 1 357 ? -5.603 32.935 34.483 1.00 63.19 357 ARG A CA 1
ATOM 2702 C C . ARG A 1 357 ? -4.801 34.221 34.672 1.00 63.19 357 ARG A C 1
ATOM 2704 O O . ARG A 1 357 ? -4.664 34.693 35.799 1.00 63.19 357 ARG A O 1
ATOM 2711 N N . THR A 1 358 ? -4.240 34.752 33.592 1.00 63.03 358 THR A N 1
ATOM 2712 C CA . THR A 1 358 ? -3.278 35.864 33.616 1.00 63.03 358 THR A CA 1
ATOM 2713 C C . THR A 1 358 ? -3.884 37.188 33.159 1.00 63.03 358 THR A C 1
ATOM 2715 O O . THR A 1 358 ? -3.315 38.239 33.438 1.00 63.03 358 THR A O 1
ATOM 2718 N N . GLY A 1 359 ? -5.048 37.153 32.503 1.00 57.66 359 GLY A N 1
ATOM 2719 C CA . GLY A 1 359 ? -5.666 38.318 31.872 1.00 57.66 359 GLY A CA 1
ATOM 2720 C C . GLY A 1 359 ? -5.013 38.726 30.548 1.00 57.66 359 GLY A C 1
ATOM 2721 O O . GLY A 1 359 ? -5.449 39.713 29.964 1.00 57.66 359 GLY A O 1
ATOM 2722 N N . VAL A 1 360 ? -4.000 37.987 30.080 1.00 58.69 360 VAL A N 1
ATOM 2723 C CA . VAL A 1 360 ? -3.257 38.247 28.840 1.00 58.69 360 VAL A CA 1
ATOM 2724 C C . VAL A 1 360 ? -3.484 37.089 27.880 1.00 58.69 360 VAL A C 1
ATOM 2726 O O . VAL A 1 360 ? -3.162 35.941 28.198 1.00 58.69 360 VAL A O 1
ATOM 2729 N N . ASN A 1 361 ? -4.038 37.375 26.703 1.00 61.94 361 ASN A N 1
ATOM 2730 C CA . ASN A 1 361 ? -4.141 36.372 25.655 1.00 61.94 361 ASN A CA 1
ATOM 2731 C C . ASN A 1 361 ? -2.791 36.248 24.946 1.00 61.94 361 ASN A C 1
ATOM 2733 O O . ASN A 1 361 ? -2.506 36.943 23.978 1.00 61.94 361 ASN A O 1
ATOM 2737 N N . ARG A 1 362 ? -1.960 35.329 25.443 1.00 58.75 362 ARG A N 1
ATOM 2738 C CA . ARG A 1 362 ? -0.627 35.040 24.892 1.00 58.75 362 ARG A CA 1
ATOM 2739 C C . ARG A 1 362 ? -0.629 34.586 23.431 1.00 58.75 362 ARG A C 1
ATOM 2741 O O . ARG A 1 362 ? 0.425 34.541 22.817 1.00 58.75 362 ARG A O 1
ATOM 2748 N N . CYS A 1 363 ? -1.796 34.245 22.892 1.00 59.00 363 CYS A N 1
ATOM 2749 C CA . CYS A 1 363 ? -1.973 33.825 21.507 1.00 59.00 363 CYS A CA 1
ATOM 2750 C C . CYS A 1 363 ? -2.552 34.963 20.630 1.00 59.00 363 CYS A C 1
ATOM 2752 O O . CYS A 1 363 ? -2.843 34.734 19.462 1.00 59.00 363 CYS A O 1
ATOM 2754 N N . GLU A 1 364 ? -2.714 36.174 21.188 1.00 53.03 364 GLU A N 1
ATOM 2755 C CA . GLU A 1 364 ? -3.063 37.432 20.495 1.00 53.03 364 GLU A CA 1
ATOM 2756 C C . GLU A 1 364 ? -1.976 38.524 20.622 1.00 53.03 364 GLU A C 1
ATOM 2758 O O . GLU A 1 364 ? -2.053 39.534 19.930 1.00 53.03 364 GLU A O 1
ATOM 2763 N N . GLU A 1 365 ? -0.960 38.376 21.481 1.00 44.50 365 GLU A N 1
ATOM 2764 C CA . GLU A 1 365 ? 0.099 39.388 21.625 1.00 44.50 365 GLU A CA 1
ATOM 2765 C C . GLU A 1 365 ? 1.130 39.285 20.491 1.00 44.50 365 GLU A C 1
ATOM 2767 O O . GLU A 1 365 ? 2.082 38.524 20.603 1.00 44.50 365 GLU A O 1
ATOM 2772 N N . PHE A 1 366 ? 0.919 40.041 19.411 1.00 42.19 366 PHE A N 1
ATOM 2773 C CA . PHE A 1 366 ? 1.926 40.854 18.700 1.00 42.19 366 PHE A CA 1
ATOM 2774 C C . PHE A 1 366 ? 1.208 41.742 17.666 1.00 42.19 366 PHE A C 1
ATOM 2776 O O . PHE A 1 366 ? 1.460 41.656 16.469 1.00 42.19 366 PHE A O 1
ATOM 2783 N N . ASP A 1 367 ? 0.277 42.578 18.134 1.00 40.66 367 ASP A N 1
ATOM 2784 C CA . ASP A 1 367 ? -0.428 43.552 17.283 1.00 40.66 367 ASP A CA 1
ATOM 2785 C C . ASP A 1 367 ? -0.022 45.013 17.558 1.00 40.66 367 ASP A C 1
ATOM 2787 O O . ASP A 1 367 ? -0.559 45.912 16.930 1.00 40.66 367 ASP A O 1
ATOM 2791 N N . ASP A 1 368 ? 0.956 45.286 18.431 1.00 42.91 368 ASP A N 1
ATOM 2792 C CA . ASP A 1 368 ? 1.404 46.660 18.698 1.00 42.91 368 ASP A CA 1
ATOM 2793 C C . ASP A 1 368 ? 2.902 46.709 19.051 1.00 42.91 368 ASP A C 1
ATOM 2795 O O . ASP A 1 368 ? 3.290 46.384 20.167 1.00 42.91 368 ASP A O 1
ATOM 2799 N N . ASP A 1 369 ? 3.730 47.146 18.099 1.00 36.41 369 ASP A N 1
ATOM 2800 C CA . ASP A 1 369 ? 4.993 47.859 18.355 1.00 36.41 369 ASP A CA 1
ATOM 2801 C C . ASP A 1 369 ? 5.247 48.822 17.172 1.00 36.41 369 ASP A C 1
ATOM 2803 O O . ASP A 1 369 ? 6.115 48.614 16.324 1.00 36.41 369 ASP A O 1
ATOM 2807 N N . ASP A 1 370 ? 4.434 49.880 17.111 1.00 39.97 370 ASP A N 1
ATOM 2808 C CA . ASP A 1 370 ? 4.756 51.153 16.454 1.00 39.97 370 ASP A CA 1
ATOM 2809 C C . ASP A 1 370 ? 4.610 52.260 17.523 1.00 39.97 370 ASP A C 1
ATOM 2811 O O . ASP A 1 370 ? 3.540 52.845 17.696 1.00 39.97 370 ASP A O 1
ATOM 2815 N N . ASP A 1 371 ? 5.690 52.495 18.280 1.00 36.88 371 ASP A N 1
ATOM 2816 C CA . ASP A 1 371 ? 6.096 53.814 18.808 1.00 36.88 371 ASP A CA 1
ATOM 2817 C C . ASP A 1 371 ? 7.597 53.847 19.171 1.00 36.88 371 ASP A C 1
ATOM 2819 O O . ASP A 1 371 ? 8.046 53.063 20.043 1.00 36.88 371 ASP A O 1
#

Organism: NCBI:txid666964

Radius of gyration: 28.8 Å; Cα contacts (8 Å, |Δi|>4): 585; chains: 1; bounding box: 96×92×62 Å

Sequence (371 aa):
MHSSRTPSKVTPFLLAVLSITSLTLGSAGSHAADRIAGGFEIVRQGSSPHARDFAVMLVKGTPAQCELLGRPFQLVGDPATVGNFEVIEYHHPGLQKSRITKRTAELVTTAVCRLEVLQREATVITHHEPRSRTVHTREVNPVTGPQPWSSRNQPPLGRASLELIRQAFSLQSLEAVELRGGSHSIATAPDLPETEIAGRKCRWITLVPPPAEGRLCLMPEGIGMPINEALSAEMIGAGSDGPAVLLRDEVVSFRGPIALSSTLFEPEDKPLAIDSAKLPNATTDWCREQAARTGTDPCAHDGPDQITDHFDALIDEWCAYETERIGHNPCAEGPGAYSDTRVMRAMTDWCAHEAARTGVNRCEEFDDDDD

Nearest PDB structures (foldseek):
  7a0q-assembly1_A  TM=2.035E-01  e=3.404E-01  Fusarium vanettenii 77-13-4
  1zi7-assembly1_A  TM=2.605E-01  e=9.980E-01  Saccharomyces cerevisiae
  4f4b-assembly1_A  TM=1.814E-01  e=3.404E-01  Saccharomyces cerevisiae S288C
  5mds-assembly1_C  TM=3.398E-01  e=4.601E+00  Vibrio harveyi

pLDDT: mean 71.23, std 21.12, range [29.53, 97.12]

Foldseek 3Di:
DDDDDDDDDDDDDDDDDDDPPPPPPPPPVPCVQDWAFWKKKWKKKKFFPPQLVVLVVCVVPLQVVCVVVVHGAEEADDSNQARIKMWIKMDHLVQLKIKIKMKGFHWDDQDSRYIYGFIKIKMWIWGADPFKIKIKIWIQDRRPGTDFIEIDIGGHDDQPDVVQVVVVVVVRPPPVAPPPDDPWDWPQPVPDDFDAAQNATFGWIWTDDDQWIKIFTFGPDDSNHRHPRTQKMWTWHDDPVGIDTRMIMHTNHMDDSDIDRPCSNDDPDDHDYDDVVDDDALLNVVQVVVCVVPVDRLPPDDDPVVVVVVLVVLLVVVQVVVCVVVVDRPPPSDDVSSRDNVSVVSSVVVLVVVCVVPVDSPSPPDPDDDD

Solvent-accessible surface area (backbone atoms only — not comparable to full-atom values): 21500 Å² total; per-residue (Å²): 134,88,85,88,81,87,82,90,89,80,90,89,88,76,89,80,88,77,87,76,84,74,83,71,84,67,81,74,72,74,74,70,62,57,64,44,74,57,16,35,41,39,34,32,44,34,37,20,55,51,52,16,53,50,42,47,52,49,65,69,54,48,48,62,57,17,53,77,69,75,41,76,61,45,77,44,71,61,49,86,49,21,32,32,34,40,37,44,35,39,40,25,47,92,73,36,34,30,26,39,39,37,39,35,31,39,78,39,78,80,45,102,40,30,40,33,54,40,61,35,37,39,38,39,32,39,43,56,48,100,76,28,24,42,39,33,40,33,42,30,42,73,84,83,40,75,50,73,39,34,32,39,82,43,72,54,77,58,86,84,39,67,60,42,54,46,51,66,46,62,78,58,82,47,82,85,64,65,77,60,93,60,89,66,42,74,46,66,54,92,80,63,70,80,42,76,53,50,92,36,62,22,42,56,35,34,42,41,72,65,76,42,44,34,41,32,27,31,40,87,72,68,81,78,55,80,61,69,49,56,44,29,40,37,35,34,28,86,40,98,90,45,83,31,61,49,33,38,40,34,39,72,39,61,47,65,78,37,68,36,51,56,68,66,63,48,75,95,57,86,54,45,77,57,54,84,93,68,64,81,45,62,64,56,52,46,32,52,53,42,22,72,72,73,75,53,54,82,65,77,67,69,59,83,73,55,52,52,61,55,48,53,54,55,46,54,52,49,32,52,52,41,22,70,73,72,75,49,55,83,61,76,82,44,88,69,56,79,65,38,65,64,54,59,48,54,49,50,53,47,40,56,50,46,19,74,73,69,74,48,50,76,85,66,75,83,83,81,91,89,130